Protein AF-0000000068303778 (afdb_homodimer)

Organism: Malus domestica (NCBI:txid3750)

Sequence (666 aa):
MGWRGILGFEYGIVQAPLGADISGPELVAAVANAGGLGFLRAPDWESPDYLKELIRKTRSLTKKPFGVGVVLAFPHEKNIQAILDEKVAVLQVYWGECSEELVLKAHQSGVKIVPQVGSLEEAKKAIHAGVDAIIVQGHEAGGHVIGQDALISLLPKVVDLVGDRDIPLIAAGGIVDARGYVAALALGAQGICLGTRFLATEESHAHPAYKRKVVEYDATEYTDVFGRARWPDAPHRVLHTPFFNDCKYIPADQNEAGQPVIGCAIIHDREIEIHRLAGVVPNATTTGDIESMVMYAGQSVGLIKEILPAGEVVKRLVEGAQLLIKNKFSDILMGWRGILGFEYGIVQAPLGADISGPELVAAVANAGGLGFLRAPDWESPDYLKELIRKTRSLTKKPFGVGVVLAFPHEKNIQAILDEKVAVLQVYWGECSEELVLKAHQSGVKIVPQVGSLEEAKKAIHAGVDAIIVQGHEAGGHVIGQDALISLLPKVVDLVGDRDIPLIAAGGIVDARGYVAALALGAQGICLGTRFLATEESHAHPAYKRKVVEYDATEYTDVFGRARWPDAPHRVLHTPFFNDCKYIPADQNEAGQPVIGCAIIHDREIEIHRLAGVVPNATTTGDIESMVMYAGQSVGLIKEILPAGEVVKRLVEGAQLLIKNKFSDIL

pLDDT: mean 95.93, std 7.14, range [26.19, 98.88]

Radius of gyration: 25.58 Å; Cα contacts (8 Å, |Δi|>4): 1682; chains: 2; bounding box: 57×72×61 Å

Solvent-accessible surface area (backbone atoms only — not comparable to full-atom values): 32617 Å² total; per-residue (Å²): 112,54,80,47,32,46,102,85,33,60,33,30,41,30,42,40,56,29,67,85,44,25,20,34,41,62,27,22,22,35,25,18,73,54,29,23,41,11,18,29,34,56,68,74,46,76,44,32,69,60,50,48,48,47,53,52,53,22,52,73,65,27,91,54,65,38,29,41,25,41,57,57,79,33,56,42,66,57,35,51,50,38,44,42,74,66,45,39,47,30,41,31,40,32,69,63,83,65,44,48,67,57,40,49,55,32,49,76,45,66,17,41,39,31,42,52,32,34,47,64,69,51,43,53,49,37,59,73,31,61,49,58,28,38,35,43,30,9,44,34,23,35,34,71,43,73,16,77,44,44,45,73,31,44,47,41,53,45,45,62,70,53,58,88,53,90,51,51,35,25,37,24,38,26,40,71,46,23,38,40,49,45,18,36,43,43,37,58,28,57,25,36,36,25,49,54,52,51,48,28,20,68,46,25,33,41,14,70,67,54,37,50,46,50,38,69,39,53,52,47,45,83,43,53,65,48,18,34,70,84,44,65,94,53,35,25,15,24,46,69,39,73,50,46,68,72,48,73,77,58,57,88,89,58,40,20,73,89,40,60,73,42,31,37,30,66,46,91,91,33,80,40,78,34,30,40,42,28,64,59,57,56,33,67,64,45,47,68,50,68,76,60,47,44,49,63,26,19,50,31,37,52,75,40,76,65,75,41,50,44,35,56,51,50,47,48,34,54,54,40,28,52,49,46,49,45,71,74,41,42,62,75,86,128,56,81,50,29,47,100,85,32,57,33,31,41,29,41,40,55,30,68,85,47,25,21,36,43,61,29,23,22,36,24,17,73,54,28,23,40,12,16,30,36,56,68,74,45,74,44,33,69,60,50,48,50,48,54,51,51,22,50,73,66,27,91,56,64,39,29,40,26,40,58,55,79,33,57,41,67,57,35,50,50,38,42,42,74,68,46,40,47,30,42,31,40,32,69,63,85,65,44,49,66,55,39,50,56,31,49,75,47,66,18,42,37,32,44,50,32,34,46,64,70,50,43,52,48,37,59,73,29,60,48,56,29,37,33,43,31,9,44,35,23,34,34,70,42,75,15,76,43,43,45,76,31,45,46,41,55,45,44,62,69,53,56,89,54,91,50,52,35,23,35,24,38,26,40,73,48,22,36,40,49,46,17,37,42,43,36,58,28,57,27,36,36,25,49,55,52,51,48,28,17,68,47,25,32,40,14,69,67,54,35,50,46,51,38,69,39,54,51,49,46,80,43,54,66,47,17,34,69,84,44,65,93,53,33,26,15,25,46,69,39,73,48,47,67,72,49,72,79,59,57,89,88,59,39,22,72,89,39,60,74,43,30,37,32,65,44,91,90,34,82,40,81,35,31,40,41,28,65,59,56,55,32,67,63,44,47,70,50,67,76,60,47,44,48,64,26,19,48,30,36,53,74,41,77,64,75,41,50,44,35,56,52,50,50,48,34,54,54,40,27,52,50,46,50,40,71,72,43,43,47,68,94

InterPro domains:
  IPR004136 Nitronate monooxygenase [cd04730] (10-234)
  IPR013785 Aldolase-type TIM barrel [G3DSA:3.20.20.70] (4-332)

Foldseek 3Di:
DDQDDALPWRHQEEEDAAFLFQQFLLLQLLQQVLGYAYEHEDHLADDLPLLLVRVVSNCVSHVGAYYYEDEPVGDCVSNLVSRLVSLGAEYEYEPDAPALVNCVSCVVSNHAYEYEDAALVRLLRCVVSPHQAYEYEDQQAKFFGPHPHGCLPGLLVSQVVCPPPNHAYEYEHLDQAQVSALSSVVSPHSHYYYHLNSSLAPRGQAAPVLNVCLQVFQAKDWADQAACVPDNPGIGMFTPAPLCVVCRPPDPPDYQVPADFFKWFQGSNDIDTDGQRHQGQHGHGIDGDNSRYTRIGGNNRVVRNHHYHSSVSSVRNVVVNVVCCCVPCVVVD/DPQDDALRWRHQEEEDAAFLFQQFLLLQLLQQVLRYAYEHEDHLADDLPLLLVRVVSNCVSHVGAYYYEDEPVGDCVSNLVSRLVSLGAEYEYEPDAPALVNCVSCVVSNHAYEYEDAALVRLLRCVVSPHQAYEYEDQQAKFFGPHPHGCLPGLLVSQVVCPPPNHAYEYEHLDQAQVSFLSSVVSPHSHYYYHLNSSLAPRGQAAPVLNVQLQVFQAKDWADQAACVPDNPGIGIFTPAPLCVVCRPPDPPDYQVPADFFKWFQGSNDIDTDGQRHQGQHGHGIDGDNSRYTRIGGNNRVVRNHHYHSSVSSVRNVVVNVVCCCVPCVVVD

Structure (mmCIF, N/CA/C/O backbone):
data_AF-0000000068303778-model_v1
#
loop_
_entity.id
_entity.type
_entity.pdbx_description
1 polymer 'Uncharacterized protein'
#
loop_
_atom_site.group_PDB
_atom_site.id
_atom_site.type_symbol
_atom_site.label_atom_id
_atom_site.label_alt_id
_atom_site.label_comp_id
_atom_site.label_asym_id
_atom_site.label_entity_id
_atom_site.label_seq_id
_atom_site.pdbx_PDB_ins_code
_atom_site.Cartn_x
_atom_site.Cartn_y
_atom_site.Cartn_z
_atom_site.occupancy
_atom_site.B_iso_or_equiv
_atom_site.auth_seq_id
_atom_site.auth_comp_id
_atom_site.auth_asym_id
_atom_site.auth_atom_id
_atom_site.pdbx_PDB_model_num
ATOM 1 N N . MET A 1 1 ? -25.938 -7.953 -8.719 1 26.19 1 MET A N 1
ATOM 2 C CA . MET A 1 1 ? -25.375 -9.273 -9.008 1 26.19 1 MET A CA 1
ATOM 3 C C . MET A 1 1 ? -23.938 -9.367 -8.523 1 26.19 1 MET A C 1
ATOM 5 O O . MET A 1 1 ? -23.125 -8.469 -8.773 1 26.19 1 MET A O 1
ATOM 9 N N . GLY A 1 2 ? -23.531 -9.984 -7.438 1 35.84 2 GLY A N 1
ATOM 10 C CA . GLY A 1 2 ? -22.391 -9.992 -6.531 1 35.84 2 GLY A CA 1
ATOM 11 C C . GLY A 1 2 ? -21.062 -9.82 -7.246 1 35.84 2 GLY A C 1
ATOM 12 O O . GLY A 1 2 ? -21.031 -9.641 -8.461 1 35.84 2 GLY A O 1
ATOM 13 N N . TRP A 1 3 ? -20.016 -10.484 -6.254 1 48.28 3 TRP A N 1
ATOM 14 C CA . TRP A 1 3 ? -18.859 -11.359 -6.105 1 48.28 3 TRP A CA 1
ATOM 15 C C . TRP A 1 3 ? -18.734 -12.312 -7.289 1 48.28 3 TRP A C 1
ATOM 17 O O . TRP A 1 3 ? -19.078 -13.492 -7.18 1 48.28 3 TRP A O 1
ATOM 27 N N . ARG A 1 4 ? -19.156 -11.977 -8.25 1 65 4 ARG A N 1
ATOM 28 C CA . ARG A 1 4 ? -19.016 -12.922 -9.352 1 65 4 ARG A CA 1
ATOM 29 C C . ARG A 1 4 ? -17.547 -13.234 -9.625 1 65 4 ARG A C 1
ATOM 31 O O . ARG A 1 4 ? -16.656 -12.562 -9.094 1 65 4 ARG A O 1
ATOM 38 N N . GLY A 1 5 ? -17.297 -14.477 -10.109 1 81.31 5 GLY A N 1
ATOM 39 C CA . GLY A 1 5 ? -15.984 -15.031 -10.414 1 81.31 5 GLY A CA 1
ATOM 40 C C . GLY A 1 5 ? -15.289 -14.32 -11.562 1 81.31 5 GLY A C 1
ATOM 41 O O . GLY A 1 5 ? -15.781 -13.312 -12.062 1 81.31 5 GLY A O 1
ATOM 42 N N . ILE A 1 6 ? -14.102 -14.32 -11.672 1 85.31 6 ILE A N 1
ATOM 43 C CA . ILE A 1 6 ? -13.266 -13.836 -12.758 1 85.31 6 ILE A CA 1
ATOM 44 C C . ILE A 1 6 ? -12.945 -14.984 -13.719 1 85.31 6 ILE A C 1
ATOM 46 O O . ILE A 1 6 ? -12.812 -16.125 -13.289 1 85.31 6 ILE A O 1
ATOM 50 N N . LEU A 1 7 ? -12.914 -14.695 -15.055 1 90.06 7 LEU A N 1
ATOM 51 C CA . LEU A 1 7 ? -12.414 -15.617 -16.062 1 90.06 7 LEU A CA 1
ATOM 52 C C . LEU A 1 7 ? -13.273 -16.875 -16.125 1 90.06 7 LEU A C 1
ATOM 54 O O . LEU A 1 7 ? -12.773 -17.969 -16.438 1 90.06 7 LEU A O 1
ATOM 58 N N . GLY A 1 8 ? -14.562 -16.781 -15.547 1 85.81 8 GLY A N 1
ATOM 59 C CA . GLY A 1 8 ? -15.469 -17.922 -15.555 1 85.81 8 GLY A CA 1
ATOM 60 C C . GLY A 1 8 ? -15.43 -18.719 -14.266 1 85.81 8 GLY A C 1
ATOM 61 O O . GLY A 1 8 ? -16.141 -19.719 -14.125 1 85.81 8 GLY A O 1
ATOM 62 N N . PHE A 1 9 ? -14.672 -18.359 -13.359 1 89.62 9 PHE A N 1
ATOM 63 C CA . PHE A 1 9 ? -14.57 -19.047 -12.078 1 89.62 9 PHE A CA 1
ATOM 64 C C . PHE A 1 9 ? -15.609 -18.5 -11.094 1 89.62 9 PHE A C 1
ATOM 66 O O . PHE A 1 9 ? -16.078 -17.375 -11.25 1 89.62 9 PHE A O 1
ATOM 73 N N . GLU A 1 10 ? -15.844 -19.312 -10.094 1 91.69 10 GLU A N 1
ATOM 74 C CA . GLU A 1 10 ? -16.922 -19 -9.164 1 91.69 10 GLU A CA 1
ATOM 75 C C . GLU A 1 10 ? -16.609 -17.75 -8.336 1 91.69 10 GLU A C 1
ATOM 77 O O . GLU A 1 10 ? -17.453 -16.891 -8.133 1 91.69 10 GLU A O 1
ATOM 82 N N . TYR A 1 11 ? -15.391 -17.766 -7.828 1 94.25 11 TYR A N 1
ATOM 83 C CA . TYR A 1 11 ? -14.961 -16.641 -7 1 94.25 11 TYR A CA 1
ATOM 84 C C . TYR A 1 11 ? -13.734 -15.953 -7.598 1 94.25 11 TYR A C 1
ATOM 86 O O . TYR A 1 11 ? -12.977 -16.578 -8.344 1 94.25 11 TYR A O 1
ATOM 94 N N . GLY A 1 12 ? -13.594 -14.648 -7.328 1 95.44 12 GLY A N 1
ATOM 95 C CA . GLY A 1 12 ? -12.406 -13.906 -7.727 1 95.44 12 GLY A CA 1
ATOM 96 C C . GLY A 1 12 ? -11.227 -14.117 -6.785 1 95.44 12 GLY A C 1
ATOM 97 O O . GLY A 1 12 ? -10.617 -13.156 -6.332 1 95.44 12 GLY A O 1
ATOM 98 N N . ILE A 1 13 ? -11.039 -15.359 -6.414 1 97.81 13 ILE A N 1
ATOM 99 C CA . ILE A 1 13 ? -9.922 -15.734 -5.547 1 97.81 13 ILE A CA 1
ATOM 100 C C . ILE A 1 13 ? -8.906 -16.547 -6.332 1 97.81 13 ILE A C 1
ATOM 102 O O . ILE A 1 13 ? -9.234 -17.625 -6.859 1 97.81 13 ILE A O 1
ATOM 106 N N . VAL A 1 14 ? -7.688 -16.031 -6.387 1 98.5 14 VAL A N 1
ATOM 107 C CA . VAL A 1 14 ? -6.633 -16.672 -7.164 1 98.5 14 VAL A CA 1
ATOM 108 C C . VAL A 1 14 ? -5.48 -17.062 -6.246 1 98.5 14 VAL A C 1
ATOM 110 O O . VAL A 1 14 ? -4.957 -16.234 -5.504 1 98.5 14 VAL A O 1
ATOM 113 N N . GLN A 1 15 ? -5.164 -18.312 -6.199 1 98.81 15 GLN A N 1
ATOM 114 C CA . GLN A 1 15 ? -3.92 -18.781 -5.598 1 98.81 15 GLN A CA 1
ATOM 115 C C . GLN A 1 15 ? -2.75 -18.641 -6.566 1 98.81 15 GLN A C 1
ATOM 117 O O . GLN A 1 15 ? -2.789 -19.156 -7.68 1 98.81 15 GLN A O 1
ATOM 122 N N . ALA A 1 16 ? -1.796 -17.859 -6.195 1 98.69 16 ALA A N 1
ATOM 123 C CA . ALA A 1 16 ? -0.652 -17.547 -7.047 1 98.69 16 ALA A CA 1
ATOM 124 C C . ALA A 1 16 ? 0.233 -18.766 -7.254 1 98.69 16 ALA A C 1
ATOM 126 O O . ALA A 1 16 ? 0.212 -19.703 -6.449 1 98.69 16 ALA A O 1
ATOM 127 N N . PRO A 1 17 ? 0.981 -18.781 -8.375 1 98.06 17 PRO A N 1
ATOM 128 C CA . PRO A 1 17 ? 2.053 -19.781 -8.438 1 98.06 17 PRO A CA 1
ATOM 129 C C . PRO A 1 17 ? 3.107 -19.578 -7.352 1 98.06 17 PRO A C 1
ATOM 131 O O . PRO A 1 17 ? 3.68 -18.484 -7.23 1 98.06 17 PRO A O 1
ATOM 134 N N . LEU A 1 18 ? 3.354 -20.594 -6.512 1 97.19 18 LEU A N 1
ATOM 135 C CA . LEU A 1 18 ? 4.234 -20.438 -5.359 1 97.19 18 LEU A CA 1
ATOM 136 C C . LEU A 1 18 ? 5.496 -21.281 -5.523 1 97.19 18 LEU A C 1
ATOM 138 O O . LEU A 1 18 ? 5.418 -22.484 -5.781 1 97.19 18 LEU A O 1
ATOM 142 N N . GLY A 1 19 ? 6.746 -20.703 -5.227 1 86.88 19 GLY A N 1
ATOM 143 C CA . GLY A 1 19 ? 8.062 -21.328 -5.164 1 86.88 19 GLY A CA 1
ATOM 144 C C . GLY A 1 19 ? 8.234 -22.453 -6.164 1 86.88 19 GLY A C 1
ATOM 145 O O . GLY A 1 19 ? 7.328 -22.75 -6.945 1 86.88 19 GLY A O 1
ATOM 146 N N . ALA A 1 20 ? 9.547 -23 -6.051 1 82.12 20 ALA A N 1
ATOM 147 C CA . ALA A 1 20 ? 9.828 -24.125 -6.949 1 82.12 20 ALA A CA 1
ATOM 148 C C . ALA A 1 20 ? 9.117 -25.391 -6.496 1 82.12 20 ALA A C 1
ATOM 150 O O . ALA A 1 20 ? 9.688 -26.203 -5.766 1 82.12 20 ALA A O 1
ATOM 151 N N . ASP A 1 21 ? 7.723 -25.391 -6.66 1 92.31 21 ASP A N 1
ATOM 152 C CA . ASP A 1 21 ? 6.852 -26.547 -6.523 1 92.31 21 ASP A CA 1
ATOM 153 C C . ASP A 1 21 ? 6.008 -26.453 -5.254 1 92.31 21 ASP A C 1
ATOM 155 O O . ASP A 1 21 ? 5.578 -27.469 -4.711 1 92.31 21 ASP A O 1
ATOM 159 N N . ILE A 1 22 ? 5.934 -25.281 -4.613 1 97.56 22 ILE A N 1
ATOM 160 C CA . ILE A 1 22 ? 5.098 -25.094 -3.432 1 97.56 22 ILE A CA 1
ATOM 161 C C . ILE A 1 22 ? 3.627 -25.234 -3.812 1 97.56 22 ILE A C 1
ATOM 163 O O . ILE A 1 22 ? 2.842 -25.844 -3.07 1 97.56 22 ILE A O 1
ATOM 167 N N . SER A 1 23 ? 3.252 -24.656 -4.859 1 97.81 23 SER A N 1
ATOM 168 C CA . SER A 1 23 ? 1.891 -24.812 -5.363 1 97.81 23 SER A CA 1
ATOM 169 C C . SER A 1 23 ? 1.784 -26 -6.316 1 97.81 23 SER A C 1
ATOM 171 O O . SER A 1 23 ? 1.774 -25.828 -7.539 1 97.81 23 SER A O 1
ATOM 173 N N . GLY A 1 24 ? 1.632 -27.234 -5.773 1 97.44 24 GLY A N 1
ATOM 174 C CA . GLY A 1 24 ? 1.46 -28.469 -6.531 1 97.44 24 GLY A CA 1
ATOM 175 C C . GLY A 1 24 ? 0.005 -28.844 -6.727 1 97.44 24 GLY A C 1
ATOM 176 O O . GLY A 1 24 ? -0.895 -28.062 -6.418 1 97.44 24 GLY A O 1
ATOM 177 N N . PRO A 1 25 ? -0.191 -30.016 -7.23 1 98.38 25 PRO A N 1
ATOM 178 C CA . PRO A 1 25 ? -1.53 -30.469 -7.609 1 98.38 25 PRO A CA 1
ATOM 179 C C . PRO A 1 25 ? -2.518 -30.438 -6.445 1 98.38 25 PRO A C 1
ATOM 181 O O . PRO A 1 25 ? -3.672 -30.031 -6.621 1 98.38 25 PRO A O 1
ATOM 184 N N . GLU A 1 26 ? -2.086 -30.797 -5.258 1 98.62 26 GLU A N 1
ATOM 185 C CA . GLU A 1 26 ? -2.982 -30.859 -4.109 1 98.62 26 GLU A CA 1
ATOM 186 C C . GLU A 1 26 ? -3.518 -29.484 -3.748 1 98.62 26 GLU A C 1
ATOM 188 O O . GLU A 1 26 ? -4.715 -29.328 -3.496 1 98.62 26 GLU A O 1
ATOM 193 N N . LEU A 1 27 ? -2.66 -28.5 -3.723 1 98.88 27 LEU A N 1
ATOM 194 C CA . LEU A 1 27 ? -3.078 -27.141 -3.389 1 98.88 27 LEU A CA 1
ATOM 195 C C . LEU A 1 27 ? -3.975 -26.562 -4.477 1 98.88 27 LEU A C 1
ATOM 197 O O . LEU A 1 27 ? -5.039 -26.016 -4.188 1 98.88 27 LEU A O 1
ATOM 201 N N . VAL A 1 28 ? -3.561 -26.734 -5.703 1 98.81 28 VAL A N 1
ATOM 202 C CA . VAL A 1 28 ? -4.289 -26.188 -6.844 1 98.81 28 VAL A CA 1
ATOM 203 C C . VAL A 1 28 ? -5.688 -26.797 -6.906 1 98.81 28 VAL A C 1
ATOM 205 O O . VAL A 1 28 ? -6.676 -26.094 -7.094 1 98.81 28 VAL A O 1
ATOM 208 N N . ALA A 1 29 ? -5.758 -28.094 -6.715 1 98.88 29 ALA A N 1
ATOM 209 C CA . ALA A 1 29 ? -7.047 -28.781 -6.738 1 98.88 29 ALA A CA 1
ATOM 210 C C . ALA A 1 29 ? -7.941 -28.312 -5.598 1 98.88 29 ALA A C 1
ATOM 212 O O . ALA A 1 29 ? -9.148 -28.109 -5.781 1 98.88 29 ALA A O 1
ATOM 213 N N . ALA A 1 30 ? -7.352 -28.141 -4.402 1 98.88 30 ALA A N 1
ATOM 214 C CA . ALA A 1 30 ? -8.117 -27.688 -3.244 1 98.88 30 ALA A CA 1
ATOM 215 C C . ALA A 1 30 ? -8.727 -26.312 -3.492 1 98.88 30 ALA A C 1
ATOM 217 O O . ALA A 1 30 ? -9.898 -26.078 -3.186 1 98.88 30 ALA A O 1
ATOM 218 N N . VAL A 1 31 ? -7.973 -25.406 -4.051 1 98.69 31 VAL A N 1
ATOM 219 C CA . VAL A 1 31 ? -8.438 -24.062 -4.348 1 98.69 31 VAL A CA 1
ATOM 220 C C . VAL A 1 31 ? -9.516 -24.109 -5.43 1 98.69 31 VAL A C 1
ATOM 222 O O . VAL A 1 31 ? -10.562 -23.469 -5.309 1 98.69 31 VAL A O 1
ATOM 225 N N . ALA A 1 32 ? -9.258 -24.922 -6.457 1 98.38 32 ALA A N 1
ATOM 226 C CA . ALA A 1 32 ? -10.203 -25.047 -7.559 1 98.38 32 ALA A CA 1
ATOM 227 C C . ALA A 1 32 ? -11.531 -25.609 -7.07 1 98.38 32 ALA A C 1
ATOM 229 O O . ALA A 1 32 ? -12.602 -25.094 -7.414 1 98.38 32 ALA A O 1
ATOM 230 N N . ASN A 1 33 ? -11.445 -26.641 -6.277 1 98.38 33 ASN A N 1
ATOM 231 C CA . ASN A 1 33 ? -12.648 -27.281 -5.742 1 98.38 33 ASN A CA 1
ATOM 232 C C . ASN A 1 33 ? -13.461 -26.312 -4.891 1 98.38 33 ASN A C 1
ATOM 234 O O . ASN A 1 33 ? -14.688 -26.453 -4.789 1 98.38 33 ASN A O 1
ATOM 238 N N . ALA A 1 34 ? -12.797 -25.375 -4.305 1 97.69 34 ALA A N 1
ATOM 239 C CA . ALA A 1 34 ? -13.469 -24.391 -3.447 1 97.69 34 ALA A CA 1
ATOM 240 C C . ALA A 1 34 ? -14.016 -23.234 -4.262 1 97.69 34 ALA A C 1
ATOM 242 O O . ALA A 1 34 ? -14.641 -22.312 -3.713 1 97.69 34 ALA A O 1
ATOM 243 N N . GLY A 1 35 ? -13.797 -23.234 -5.574 1 96.69 35 GLY A N 1
ATOM 244 C CA . GLY A 1 35 ? -14.391 -22.234 -6.441 1 96.69 35 GLY A CA 1
ATOM 245 C C . GLY A 1 35 ? -13.414 -21.172 -6.891 1 96.69 35 GLY A C 1
ATOM 246 O O . GLY A 1 35 ? -13.773 -20.25 -7.629 1 96.69 35 GLY A O 1
ATOM 247 N N . GLY A 1 36 ? -12.109 -21.281 -6.434 1 97.56 36 GLY A N 1
ATOM 248 C CA . GLY A 1 36 ? -11.094 -20.344 -6.84 1 97.56 36 GLY A CA 1
ATOM 249 C C . GLY A 1 36 ? -10.289 -20.797 -8.047 1 97.56 36 GLY A C 1
ATOM 250 O O . GLY A 1 36 ? -10.57 -21.859 -8.617 1 97.56 36 GLY A O 1
ATOM 251 N N . LEU A 1 37 ? -9.414 -19.969 -8.477 1 98.25 37 LEU A N 1
ATOM 252 C CA . LEU A 1 37 ? -8.445 -20.297 -9.516 1 98.25 37 LEU A CA 1
ATOM 253 C C . LEU A 1 37 ? -7.09 -20.641 -8.906 1 98.25 37 LEU A C 1
ATOM 255 O O . LEU A 1 37 ? -6.457 -19.797 -8.273 1 98.25 37 LEU A O 1
ATOM 259 N N . GLY A 1 38 ? -6.695 -21.875 -9.023 1 98.62 38 GLY A N 1
ATOM 260 C CA . GLY A 1 38 ? -5.375 -22.281 -8.578 1 98.62 38 GLY A CA 1
ATOM 261 C C . GLY A 1 38 ? -4.355 -22.344 -9.695 1 98.62 38 GLY A C 1
ATOM 262 O O . GLY A 1 38 ? -4.676 -22.766 -10.812 1 98.62 38 GLY A O 1
ATOM 263 N N . PHE A 1 39 ? -3.105 -21.953 -9.422 1 98.81 39 PHE A N 1
ATOM 264 C CA . PHE A 1 39 ? -2.033 -22.062 -10.406 1 98.81 39 PHE A CA 1
ATOM 265 C C . PHE A 1 39 ? -0.971 -23.047 -9.945 1 98.81 39 PHE A C 1
ATOM 267 O O . PHE A 1 39 ? -0.408 -22.906 -8.859 1 98.81 39 PHE A O 1
ATOM 274 N N . LEU A 1 40 ? -0.693 -23.984 -10.805 1 98.69 40 LEU A N 1
ATOM 275 C CA . LEU A 1 40 ? 0.569 -24.703 -10.695 1 98.69 40 LEU A CA 1
ATOM 276 C C . LEU A 1 40 ? 1.747 -23.797 -11.023 1 98.69 40 LEU A C 1
ATOM 278 O O . LEU A 1 40 ? 1.577 -22.781 -11.695 1 98.69 40 LEU A O 1
ATOM 282 N N . ARG A 1 41 ? 2.826 -24.156 -10.523 1 97.5 41 ARG A N 1
ATOM 283 C CA . ARG A 1 41 ? 4.062 -23.484 -10.891 1 97.5 41 ARG A CA 1
ATOM 284 C C . ARG A 1 41 ? 4.91 -24.344 -11.812 1 97.5 41 ARG A C 1
ATOM 286 O O . ARG A 1 41 ? 5.324 -25.453 -11.43 1 97.5 41 ARG A O 1
ATOM 293 N N . ALA A 1 42 ? 5.184 -23.859 -13.023 1 97.75 42 ALA A N 1
ATOM 294 C CA . ALA A 1 42 ? 6.012 -24.594 -13.977 1 97.75 42 ALA A CA 1
ATOM 295 C C . ALA A 1 42 ? 7.473 -24.609 -13.539 1 97.75 42 ALA A C 1
ATOM 297 O O . ALA A 1 42 ? 7.93 -23.672 -12.867 1 97.75 42 ALA A O 1
ATOM 298 N N . PRO A 1 43 ? 8.211 -25.672 -13.914 1 96.75 43 PRO A N 1
ATOM 299 C CA . PRO A 1 43 ? 9.648 -25.656 -13.656 1 96.75 43 PRO A CA 1
ATOM 300 C C . PRO A 1 43 ? 10.367 -24.5 -14.328 1 96.75 43 PRO A C 1
ATOM 302 O O . PRO A 1 43 ? 9.953 -24.047 -15.398 1 96.75 43 PRO A O 1
ATOM 305 N N . ASP A 1 44 ? 11.461 -24.062 -13.688 1 94.94 44 ASP A N 1
ATOM 306 C CA . ASP A 1 44 ? 12.258 -22.969 -14.227 1 94.94 44 ASP A CA 1
ATOM 307 C C . ASP A 1 44 ? 13.234 -23.469 -15.289 1 94.94 44 ASP A C 1
ATOM 309 O O . ASP A 1 44 ? 14.211 -22.781 -15.609 1 94.94 44 ASP A O 1
ATOM 313 N N . TRP A 1 45 ? 13.148 -24.688 -15.75 1 95.75 45 TRP A N 1
ATOM 314 C CA . TRP A 1 45 ? 13.852 -25.312 -16.859 1 95.75 45 TRP A CA 1
ATOM 315 C C . TRP A 1 45 ? 12.883 -26.078 -17.75 1 95.75 45 TRP A C 1
ATOM 317 O O . TRP A 1 45 ? 11.719 -26.281 -17.391 1 95.75 45 TRP A O 1
ATOM 327 N N . GLU A 1 46 ? 13.375 -26.391 -18.938 1 97.06 46 GLU A N 1
ATOM 328 C CA . GLU A 1 46 ? 12.508 -27.125 -19.859 1 97.06 46 GLU A CA 1
ATOM 329 C C . GLU A 1 46 ? 12.234 -28.531 -19.344 1 97.06 46 GLU A C 1
ATOM 331 O O . GLU A 1 46 ? 13.148 -29.344 -19.219 1 97.06 46 GLU A O 1
ATOM 336 N N . SER A 1 47 ? 11.031 -28.766 -19.016 1 96.75 47 SER A N 1
ATOM 337 C CA . SER A 1 47 ? 10.578 -30.062 -18.547 1 96.75 47 SER A CA 1
ATOM 338 C C . SER A 1 47 ? 9.133 -30.328 -18.953 1 96.75 47 SER A C 1
ATOM 340 O O . SER A 1 47 ? 8.281 -30.562 -18.094 1 96.75 47 SER A O 1
ATOM 342 N N . PRO A 1 48 ? 8.836 -30.344 -20.234 1 97.94 48 PRO A N 1
ATOM 343 C CA . PRO A 1 48 ? 7.453 -30.438 -20.703 1 97.94 48 PRO A CA 1
ATOM 344 C C . PRO A 1 48 ? 6.762 -31.719 -20.266 1 97.94 48 PRO A C 1
ATOM 346 O O . PRO A 1 48 ? 5.578 -31.703 -19.922 1 97.94 48 PRO A O 1
ATOM 349 N N . ASP A 1 49 ? 7.473 -32.875 -20.297 1 97.94 49 ASP A N 1
ATOM 350 C CA . ASP A 1 49 ? 6.855 -34.125 -19.922 1 97.94 49 ASP A CA 1
ATOM 351 C C . ASP A 1 49 ? 6.469 -34.156 -18.438 1 97.94 49 ASP A C 1
ATOM 353 O O . ASP A 1 49 ? 5.379 -34.594 -18.078 1 97.94 49 ASP A O 1
ATOM 357 N N . TYR A 1 50 ? 7.332 -33.688 -17.672 1 97.38 50 TYR A N 1
ATOM 358 C CA . TYR A 1 50 ? 7.035 -33.594 -16.234 1 97.38 50 TYR A CA 1
ATOM 359 C C . TYR A 1 50 ? 5.852 -32.656 -15.992 1 97.38 50 TYR A C 1
ATOM 361 O O . TYR A 1 50 ? 4.984 -32.969 -15.164 1 97.38 50 TYR A O 1
ATOM 369 N N . LEU A 1 51 ? 5.848 -31.562 -16.656 1 98.06 51 LEU A N 1
ATOM 370 C CA . LEU A 1 51 ? 4.766 -30.594 -16.5 1 98.06 51 LEU A CA 1
ATOM 371 C C . LEU A 1 51 ? 3.428 -31.203 -16.906 1 98.06 51 LEU A C 1
ATOM 373 O O . LEU A 1 51 ? 2.416 -31 -16.234 1 98.06 51 LEU A O 1
ATOM 377 N N . LYS A 1 52 ? 3.436 -31.938 -18 1 98.44 52 LYS A N 1
ATOM 378 C CA . LYS A 1 52 ? 2.217 -32.625 -18.406 1 98.44 52 LYS A CA 1
ATOM 379 C C . LYS A 1 52 ? 1.739 -33.594 -17.312 1 98.44 52 LYS A C 1
ATOM 381 O O . LYS A 1 52 ? 0.536 -33.719 -17.078 1 98.44 52 LYS A O 1
ATOM 386 N N . GLU A 1 53 ? 2.695 -34.281 -16.688 1 97.69 53 GLU A N 1
ATOM 387 C CA . GLU A 1 53 ? 2.342 -35.156 -15.586 1 97.69 53 GLU A CA 1
ATOM 388 C C . GLU A 1 53 ? 1.714 -34.406 -14.43 1 97.69 53 GLU A C 1
ATOM 390 O O . GLU A 1 53 ? 0.76 -34.875 -13.805 1 97.69 53 GLU A O 1
ATOM 395 N N . LEU A 1 54 ? 2.219 -33.281 -14.125 1 97.5 54 LEU A N 1
ATOM 396 C CA . LEU A 1 54 ? 1.675 -32.438 -13.078 1 97.5 54 LEU A CA 1
ATOM 397 C C . LEU A 1 54 ? 0.24 -32 -13.391 1 97.5 54 LEU A C 1
ATOM 399 O O . LEU A 1 54 ? -0.624 -32.031 -12.516 1 97.5 54 LEU A O 1
ATOM 403 N N . ILE A 1 55 ? 0.009 -31.609 -14.633 1 98.62 55 ILE A N 1
ATOM 404 C CA . ILE A 1 55 ? -1.311 -31.188 -15.094 1 98.62 55 ILE A CA 1
ATOM 405 C C . ILE A 1 55 ? -2.289 -32.344 -14.984 1 98.62 55 ILE A C 1
ATOM 407 O O . ILE A 1 55 ? -3.398 -32.188 -14.469 1 98.62 55 ILE A O 1
ATOM 411 N N . ARG A 1 56 ? -1.87 -33.5 -15.398 1 98.31 56 ARG A N 1
ATOM 412 C CA . ARG A 1 56 ? -2.725 -34.688 -15.359 1 98.31 56 ARG A CA 1
ATOM 413 C C . ARG A 1 56 ? -3.041 -35.094 -13.922 1 98.31 56 ARG A C 1
ATOM 415 O O . ARG A 1 56 ? -4.172 -35.469 -13.617 1 98.31 56 ARG A O 1
ATOM 422 N N . LYS A 1 57 ? -1.992 -35.031 -13.117 1 98.25 57 LYS A N 1
ATOM 423 C CA . LYS A 1 57 ? -2.225 -35.312 -11.703 1 98.25 57 LYS A CA 1
ATOM 424 C C . LYS A 1 57 ? -3.248 -34.344 -11.109 1 98.25 57 LYS A C 1
ATOM 426 O O . LYS A 1 57 ? -4.125 -34.75 -10.344 1 98.25 57 LYS A O 1
ATOM 431 N N . THR A 1 58 ? -3.168 -33.094 -11.391 1 98.81 58 THR A N 1
ATOM 432 C CA . THR A 1 58 ? -4.125 -32.125 -10.906 1 98.81 58 THR A CA 1
ATOM 433 C C . THR A 1 58 ? -5.535 -32.438 -11.383 1 98.81 58 THR A C 1
ATOM 435 O O . THR A 1 58 ? -6.488 -32.375 -10.602 1 98.81 58 THR A O 1
ATOM 438 N N . ARG A 1 59 ? -5.672 -32.844 -12.625 1 98.69 59 ARG A N 1
ATOM 439 C CA . ARG A 1 59 ? -6.965 -33.188 -13.195 1 98.69 59 ARG A CA 1
ATOM 440 C C . ARG A 1 59 ? -7.559 -34.406 -12.508 1 98.69 59 ARG A C 1
ATOM 442 O O . ARG A 1 59 ? -8.781 -34.594 -12.461 1 98.69 59 ARG A O 1
ATOM 449 N N . SER A 1 60 ? -6.688 -35.25 -12.016 1 98.69 60 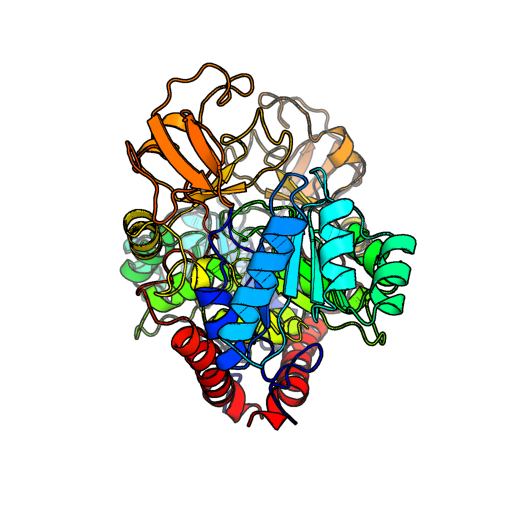SER A N 1
ATOM 450 C CA . SER A 1 60 ? -7.176 -36.438 -11.289 1 98.69 60 SER A CA 1
ATOM 451 C C . SER A 1 60 ? -7.734 -36.031 -9.93 1 98.69 60 SER A C 1
ATOM 453 O O . SER A 1 60 ? -8.516 -36.781 -9.328 1 98.69 60 SER A O 1
ATOM 455 N N . LEU A 1 61 ? -7.395 -34.844 -9.453 1 98.62 61 LEU A N 1
ATOM 456 C CA . LEU A 1 61 ? -7.781 -34.406 -8.117 1 98.62 61 LEU A CA 1
ATOM 457 C C . LEU A 1 61 ? -8.953 -33.438 -8.172 1 98.62 61 LEU A C 1
ATOM 459 O O . LEU A 1 61 ? -9.594 -33.156 -7.156 1 98.62 61 LEU A O 1
ATOM 463 N N . THR A 1 62 ? -9.203 -32.906 -9.383 1 98.56 62 THR A N 1
ATOM 464 C CA . THR A 1 62 ? -10.312 -31.984 -9.539 1 98.56 62 THR A CA 1
ATOM 465 C C . THR A 1 62 ? -10.836 -32 -10.977 1 98.56 62 THR A C 1
ATOM 467 O O . THR A 1 62 ? -10.055 -32.188 -11.922 1 98.56 62 THR A O 1
ATOM 470 N N . LYS A 1 63 ? -12.086 -31.719 -11.133 1 97.88 63 LYS A N 1
ATOM 471 C CA . LYS A 1 63 ? -12.688 -31.562 -12.453 1 97.88 63 LYS A CA 1
ATOM 472 C C . LYS A 1 63 ? -12.812 -30.094 -12.828 1 97.88 63 LYS A C 1
ATOM 474 O O . LYS A 1 63 ? -13.242 -29.766 -13.938 1 97.88 63 LYS A O 1
ATOM 479 N N . LYS A 1 64 ? -12.453 -29.266 -11.852 1 97.81 64 LYS A N 1
ATOM 480 C CA . LYS A 1 64 ? -12.523 -27.828 -12.078 1 97.81 64 LYS A CA 1
ATOM 481 C C . LYS A 1 64 ? -11.32 -27.344 -12.883 1 97.81 64 LYS A C 1
ATOM 483 O O . LYS A 1 64 ? -10.242 -27.938 -12.828 1 97.81 64 LYS A O 1
ATOM 488 N N . PRO A 1 65 ? -11.547 -26.312 -13.648 1 97.62 65 PRO A N 1
ATOM 489 C CA . PRO A 1 65 ? -10.414 -25.75 -14.391 1 97.62 65 PRO A CA 1
ATOM 490 C C . PRO A 1 65 ? -9.367 -25.125 -13.469 1 97.62 65 PRO A C 1
ATOM 492 O O . PRO A 1 65 ? -9.68 -24.766 -12.336 1 97.62 65 PRO A O 1
ATOM 495 N N . PHE A 1 66 ? -8.164 -25.031 -13.922 1 98.62 66 PHE A N 1
ATOM 496 C CA . PHE A 1 66 ? -7.051 -24.422 -13.211 1 98.62 66 PHE A CA 1
ATOM 497 C C . PHE A 1 66 ? -6.02 -23.859 -14.188 1 98.62 66 PHE A C 1
ATOM 499 O O . PHE A 1 66 ? -6.23 -23.891 -15.398 1 98.62 66 PHE A O 1
ATOM 506 N N . GLY A 1 67 ? -4.957 -23.219 -13.625 1 98.75 67 GLY A N 1
ATOM 507 C CA . GLY A 1 67 ? -3.949 -22.625 -14.484 1 98.75 67 GLY A CA 1
ATOM 508 C C . GLY A 1 67 ? -2.539 -23.078 -14.148 1 98.75 67 GLY A C 1
ATOM 509 O O . GLY A 1 67 ? -2.338 -23.875 -13.234 1 98.75 67 GLY A O 1
ATOM 510 N N . VAL A 1 68 ? -1.605 -22.625 -14.977 1 98.81 68 VAL A N 1
ATOM 511 C CA . VAL A 1 68 ? -0.18 -22.859 -14.773 1 98.81 68 VAL A CA 1
ATOM 512 C C . VAL A 1 68 ? 0.587 -21.547 -14.914 1 98.81 68 VAL A C 1
ATOM 514 O O . VAL A 1 68 ? 0.365 -20.781 -15.859 1 98.81 68 VAL A O 1
ATOM 517 N N . GLY A 1 69 ? 1.4 -21.266 -13.93 1 98.5 69 GLY A N 1
ATOM 518 C CA . GLY A 1 69 ? 2.26 -20.094 -13.984 1 98.5 69 GLY A CA 1
ATOM 519 C C . GLY A 1 69 ? 3.643 -20.391 -14.531 1 98.5 69 GLY A C 1
ATOM 520 O O . GLY A 1 69 ? 4.23 -21.438 -14.219 1 98.5 69 GLY A O 1
ATOM 521 N N . VAL A 1 70 ? 4.156 -19.484 -15.375 1 98.44 70 VAL A N 1
ATOM 522 C CA . VAL A 1 70 ? 5.469 -19.625 -16 1 98.44 70 VAL A CA 1
ATOM 523 C C . VAL A 1 70 ? 6.266 -18.344 -15.805 1 98.44 70 VAL A C 1
ATOM 525 O O . VAL A 1 70 ? 5.758 -17.234 -16.031 1 98.44 70 VAL A O 1
ATOM 528 N N . VAL A 1 71 ? 7.473 -18.453 -15.344 1 97.31 71 VAL A N 1
ATOM 529 C CA . VAL A 1 71 ? 8.398 -17.328 -15.266 1 97.31 71 VAL A CA 1
ATOM 530 C C . VAL A 1 71 ? 9.18 -17.203 -16.578 1 97.31 71 VAL A C 1
ATOM 532 O O . VAL A 1 71 ? 9.977 -18.094 -16.906 1 97.31 71 VAL A O 1
ATOM 535 N N . LEU A 1 72 ? 9.047 -16.125 -17.234 1 97.5 72 LEU A N 1
ATOM 536 C CA . LEU A 1 72 ? 9.555 -15.969 -18.594 1 97.5 72 LEU A CA 1
ATOM 537 C C . LEU A 1 72 ? 11.055 -15.703 -18.594 1 97.5 72 LEU A C 1
ATOM 539 O O . LEU A 1 72 ? 11.703 -15.781 -19.641 1 97.5 72 LEU A O 1
ATOM 543 N N . ALA A 1 73 ? 11.633 -15.438 -17.422 1 96.38 73 ALA A N 1
ATOM 544 C CA . ALA A 1 73 ? 13.062 -15.164 -17.328 1 96.38 73 ALA A CA 1
ATOM 545 C C . ALA A 1 73 ? 13.875 -16.438 -17.531 1 96.38 73 ALA A C 1
ATOM 547 O O . ALA A 1 73 ? 15.094 -16.375 -17.75 1 96.38 73 ALA A O 1
ATOM 548 N N . PHE A 1 74 ? 13.258 -17.641 -17.531 1 96.25 74 PHE A N 1
ATOM 549 C CA . PHE A 1 74 ? 13.922 -18.938 -17.672 1 96.25 74 PHE A CA 1
ATOM 550 C C . PHE A 1 74 ? 13.461 -19.641 -18.953 1 96.25 74 PHE A C 1
ATOM 552 O O . PHE A 1 74 ? 12.453 -19.25 -19.547 1 96.25 74 PHE A O 1
ATOM 559 N N . PRO A 1 75 ? 14.266 -20.672 -19.359 1 97.06 75 PRO A N 1
ATOM 560 C CA . PRO A 1 75 ? 13.766 -21.422 -20.5 1 97.06 75 PRO A CA 1
ATOM 561 C C . PRO A 1 75 ? 12.352 -21.953 -20.297 1 97.06 75 PRO A C 1
ATOM 563 O O . PRO A 1 75 ? 12.062 -22.578 -19.281 1 97.06 75 PRO A O 1
ATOM 566 N N . HIS A 1 76 ? 11.445 -21.609 -21.297 1 97.12 76 HIS A N 1
ATOM 567 C CA . HIS A 1 76 ? 10.047 -21.875 -21 1 97.12 76 HIS A CA 1
ATOM 568 C C . HIS A 1 76 ? 9.289 -22.281 -22.266 1 97.12 76 HIS A C 1
ATOM 570 O O . HIS A 1 76 ? 8.094 -22.594 -22.203 1 97.12 76 HIS A O 1
ATOM 576 N N . GLU A 1 77 ? 9.859 -22.328 -23.375 1 97.81 77 GLU A N 1
ATOM 577 C CA . GLU A 1 77 ? 9.141 -22.516 -24.641 1 97.81 77 GLU A CA 1
ATOM 578 C C . GLU A 1 77 ? 8.453 -23.875 -24.688 1 97.81 77 GLU A C 1
ATOM 580 O O . GLU A 1 77 ? 7.266 -23.953 -25 1 97.81 77 GLU A O 1
ATOM 585 N N . LYS A 1 78 ? 9.18 -24.922 -24.391 1 98.56 78 LYS A N 1
ATOM 586 C CA . LYS A 1 78 ? 8.617 -26.266 -24.422 1 98.56 78 LYS A CA 1
ATOM 587 C C . LYS A 1 78 ? 7.555 -26.422 -23.328 1 98.56 78 LYS A C 1
ATOM 589 O O . LYS A 1 78 ? 6.566 -27.141 -23.531 1 98.56 78 LYS A O 1
ATOM 594 N N . ASN A 1 79 ? 7.812 -25.812 -22.188 1 98.56 79 ASN A N 1
ATOM 595 C CA . ASN A 1 79 ? 6.82 -25.844 -21.125 1 98.56 79 ASN A CA 1
ATOM 596 C C . ASN A 1 79 ? 5.516 -25.172 -21.547 1 98.56 79 ASN A C 1
ATOM 598 O O . ASN A 1 79 ? 4.434 -25.719 -21.312 1 98.56 79 ASN A O 1
ATOM 602 N N . ILE A 1 80 ? 5.625 -24 -22.156 1 98.75 80 ILE A N 1
ATOM 603 C CA . ILE A 1 80 ? 4.434 -23.281 -22.594 1 98.75 80 ILE A CA 1
ATOM 604 C C . ILE A 1 80 ? 3.689 -24.109 -23.641 1 98.75 80 ILE A C 1
ATOM 606 O O . ILE A 1 80 ? 2.461 -24.219 -23.609 1 98.75 80 ILE A O 1
ATOM 610 N N . GLN A 1 81 ? 4.449 -24.703 -24.547 1 98.62 81 GLN A N 1
ATOM 611 C CA . GLN A 1 81 ? 3.807 -25.547 -25.547 1 98.62 81 GLN A CA 1
ATOM 612 C C . GLN A 1 81 ? 3.047 -26.688 -24.891 1 98.62 81 GLN A C 1
ATOM 614 O O . GLN A 1 81 ? 1.94 -27.031 -25.312 1 98.62 81 GLN A O 1
ATOM 619 N N . ALA A 1 82 ? 3.645 -27.328 -23.875 1 98.75 82 ALA A N 1
ATOM 620 C CA . ALA A 1 82 ? 2.975 -28.391 -23.141 1 98.75 82 ALA A CA 1
ATOM 621 C C . ALA A 1 82 ? 1.679 -27.891 -22.516 1 98.75 82 ALA A C 1
ATOM 623 O O . ALA A 1 82 ? 0.664 -28.594 -22.531 1 98.75 82 ALA A O 1
ATOM 624 N N . ILE A 1 83 ? 1.696 -26.719 -21.969 1 98.81 83 ILE A N 1
ATOM 625 C CA . ILE A 1 83 ? 0.531 -26.109 -21.328 1 98.81 83 ILE A CA 1
ATOM 626 C C . ILE A 1 83 ? -0.577 -25.922 -22.375 1 98.81 83 ILE A C 1
ATOM 628 O O . ILE A 1 83 ? -1.738 -26.234 -22.109 1 98.81 83 ILE A O 1
ATOM 632 N N . LEU A 1 84 ? -0.19 -25.406 -23.516 1 98.69 84 LEU A N 1
ATOM 633 C CA . LEU A 1 84 ? -1.149 -25.156 -24.594 1 98.69 84 LEU A CA 1
ATOM 634 C C . LEU A 1 84 ? -1.711 -26.469 -25.125 1 98.69 84 LEU A C 1
ATOM 636 O O . LEU A 1 84 ? -2.916 -26.578 -25.375 1 98.69 84 LEU A O 1
ATOM 640 N N . ASP A 1 85 ? -0.833 -27.484 -25.281 1 98.38 85 ASP A N 1
ATOM 641 C CA . ASP A 1 85 ? -1.25 -28.781 -25.766 1 98.38 85 ASP A CA 1
ATOM 642 C C . ASP A 1 85 ? -2.254 -29.438 -24.812 1 98.38 85 ASP A C 1
ATOM 644 O O . ASP A 1 85 ? -3.188 -30.109 -25.25 1 98.38 85 ASP A O 1
ATOM 648 N N . GLU A 1 86 ? -2.014 -29.234 -23.531 1 98.5 86 GLU A N 1
ATOM 649 C CA . GLU A 1 86 ? -2.873 -29.828 -22.516 1 98.5 86 GLU A CA 1
ATOM 650 C C . GLU A 1 86 ? -4.137 -29 -22.297 1 98.5 86 GLU A C 1
ATOM 652 O O . GLU A 1 86 ? -5.023 -29.391 -21.531 1 98.5 86 GLU A O 1
ATOM 657 N N . LYS A 1 87 ? -4.234 -27.859 -22.906 1 98.12 87 LYS A N 1
ATOM 658 C CA . LYS A 1 87 ? -5.398 -26.969 -22.891 1 98.12 87 LYS A CA 1
ATOM 659 C C . LYS A 1 87 ? -5.789 -26.625 -21.453 1 98.12 87 LYS A C 1
ATOM 661 O O . LYS A 1 87 ? -6.957 -26.75 -21.078 1 98.12 87 LYS A O 1
ATOM 666 N N . VAL A 1 88 ? -4.797 -26.328 -20.672 1 98.19 88 VAL A N 1
ATOM 667 C CA . VAL A 1 88 ? -5.086 -25.797 -19.344 1 98.19 88 VAL A CA 1
ATOM 668 C C . VAL A 1 88 ? -5.918 -24.531 -19.469 1 98.19 88 VAL A C 1
ATOM 670 O O . VAL A 1 88 ? -5.918 -23.875 -20.516 1 98.19 88 VAL A O 1
ATOM 673 N N . ALA A 1 89 ? -6.664 -24.172 -18.438 1 98.31 89 ALA A N 1
ATOM 674 C CA . ALA A 1 89 ? -7.625 -23.078 -18.562 1 98.31 89 ALA A CA 1
ATOM 675 C C . ALA A 1 89 ? -6.918 -21.734 -18.672 1 98.31 89 ALA A C 1
ATOM 677 O O . ALA A 1 89 ? -7.336 -20.859 -19.438 1 98.31 89 ALA A O 1
ATOM 678 N N . VAL A 1 90 ? -5.855 -21.547 -17.891 1 98.81 90 VAL A N 1
ATOM 679 C CA . VAL A 1 90 ? -5.234 -20.234 -17.812 1 98.81 90 VAL A CA 1
ATOM 680 C C . VAL A 1 90 ? -3.713 -20.375 -17.797 1 98.81 90 VAL A C 1
ATOM 682 O O . VAL A 1 90 ? -3.172 -21.156 -17 1 98.81 90 VAL A O 1
ATOM 685 N N . LEU A 1 91 ? -3.037 -19.703 -18.656 1 98.88 91 LEU A N 1
ATOM 686 C CA . LEU A 1 91 ? -1.592 -19.516 -18.625 1 98.88 91 LEU A CA 1
ATOM 687 C C . LEU A 1 91 ? -1.236 -18.188 -17.953 1 98.88 91 LEU A C 1
ATOM 689 O O . LEU A 1 91 ? -1.606 -17.125 -18.438 1 98.88 91 LEU A O 1
ATOM 693 N N . GLN A 1 92 ? -0.654 -18.25 -16.828 1 98.81 92 GLN A N 1
ATOM 694 C CA . GLN A 1 92 ? -0.143 -17.062 -16.141 1 98.81 92 GLN A CA 1
ATOM 695 C C . GLN A 1 92 ? 1.342 -16.859 -16.438 1 98.81 92 GLN A C 1
ATOM 697 O O . GLN A 1 92 ? 2.129 -17.797 -16.359 1 98.81 92 GLN A O 1
ATOM 702 N N . VAL A 1 93 ? 1.782 -15.617 -16.828 1 98.69 93 VAL A N 1
ATOM 703 C CA . VAL A 1 93 ? 3.186 -15.367 -17.141 1 98.69 93 VAL A CA 1
ATOM 704 C C . VAL A 1 93 ? 3.711 -14.227 -16.266 1 98.69 93 VAL A C 1
ATOM 706 O O . VAL A 1 93 ? 2.953 -13.336 -15.875 1 98.69 93 VAL A O 1
ATOM 709 N N . TYR A 1 94 ? 4.898 -14.336 -15.938 1 96.94 94 TYR A N 1
ATOM 710 C CA . TYR A 1 94 ? 5.531 -13.422 -14.992 1 96.94 94 TYR A CA 1
ATOM 711 C C . TYR A 1 94 ? 6.984 -13.156 -15.375 1 96.94 94 TYR A C 1
ATOM 713 O O . TYR A 1 94 ? 7.656 -14.039 -15.914 1 96.94 94 TYR A O 1
ATOM 721 N N . TRP A 1 95 ? 7.527 -11.922 -15.086 1 96.94 95 TRP A N 1
ATOM 722 C CA . TRP A 1 95 ? 8.914 -11.484 -15.25 1 96.94 95 TRP A CA 1
ATOM 723 C C . TRP A 1 95 ? 9.344 -11.578 -16.703 1 96.94 95 TRP A C 1
ATOM 725 O O . TRP A 1 95 ? 10.367 -12.195 -17.016 1 96.94 95 TRP A O 1
ATOM 735 N N . GLY A 1 96 ? 8.695 -10.93 -17.516 1 93.88 96 GLY A N 1
ATOM 736 C CA . GLY A 1 96 ? 8.906 -10.859 -18.953 1 93.88 96 GLY A CA 1
ATOM 737 C C . GLY A 1 96 ? 7.734 -10.242 -19.688 1 93.88 96 GLY A C 1
ATOM 738 O O . GLY A 1 96 ? 6.664 -10.039 -19.109 1 93.88 96 GLY A O 1
ATOM 739 N N . GLU A 1 97 ? 7.918 -10.055 -20.922 1 91.94 97 GLU A N 1
ATOM 740 C CA . GLU A 1 97 ? 6.867 -9.422 -21.719 1 91.94 97 GLU A CA 1
ATOM 741 C C . GLU A 1 97 ? 5.879 -10.453 -22.25 1 91.94 97 GLU A C 1
ATOM 743 O O . GLU A 1 97 ? 6.277 -11.477 -22.797 1 91.94 97 GLU A O 1
ATOM 748 N N . CYS A 1 98 ? 4.629 -10.25 -21.953 1 97 98 CYS A N 1
ATOM 749 C CA . CYS A 1 98 ? 3.559 -11.016 -22.594 1 97 98 CYS A CA 1
ATOM 750 C C . CYS A 1 98 ? 3.295 -10.508 -24 1 97 98 CYS A C 1
ATOM 752 O O . CYS A 1 98 ? 2.465 -9.617 -24.203 1 97 98 CYS A O 1
ATOM 754 N N . SER A 1 99 ? 3.904 -11.133 -25 1 97.31 99 SER A N 1
ATOM 755 C CA . SER A 1 99 ? 3.879 -10.633 -26.359 1 97.31 99 SER A CA 1
ATOM 756 C C . SER A 1 99 ? 2.539 -10.922 -27.031 1 97.31 99 SER A C 1
ATOM 758 O O . SER A 1 99 ? 1.821 -11.836 -26.625 1 97.31 99 SER A O 1
ATOM 760 N N . GLU A 1 100 ? 2.277 -10.141 -28.062 1 98.19 100 GLU A N 1
ATOM 761 C CA . GLU A 1 100 ? 1.088 -10.391 -28.875 1 98.19 100 GLU A CA 1
ATOM 762 C C . GLU A 1 100 ? 1.109 -11.797 -29.469 1 98.19 100 GLU A C 1
ATOM 764 O O . GLU A 1 100 ? 0.068 -12.445 -29.578 1 98.19 100 GLU A O 1
ATOM 769 N N . GLU A 1 101 ? 2.268 -12.211 -29.859 1 97.88 101 GLU A N 1
ATOM 770 C CA . GLU A 1 101 ? 2.42 -13.539 -30.438 1 97.88 101 GLU A CA 1
ATOM 771 C C . GLU A 1 101 ? 2.035 -14.625 -29.438 1 97.88 101 GLU A C 1
ATOM 773 O O . GLU A 1 101 ? 1.342 -15.578 -29.781 1 97.88 101 GLU A O 1
ATOM 778 N N . LEU A 1 102 ? 2.504 -14.484 -28.25 1 98.31 102 LEU A N 1
ATOM 779 C CA . LEU A 1 102 ? 2.18 -15.453 -27.203 1 98.31 102 LEU A CA 1
ATOM 780 C C . LEU A 1 102 ? 0.681 -15.461 -26.922 1 98.31 102 LEU A C 1
ATOM 782 O O . LEU A 1 102 ? 0.089 -16.516 -26.719 1 98.31 102 LEU A O 1
ATOM 786 N N . VAL A 1 103 ? 0.06 -14.305 -26.859 1 98.75 103 VAL A N 1
ATOM 787 C CA . VAL A 1 103 ? -1.375 -14.18 -26.641 1 98.75 103 VAL A CA 1
ATOM 788 C C . VAL A 1 103 ? -2.141 -14.906 -27.75 1 98.75 103 VAL A C 1
ATOM 790 O O . VAL A 1 103 ? -3.066 -15.672 -27.469 1 98.75 103 VAL A O 1
ATOM 793 N N . LEU A 1 104 ? -1.714 -14.68 -28.953 1 98.44 104 LEU A N 1
ATOM 794 C CA . LEU A 1 104 ? -2.363 -15.312 -30.094 1 98.44 104 LEU A CA 1
ATOM 795 C C . LEU A 1 104 ? -2.252 -16.828 -30 1 98.44 104 LEU A C 1
ATOM 797 O O . LEU A 1 104 ? -3.23 -17.547 -30.234 1 98.44 104 LEU A O 1
ATOM 801 N N . LYS A 1 105 ? -1.064 -17.297 -29.719 1 98.31 105 LYS A N 1
ATOM 802 C CA . LYS A 1 105 ? -0.838 -18.734 -29.578 1 98.31 105 LYS A CA 1
ATOM 803 C C . LYS A 1 105 ? -1.732 -19.328 -28.5 1 98.31 105 LYS A C 1
ATOM 805 O O . LYS A 1 105 ? -2.307 -20.406 -28.688 1 98.31 105 LYS A O 1
ATOM 810 N N . ALA A 1 106 ? -1.778 -18.703 -27.328 1 98.75 106 ALA A N 1
ATOM 811 C CA . ALA A 1 106 ? -2.623 -19.172 -26.219 1 98.75 106 ALA A CA 1
ATOM 812 C C . ALA A 1 106 ? -4.086 -19.234 -26.656 1 98.75 106 ALA A C 1
ATOM 814 O O . ALA A 1 106 ? -4.746 -20.25 -26.469 1 98.75 106 ALA A O 1
ATOM 815 N N . HIS A 1 107 ? -4.582 -18.188 -27.281 1 98.56 107 HIS A N 1
ATOM 816 C CA . HIS A 1 107 ? -5.977 -18.094 -27.703 1 98.56 107 HIS A CA 1
ATOM 817 C C . HIS A 1 107 ? -6.305 -19.172 -28.75 1 98.56 107 HIS A C 1
ATOM 819 O O . HIS A 1 107 ? -7.387 -19.766 -28.703 1 98.56 107 HIS A O 1
ATOM 825 N N . GLN A 1 108 ? -5.391 -19.344 -29.656 1 98.31 108 GLN A N 1
ATOM 826 C CA . GLN A 1 108 ? -5.602 -20.344 -30.688 1 98.31 108 GLN A CA 1
ATOM 827 C C . GLN A 1 108 ? -5.746 -21.734 -30.078 1 98.31 108 GLN A C 1
ATOM 829 O O . GLN A 1 108 ? -6.41 -22.609 -30.641 1 98.31 108 GLN A O 1
ATOM 834 N N . SER A 1 109 ? -5.16 -21.938 -28.953 1 98.19 109 SER A N 1
ATOM 835 C CA . SER A 1 109 ? -5.219 -23.234 -28.266 1 98.19 109 SER A CA 1
ATOM 836 C C . SER A 1 109 ? -6.379 -23.281 -27.281 1 98.19 109 SER A C 1
ATOM 838 O O . SER A 1 109 ? -6.551 -24.266 -26.562 1 98.19 109 SER A O 1
ATOM 840 N N . GLY A 1 110 ? -7.133 -22.172 -27.141 1 98 110 GLY A N 1
ATOM 841 C CA . GLY A 1 110 ? -8.25 -22.125 -26.203 1 98 110 GLY A CA 1
ATOM 842 C C . GLY A 1 110 ? -7.82 -21.859 -24.766 1 98 110 GLY A C 1
ATOM 843 O O . GLY A 1 110 ? -8.57 -22.141 -23.828 1 98 110 GLY A O 1
ATOM 844 N N . VAL A 1 111 ? -6.621 -21.438 -24.562 1 98.62 111 VAL A N 1
ATOM 845 C CA . VAL A 1 111 ? -6.074 -21.141 -23.25 1 98.62 111 VAL A CA 1
ATOM 846 C C . VAL A 1 111 ? -6.105 -19.641 -23 1 98.62 111 VAL A C 1
ATOM 848 O O . VAL A 1 111 ? -5.707 -18.844 -23.859 1 98.62 111 VAL A O 1
ATOM 851 N N . LYS A 1 112 ? -6.664 -19.188 -21.859 1 98.69 112 LYS A N 1
ATOM 852 C CA . LYS A 1 112 ? -6.59 -17.781 -21.484 1 98.69 112 LYS A CA 1
ATOM 853 C C . LYS A 1 112 ? -5.191 -17.422 -20.984 1 98.69 112 LYS A C 1
ATOM 855 O O . LYS A 1 112 ? -4.477 -18.281 -20.453 1 98.69 112 LYS A O 1
ATOM 860 N N . ILE A 1 113 ? -4.82 -16.172 -21.156 1 98.81 113 ILE A N 1
ATOM 861 C CA . ILE A 1 113 ? -3.48 -15.781 -20.734 1 98.81 113 ILE A CA 1
ATOM 862 C C . ILE A 1 113 ? -3.566 -14.547 -19.828 1 98.81 113 ILE A C 1
ATOM 864 O O . ILE A 1 113 ? -4.281 -13.594 -20.141 1 98.81 113 ILE A O 1
ATOM 868 N N . VAL A 1 114 ? -2.867 -14.578 -18.656 1 98.81 114 VAL A N 1
ATOM 869 C CA . VAL A 1 114 ? -2.951 -13.562 -17.609 1 98.81 114 VAL A CA 1
ATOM 870 C C . VAL A 1 114 ? -1.546 -13.188 -17.156 1 98.81 114 VAL A C 1
ATOM 872 O O . VAL A 1 114 ? -0.942 -13.891 -16.344 1 98.81 114 VAL A O 1
ATOM 875 N N . PRO A 1 115 ? -1.01 -12.039 -17.594 1 98.88 115 PRO A N 1
ATOM 876 C CA . PRO A 1 115 ? 0.288 -11.586 -17.078 1 98.88 115 PRO A CA 1
ATOM 877 C C . PRO A 1 115 ? 0.182 -10.898 -15.727 1 98.88 115 PRO A C 1
ATOM 879 O O . PRO A 1 115 ? -0.882 -10.383 -15.367 1 98.88 115 PRO A O 1
ATOM 882 N N . GLN A 1 116 ? 1.191 -11 -14.992 1 98.69 116 GLN A N 1
ATOM 883 C CA . GLN A 1 116 ? 1.372 -10.188 -13.797 1 98.69 116 GLN A CA 1
ATOM 884 C C . GLN A 1 116 ? 2.268 -8.984 -14.07 1 98.69 116 GLN A C 1
ATOM 886 O O . GLN A 1 116 ? 3.365 -9.133 -14.617 1 98.69 116 GLN A O 1
ATOM 891 N N . VAL A 1 117 ? 1.784 -7.801 -13.719 1 98.44 117 VAL A N 1
ATOM 892 C CA . VAL A 1 117 ? 2.523 -6.574 -13.992 1 98.44 117 VAL A CA 1
ATOM 893 C C . VAL A 1 117 ? 2.742 -5.805 -12.688 1 98.44 117 VAL A C 1
ATOM 895 O O . VAL A 1 117 ? 2.062 -6.055 -11.688 1 98.44 117 VAL A O 1
ATOM 898 N N . GLY A 1 118 ? 3.725 -4.859 -12.711 1 97.88 118 GLY A N 1
ATOM 899 C CA . GLY A 1 118 ? 4.039 -4.086 -11.523 1 97.88 118 GLY A CA 1
ATOM 900 C C . GLY A 1 118 ? 4.148 -2.598 -11.797 1 97.88 118 GLY A C 1
ATOM 901 O O . GLY A 1 118 ? 4.613 -1.841 -10.938 1 97.88 118 GLY A O 1
ATOM 902 N N . SER A 1 119 ? 3.73 -2.188 -13.016 1 97.25 119 SER A N 1
ATOM 903 C CA . SER A 1 119 ? 3.797 -0.779 -13.398 1 97.25 119 SER A CA 1
ATOM 904 C C . SER A 1 119 ? 2.734 -0.436 -14.438 1 97.25 119 SER A C 1
ATOM 906 O O . SER A 1 119 ? 2.154 -1.329 -15.055 1 97.25 119 SER A O 1
ATOM 908 N N . LEU A 1 120 ? 2.508 0.844 -14.586 1 96.88 120 LEU A N 1
ATOM 909 C CA . LEU A 1 120 ? 1.552 1.309 -15.586 1 96.88 120 LEU A CA 1
ATOM 910 C C . LEU A 1 120 ? 2.027 0.97 -17 1 96.88 120 LEU A C 1
ATOM 912 O O . LEU A 1 120 ? 1.223 0.609 -17.859 1 96.88 120 LEU A O 1
ATOM 916 N N . GLU A 1 121 ? 3.287 1.112 -17.188 1 96.81 121 GLU A N 1
ATOM 917 C CA . GLU A 1 121 ? 3.859 0.825 -18.5 1 96.81 121 GLU A CA 1
ATOM 918 C C . GLU A 1 121 ? 3.652 -0.636 -18.891 1 96.81 121 GLU A C 1
ATOM 920 O O . GLU A 1 121 ? 3.271 -0.937 -20.016 1 96.81 121 GLU A O 1
ATOM 925 N N . GLU A 1 122 ? 3.906 -1.49 -17.969 1 97.75 122 GLU A N 1
ATOM 926 C CA . GLU A 1 122 ? 3.701 -2.912 -18.219 1 97.75 122 GLU A CA 1
ATOM 927 C C . GLU A 1 122 ? 2.225 -3.227 -18.453 1 97.75 122 GLU A C 1
ATOM 929 O O . GLU A 1 122 ? 1.884 -4.066 -19.281 1 97.75 122 GLU A O 1
ATOM 934 N N . ALA A 1 123 ? 1.389 -2.602 -17.672 1 98.25 123 ALA A N 1
ATOM 935 C CA . ALA A 1 123 ? -0.049 -2.783 -17.859 1 98.25 123 ALA A CA 1
ATOM 936 C C . ALA A 1 123 ? -0.483 -2.357 -19.25 1 98.25 123 ALA A C 1
ATOM 938 O O . ALA A 1 123 ? -1.277 -3.045 -19.906 1 98.25 123 ALA A O 1
ATOM 939 N N . LYS A 1 124 ? 0.007 -1.239 -19.688 1 97.81 124 LYS A N 1
ATOM 940 C CA . LYS A 1 124 ? -0.317 -0.739 -21.016 1 97.81 124 LYS A CA 1
ATOM 941 C C . LYS A 1 124 ? 0.061 -1.754 -22.094 1 97.81 124 LYS A C 1
ATOM 943 O O . LYS A 1 124 ? -0.72 -2.012 -23.016 1 97.81 124 LYS A O 1
ATOM 948 N N . LYS A 1 125 ? 1.243 -2.303 -21.984 1 98.19 125 LYS A N 1
ATOM 949 C CA . LYS A 1 125 ? 1.709 -3.301 -22.938 1 98.19 125 LYS A CA 1
ATOM 950 C C . LYS A 1 125 ? 0.813 -4.535 -22.922 1 98.19 125 LYS A C 1
ATOM 952 O O . LYS A 1 125 ? 0.492 -5.086 -23.984 1 98.19 125 LYS A O 1
ATOM 957 N N . ALA A 1 126 ? 0.491 -4.988 -21.719 1 98.5 126 ALA A N 1
ATOM 958 C CA . ALA A 1 126 ? -0.367 -6.164 -21.578 1 98.5 126 ALA A CA 1
ATOM 959 C C . ALA A 1 126 ? -1.733 -5.922 -22.219 1 98.5 126 ALA A C 1
ATOM 961 O O . ALA A 1 126 ? -2.268 -6.793 -22.906 1 98.5 126 ALA A O 1
ATOM 962 N N . ILE A 1 127 ? -2.334 -4.746 -21.969 1 98.25 127 ILE A N 1
ATOM 963 C CA . ILE A 1 127 ? -3.623 -4.379 -22.547 1 98.25 127 ILE A CA 1
ATOM 964 C C . ILE A 1 127 ? -3.537 -4.418 -24.062 1 98.25 127 ILE A C 1
ATOM 966 O O . ILE A 1 127 ? -4.402 -4.992 -24.734 1 98.25 127 ILE A O 1
ATOM 970 N N . HIS A 1 128 ? -2.49 -3.859 -24.609 1 97.56 128 HIS A N 1
ATOM 971 C CA . HIS A 1 128 ? -2.289 -3.812 -26.047 1 97.56 128 HIS A CA 1
ATOM 972 C C . HIS A 1 128 ? -2.148 -5.215 -26.641 1 97.56 128 HIS A C 1
ATOM 974 O O . HIS A 1 128 ? -2.598 -5.473 -27.75 1 97.56 128 HIS A O 1
ATOM 980 N N . ALA A 1 129 ? -1.557 -6.094 -25.906 1 98.25 129 ALA A N 1
ATOM 981 C CA . ALA A 1 129 ? -1.317 -7.457 -26.375 1 98.25 129 ALA A CA 1
ATOM 982 C C . ALA A 1 129 ? -2.617 -8.25 -26.422 1 98.25 129 ALA A C 1
ATOM 984 O O . ALA A 1 129 ? -2.676 -9.312 -27.047 1 98.25 129 ALA A O 1
ATOM 985 N N . GLY A 1 130 ? -3.664 -7.754 -25.75 1 98 130 GLY A N 1
ATOM 986 C CA . GLY A 1 130 ? -4.969 -8.398 -25.812 1 98 130 GLY A CA 1
ATOM 987 C C . GLY A 1 130 ? -5.121 -9.539 -24.812 1 98 130 GLY A C 1
ATOM 988 O O . GLY A 1 130 ? -5.703 -10.57 -25.141 1 98 130 GLY A O 1
ATOM 989 N N . VAL A 1 131 ? -4.633 -9.398 -23.625 1 98.69 131 VAL A N 1
ATOM 990 C CA . VAL A 1 131 ? -4.641 -10.445 -22.609 1 98.69 131 VAL A CA 1
ATOM 991 C C . VAL A 1 131 ? -6.047 -10.602 -22.047 1 98.69 131 VAL A C 1
ATOM 993 O O . VAL A 1 131 ? -6.91 -9.742 -22.25 1 98.69 131 VAL A O 1
ATOM 996 N N . ASP A 1 132 ? -6.277 -11.68 -21.312 1 98.56 132 ASP A N 1
ATOM 997 C CA . ASP A 1 132 ? -7.617 -12.008 -20.828 1 98.56 132 ASP A CA 1
ATOM 998 C C . ASP A 1 132 ? -7.879 -11.391 -19.469 1 98.56 132 ASP A C 1
ATOM 1000 O O . ASP A 1 132 ? -9.031 -11.211 -19.062 1 98.56 132 ASP A O 1
ATOM 1004 N N . ALA A 1 133 ? -6.891 -11.133 -18.703 1 98.56 133 ALA A N 1
ATOM 1005 C CA . ALA A 1 133 ? -6.875 -10.477 -17.406 1 98.56 133 ALA A CA 1
ATOM 1006 C C . ALA A 1 133 ? -5.469 -10.016 -17.047 1 98.56 133 ALA A C 1
ATOM 1008 O O . ALA A 1 133 ? -4.496 -10.375 -17.719 1 98.56 133 ALA A O 1
ATOM 1009 N N . ILE A 1 134 ? -5.355 -9.18 -16.078 1 98.81 134 ILE A N 1
ATOM 1010 C CA . ILE A 1 134 ? -4.055 -8.703 -15.625 1 98.81 134 ILE A CA 1
ATOM 1011 C C . ILE A 1 134 ? -3.971 -8.812 -14.102 1 98.81 134 ILE A C 1
ATOM 1013 O O . ILE A 1 134 ? -4.875 -8.359 -13.391 1 98.81 134 ILE A O 1
ATOM 1017 N N . ILE A 1 135 ? -2.992 -9.484 -13.602 1 98.81 135 ILE A N 1
ATOM 1018 C CA . ILE A 1 135 ? -2.656 -9.414 -12.18 1 98.81 135 ILE A CA 1
ATOM 1019 C C . ILE A 1 135 ? -1.777 -8.188 -11.922 1 98.81 135 ILE A C 1
ATOM 1021 O O . ILE A 1 135 ? -0.708 -8.047 -12.516 1 98.81 135 ILE A O 1
ATOM 1025 N N . VAL A 1 136 ? -2.244 -7.293 -11.086 1 98.88 136 VAL A N 1
ATOM 1026 C CA . VAL A 1 136 ? -1.495 -6.098 -10.703 1 98.88 136 VAL A CA 1
ATOM 1027 C C . VAL A 1 136 ? -0.852 -6.309 -9.328 1 98.88 136 VAL A C 1
ATOM 1029 O O . VAL A 1 136 ? -1.549 -6.398 -8.32 1 98.88 136 VAL A O 1
ATOM 1032 N N . GLN A 1 137 ? 0.453 -6.324 -9.32 1 98.75 137 GLN A N 1
ATOM 1033 C CA . GLN A 1 137 ? 1.171 -6.641 -8.086 1 98.75 137 GLN A CA 1
ATOM 1034 C C . GLN A 1 137 ? 1.731 -5.379 -7.441 1 98.75 137 GLN A C 1
ATOM 1036 O O . GLN A 1 137 ? 2.453 -4.613 -8.078 1 98.75 137 GLN A O 1
ATOM 1041 N N . GLY A 1 138 ? 1.331 -5.137 -6.215 1 98.38 138 GLY A N 1
ATOM 1042 C CA . GLY A 1 138 ? 1.916 -4.059 -5.438 1 98.38 138 GLY A CA 1
ATOM 1043 C C . GLY A 1 138 ? 3.236 -4.434 -4.793 1 98.38 138 GLY A C 1
ATOM 1044 O O . GLY A 1 138 ? 3.596 -5.613 -4.742 1 98.38 138 GLY A O 1
ATOM 1045 N N . HIS A 1 139 ? 3.859 -3.467 -4.27 1 97.81 139 HIS A N 1
ATOM 1046 C CA . HIS A 1 139 ? 5.184 -3.607 -3.682 1 97.81 139 HIS A CA 1
ATOM 1047 C C . HIS A 1 139 ? 5.141 -4.469 -2.422 1 97.81 139 HIS A C 1
ATOM 1049 O O . HIS A 1 139 ? 6.176 -4.945 -1.954 1 97.81 139 HIS A O 1
ATOM 1055 N N . GLU A 1 140 ? 3.924 -4.688 -1.898 1 97.88 140 GLU A N 1
ATOM 1056 C CA . GLU A 1 140 ? 3.734 -5.402 -0.641 1 97.88 140 GLU A CA 1
ATOM 1057 C C . GLU A 1 140 ? 3.859 -6.91 -0.84 1 97.88 140 GLU A C 1
ATOM 1059 O O . GLU A 1 140 ? 3.846 -7.672 0.128 1 97.88 140 GLU A O 1
ATOM 1064 N N . ALA A 1 141 ? 4.047 -7.301 -2.035 1 98.31 141 ALA A N 1
ATOM 1065 C CA . ALA A 1 141 ? 3.99 -8.727 -2.367 1 98.31 141 ALA A CA 1
ATOM 1066 C C . ALA A 1 141 ? 5.152 -9.484 -1.735 1 98.31 141 ALA A C 1
ATOM 1068 O O . ALA A 1 141 ? 6.156 -8.875 -1.342 1 98.31 141 ALA A O 1
ATOM 1069 N N . GLY A 1 142 ? 4.949 -10.75 -1.56 1 97.06 142 GLY A N 1
ATOM 1070 C CA . GLY A 1 142 ? 6.008 -11.68 -1.196 1 97.06 142 GLY A CA 1
ATOM 1071 C C . GLY A 1 142 ? 6.613 -12.398 -2.391 1 97.06 142 GLY A C 1
ATOM 1072 O O . GLY A 1 142 ? 6.062 -12.344 -3.494 1 97.06 142 GLY A O 1
ATOM 1073 N N . GLY A 1 143 ? 7.723 -13.078 -2.137 1 96.12 143 GLY A N 1
ATOM 1074 C CA . GLY A 1 143 ? 8.398 -13.672 -3.281 1 96.12 143 GLY A CA 1
ATOM 1075 C C . GLY A 1 143 ? 9.055 -12.641 -4.184 1 96.12 143 GLY A C 1
ATOM 1076 O O . GLY A 1 143 ? 9.531 -11.609 -3.715 1 96.12 143 GLY A O 1
ATOM 1077 N N . HIS A 1 144 ? 9.164 -12.977 -5.402 1 96.62 144 HIS A N 1
ATOM 1078 C CA . HIS A 1 144 ? 9.742 -12.016 -6.336 1 96.62 144 HIS A CA 1
ATOM 1079 C C . HIS A 1 144 ? 8.781 -10.867 -6.625 1 96.62 144 HIS A C 1
ATOM 1081 O O . HIS A 1 144 ? 7.609 -11.102 -6.934 1 96.62 144 HIS A O 1
ATOM 1087 N N . VAL A 1 145 ? 9.289 -9.695 -6.449 1 97.81 145 VAL A N 1
ATOM 1088 C CA . VAL A 1 145 ? 8.445 -8.5 -6.457 1 97.81 145 VAL A CA 1
ATOM 1089 C C . VAL A 1 145 ? 8.852 -7.598 -7.625 1 97.81 145 VAL A C 1
ATOM 1091 O O . VAL A 1 145 ? 9.961 -7.051 -7.641 1 97.81 145 VAL A O 1
ATOM 1094 N N . ILE A 1 146 ? 7.902 -7.418 -8.484 1 94.94 146 ILE A N 1
ATOM 1095 C CA . ILE A 1 146 ? 8.18 -6.539 -9.617 1 94.94 146 ILE A CA 1
ATOM 1096 C C . ILE A 1 146 ? 7.594 -5.156 -9.352 1 94.94 146 ILE A C 1
ATOM 1098 O O . ILE A 1 146 ? 8.062 -4.156 -9.898 1 94.94 146 ILE A O 1
ATOM 1102 N N . GLY A 1 147 ? 6.523 -5.164 -8.578 1 93.56 147 GLY A N 1
ATOM 1103 C CA . GLY A 1 147 ? 5.871 -3.898 -8.281 1 93.56 147 GLY A CA 1
ATOM 1104 C C . GLY A 1 147 ? 6.711 -2.988 -7.402 1 93.56 147 GLY A C 1
ATOM 1105 O O . GLY A 1 147 ? 7.289 -3.436 -6.41 1 93.56 147 GLY A O 1
ATOM 1106 N N . GLN A 1 148 ? 6.762 -1.736 -7.816 1 94.44 148 GLN A N 1
ATOM 1107 C CA . GLN A 1 148 ? 7.527 -0.779 -7.023 1 94.44 148 GLN A CA 1
ATOM 1108 C C . GLN A 1 148 ? 6.602 0.183 -6.281 1 94.44 148 GLN A C 1
ATOM 1110 O O . GLN A 1 148 ? 7.031 0.869 -5.352 1 94.44 148 GLN A O 1
ATOM 1115 N N . ASP A 1 149 ? 5.367 0.263 -6.707 1 96.88 149 ASP A N 1
ATOM 1116 C CA . ASP A 1 149 ? 4.367 1.096 -6.047 1 96.88 149 ASP A CA 1
ATOM 1117 C C . ASP A 1 149 ? 3.404 0.246 -5.223 1 96.88 149 ASP A C 1
ATOM 1119 O O . ASP A 1 149 ? 3.17 -0.922 -5.539 1 96.88 149 ASP A O 1
ATOM 1123 N N . ALA A 1 150 ? 2.873 0.868 -4.199 1 97.81 150 ALA A N 1
ATOM 1124 C CA . ALA A 1 150 ? 1.868 0.19 -3.383 1 97.81 150 ALA A CA 1
ATOM 1125 C C . ALA A 1 150 ? 0.567 0.007 -4.156 1 97.81 150 ALA A C 1
ATOM 1127 O O . ALA A 1 150 ? 0.244 0.807 -5.039 1 97.81 150 ALA A O 1
ATOM 1128 N N . LEU A 1 151 ? -0.182 -0.979 -3.814 1 98.19 151 LEU A N 1
ATOM 1129 C CA . LEU A 1 151 ? -1.408 -1.344 -4.516 1 98.19 151 LEU A CA 1
ATOM 1130 C C . LEU A 1 151 ? -2.41 -0.193 -4.496 1 98.19 1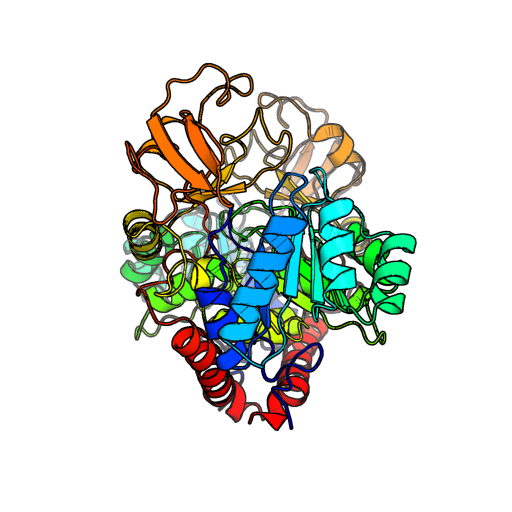51 LEU A C 1
ATOM 1132 O O . LEU A 1 151 ? -3.086 0.064 -5.492 1 98.19 151 LEU A O 1
ATOM 1136 N N . ILE A 1 152 ? -2.508 0.522 -3.383 1 98.06 152 ILE A N 1
ATOM 1137 C CA . ILE A 1 152 ? -3.525 1.554 -3.217 1 98.06 152 ILE A CA 1
ATOM 1138 C C . ILE A 1 152 ? -3.299 2.67 -4.234 1 98.06 152 ILE A C 1
ATOM 1140 O O . ILE A 1 152 ? -4.23 3.395 -4.586 1 98.06 152 ILE A O 1
ATOM 1144 N N . SER A 1 153 ? -2.047 2.818 -4.676 1 98 153 SER A N 1
ATOM 1145 C CA . SER A 1 153 ? -1.703 3.848 -5.652 1 98 153 SER A CA 1
ATOM 1146 C C . SER A 1 153 ? -1.702 3.285 -7.07 1 98 153 SER A C 1
ATOM 1148 O O . SER A 1 153 ? -2.195 3.928 -8 1 98 153 SER A O 1
ATOM 1150 N N . LEU A 1 154 ? -1.221 2.088 -7.305 1 98.31 154 LEU A N 1
ATOM 1151 C CA . LEU A 1 154 ? -0.991 1.518 -8.625 1 98.31 154 LEU A CA 1
ATOM 1152 C C . LEU A 1 154 ? -2.295 1.014 -9.234 1 98.31 154 LEU A C 1
ATOM 1154 O O . LEU A 1 154 ? -2.586 1.285 -10.398 1 98.31 154 LEU A O 1
ATOM 1158 N N . LEU A 1 155 ? -3.115 0.306 -8.461 1 98.69 155 LEU A N 1
ATOM 1159 C CA . LEU A 1 155 ? -4.277 -0.401 -8.984 1 98.69 155 LEU A CA 1
ATOM 1160 C C . LEU A 1 155 ? -5.285 0.577 -9.586 1 98.69 155 LEU A C 1
ATOM 1162 O O . LEU A 1 155 ? -5.73 0.394 -10.719 1 98.69 155 LEU A O 1
ATOM 1166 N N . PRO A 1 156 ? -5.637 1.667 -8.875 1 98.62 156 PRO A N 1
ATOM 1167 C CA . PRO A 1 156 ? -6.605 2.576 -9.484 1 98.62 156 PRO A CA 1
ATOM 1168 C C . PRO A 1 156 ? -6.082 3.215 -10.773 1 98.62 156 PRO A C 1
ATOM 1170 O O . PRO A 1 156 ? -6.863 3.504 -11.68 1 98.62 156 PRO A O 1
ATOM 1173 N N . LYS A 1 157 ? -4.785 3.453 -10.859 1 98.44 157 LYS A N 1
ATOM 1174 C CA . LYS A 1 157 ? -4.215 3.979 -12.094 1 98.44 157 LYS A CA 1
ATOM 1175 C C . LYS A 1 157 ? -4.379 2.984 -13.242 1 98.44 157 LYS A C 1
ATOM 1177 O O . LYS A 1 157 ? -4.688 3.375 -14.375 1 98.44 157 LYS A O 1
ATOM 1182 N N . VAL A 1 158 ? -4.148 1.728 -12.953 1 98.69 158 VAL A N 1
ATOM 1183 C CA . VAL A 1 158 ? -4.301 0.692 -13.977 1 98.69 158 VAL A CA 1
ATOM 1184 C C . VAL A 1 158 ? -5.773 0.551 -14.352 1 98.69 158 VAL A C 1
ATOM 1186 O O . VAL A 1 158 ? -6.098 0.318 -15.516 1 98.69 158 VAL A O 1
ATOM 1189 N N . VAL A 1 159 ? -6.703 0.637 -13.383 1 98.44 159 VAL A N 1
ATOM 1190 C CA . VAL A 1 159 ? -8.141 0.602 -13.648 1 98.44 159 VAL A CA 1
ATOM 1191 C C . VAL A 1 159 ? -8.508 1.702 -14.641 1 98.44 159 VAL A C 1
ATOM 1193 O O . VAL A 1 159 ? -9.227 1.456 -15.609 1 98.44 159 VAL A O 1
ATOM 1196 N N . ASP A 1 160 ? -7.98 2.908 -14.383 1 98 160 ASP A N 1
ATOM 1197 C CA . ASP A 1 160 ? -8.25 4.027 -15.281 1 98 160 ASP A CA 1
ATOM 1198 C C . ASP A 1 160 ? -7.703 3.754 -16.688 1 98 160 ASP A C 1
ATOM 1200 O O . ASP A 1 160 ? -8.297 4.164 -17.672 1 98 160 ASP A O 1
ATOM 1204 N N . LEU A 1 161 ? -6.566 3.119 -16.766 1 97.44 161 LEU A N 1
ATOM 1205 C CA . LEU A 1 161 ? -5.93 2.789 -18.031 1 97.44 161 LEU A CA 1
ATOM 1206 C C . LEU A 1 161 ? -6.77 1.786 -18.812 1 97.44 161 LEU A C 1
ATOM 1208 O O . LEU A 1 161 ? -6.891 1.891 -20.031 1 97.44 161 LEU A O 1
ATOM 1212 N N . VAL A 1 162 ? -7.289 0.75 -18.141 1 97.75 162 VAL A N 1
ATOM 1213 C CA . VAL A 1 162 ? -8.109 -0.279 -18.781 1 97.75 162 VAL A CA 1
ATOM 1214 C C . VAL A 1 162 ? -9.398 0.343 -19.312 1 97.75 162 VAL A C 1
ATOM 1216 O O . VAL A 1 162 ? -9.859 -0.016 -20.406 1 97.75 162 VAL A O 1
ATOM 1219 N N . GLY A 1 163 ? -10.016 1.267 -18.547 1 95.06 163 GLY A N 1
ATOM 1220 C CA . GLY A 1 163 ? -11.227 1.957 -18.953 1 95.06 163 GLY A CA 1
ATOM 1221 C C . GLY A 1 163 ? -12.391 1.021 -19.188 1 95.06 163 GLY A C 1
ATOM 1222 O O . GLY A 1 163 ? -12.711 0.192 -18.344 1 95.06 163 GLY A O 1
ATOM 1223 N N . ASP A 1 164 ? -12.977 1.061 -20.344 1 93.38 164 ASP A N 1
ATOM 1224 C CA . ASP A 1 164 ? -14.195 0.311 -20.641 1 93.38 164 ASP A CA 1
ATOM 1225 C C . ASP A 1 164 ? -13.867 -1.038 -21.281 1 93.38 164 ASP A C 1
ATOM 1227 O O . ASP A 1 164 ? -14.773 -1.786 -21.656 1 93.38 164 ASP A O 1
ATOM 1231 N N . ARG A 1 165 ? -12.578 -1.343 -21.344 1 94.19 165 ARG A N 1
ATOM 1232 C CA . ARG A 1 165 ? -12.195 -2.639 -21.891 1 94.19 165 ARG A CA 1
ATOM 1233 C C . ARG A 1 165 ? -12.609 -3.773 -20.953 1 94.19 165 ARG A C 1
ATOM 1235 O O . ARG A 1 165 ? -12.641 -3.6 -19.734 1 94.19 165 ARG A O 1
ATOM 1242 N N . ASP A 1 166 ? -12.93 -4.84 -21.531 1 92.75 166 ASP A N 1
ATOM 1243 C CA . ASP A 1 166 ? -13.359 -6.008 -20.766 1 92.75 166 ASP A CA 1
ATOM 1244 C C . ASP A 1 166 ? -12.156 -6.844 -20.328 1 92.75 166 ASP A C 1
ATOM 1246 O O . ASP A 1 166 ? -12.031 -8.008 -20.703 1 92.75 166 ASP A O 1
ATOM 1250 N N . ILE A 1 167 ? -11.242 -6.277 -19.609 1 97.31 167 ILE A N 1
ATOM 1251 C CA . ILE A 1 167 ? -10.07 -6.953 -19.047 1 97.31 167 ILE A CA 1
ATOM 1252 C C . ILE A 1 167 ? -10.117 -6.895 -17.531 1 97.31 167 ILE A C 1
ATOM 1254 O O . ILE A 1 167 ? -9.82 -5.855 -16.938 1 97.31 167 ILE A O 1
ATOM 1258 N N . PRO A 1 168 ? -10.531 -8.008 -16.922 1 97.19 168 PRO A N 1
ATOM 1259 C CA . PRO A 1 168 ? -10.562 -8 -15.461 1 97.19 168 PRO A CA 1
ATOM 1260 C C . PRO A 1 168 ? -9.18 -7.781 -14.844 1 97.19 168 PRO A C 1
ATOM 1262 O O . PRO A 1 168 ? -8.18 -8.281 -15.367 1 97.19 168 PRO A O 1
ATOM 1265 N N . LEU A 1 169 ? -9.18 -7.004 -13.789 1 98.19 169 LEU A N 1
ATOM 1266 C CA . LEU A 1 169 ? -7.957 -6.773 -13.031 1 98.19 169 LEU A CA 1
ATOM 1267 C C . LEU A 1 169 ? -7.977 -7.562 -11.727 1 98.19 169 LEU A C 1
ATOM 1269 O O . LEU A 1 169 ? -9.008 -7.641 -11.055 1 98.19 169 LEU A O 1
ATOM 1273 N N . ILE A 1 170 ? -6.879 -8.195 -11.43 1 98.5 170 ILE A N 1
ATOM 1274 C CA . ILE A 1 170 ? -6.691 -9.008 -10.227 1 98.5 170 ILE A CA 1
ATOM 1275 C C . ILE A 1 170 ? -5.598 -8.398 -9.352 1 98.5 170 ILE A C 1
ATOM 1277 O O . ILE A 1 170 ? -4.453 -8.25 -9.797 1 98.5 170 ILE A O 1
ATOM 1281 N N . ALA A 1 171 ? -5.957 -7.996 -8.125 1 98.69 171 ALA A N 1
ATOM 1282 C CA . ALA A 1 171 ? -5.012 -7.34 -7.227 1 98.69 171 ALA A CA 1
ATOM 1283 C C . ALA A 1 171 ? -4.141 -8.367 -6.504 1 98.69 171 ALA A C 1
ATOM 1285 O O . ALA A 1 171 ? -4.645 -9.359 -5.984 1 98.69 171 ALA A O 1
ATOM 1286 N N . ALA A 1 172 ? -2.844 -8.102 -6.465 1 98.69 172 ALA A N 1
ATOM 1287 C CA . ALA A 1 172 ? -1.901 -8.969 -5.758 1 98.69 172 ALA A CA 1
ATOM 1288 C C . ALA A 1 172 ? -0.931 -8.148 -4.914 1 98.69 172 ALA A C 1
ATOM 1290 O O . ALA A 1 172 ? -0.491 -7.074 -5.328 1 98.69 172 ALA A O 1
ATOM 1291 N N . GLY A 1 173 ? -0.594 -8.727 -3.768 1 98 173 GLY A N 1
ATOM 1292 C CA . GLY A 1 173 ? 0.36 -8.094 -2.871 1 98 173 GLY A CA 1
ATOM 1293 C C . GLY A 1 173 ? -0.263 -7.633 -1.568 1 98 173 GLY A C 1
ATOM 1294 O O . GLY A 1 173 ? -1.062 -6.691 -1.557 1 98 173 GLY A O 1
ATOM 1295 N N . GLY A 1 174 ? 0.097 -8.273 -0.505 1 97.31 174 GLY A N 1
ATOM 1296 C CA . GLY A 1 174 ? -0.286 -7.82 0.823 1 97.31 174 GLY A CA 1
ATOM 1297 C C . GLY A 1 174 ? -1.722 -8.156 1.178 1 97.31 174 GLY A C 1
ATOM 1298 O O . GLY A 1 174 ? -2.279 -7.598 2.125 1 97.31 174 GLY A O 1
ATOM 1299 N N . ILE A 1 175 ? -2.408 -8.953 0.417 1 98.62 175 ILE A N 1
ATOM 1300 C CA . ILE A 1 175 ? -3.787 -9.344 0.693 1 98.62 175 ILE A CA 1
ATOM 1301 C C . ILE A 1 175 ? -3.814 -10.742 1.301 1 98.62 175 ILE A C 1
ATOM 1303 O O . ILE A 1 175 ? -3.379 -11.711 0.671 1 98.62 175 ILE A O 1
ATOM 1307 N N . VAL A 1 176 ? -4.363 -10.82 2.553 1 98.56 176 VAL A N 1
ATOM 1308 C CA . VAL A 1 176 ? -4.312 -12.133 3.191 1 98.56 176 VAL A CA 1
ATOM 1309 C C . VAL A 1 176 ? -5.66 -12.445 3.842 1 98.56 176 VAL A C 1
ATOM 1311 O O . VAL A 1 176 ? -5.875 -13.555 4.34 1 98.56 176 VAL A O 1
ATOM 1314 N N . ASP A 1 177 ? -6.598 -11.438 3.895 1 98.38 177 ASP A N 1
ATOM 1315 C CA . ASP A 1 177 ? -7.902 -11.656 4.516 1 98.38 177 ASP A CA 1
ATOM 1316 C C . ASP A 1 177 ? -8.984 -10.836 3.824 1 98.38 177 ASP A C 1
ATOM 1318 O O . ASP A 1 177 ? -8.742 -10.227 2.779 1 98.38 177 ASP A O 1
ATOM 1322 N N . ALA A 1 178 ? -10.203 -10.867 4.402 1 97.81 178 ALA A N 1
ATOM 1323 C CA . ALA A 1 178 ? -11.383 -10.266 3.791 1 97.81 178 ALA A CA 1
ATOM 1324 C C . ALA A 1 178 ? -11.227 -8.75 3.676 1 97.81 178 ALA A C 1
ATOM 1326 O O . ALA A 1 178 ? -11.719 -8.141 2.725 1 97.81 178 ALA A O 1
ATOM 1327 N N . ARG A 1 179 ? -10.578 -8.094 4.617 1 98.44 179 ARG A N 1
ATOM 1328 C CA . ARG A 1 179 ? -10.383 -6.648 4.582 1 98.44 179 ARG A CA 1
ATOM 1329 C C . ARG A 1 179 ? -9.609 -6.234 3.336 1 98.44 179 ARG A C 1
ATOM 1331 O O . ARG A 1 179 ? -10.016 -5.312 2.627 1 98.44 179 ARG A O 1
ATOM 1338 N N . GLY A 1 180 ? -8.469 -6.98 3.09 1 98.56 180 GLY A N 1
ATOM 1339 C CA . GLY A 1 180 ? -7.711 -6.723 1.874 1 98.56 180 GLY A CA 1
ATOM 1340 C C . GLY A 1 180 ? -8.5 -6.996 0.61 1 98.56 180 GLY A C 1
ATOM 1341 O O . GLY A 1 180 ? -8.352 -6.293 -0.389 1 98.56 180 GLY A O 1
ATOM 1342 N N . TYR A 1 181 ? -9.336 -8.062 0.664 1 97.81 181 TYR A N 1
ATOM 1343 C CA . TYR A 1 181 ? -10.172 -8.414 -0.483 1 97.81 181 TYR A CA 1
ATOM 1344 C C . TYR A 1 181 ? -11.133 -7.281 -0.815 1 97.81 181 TYR A C 1
ATOM 1346 O O . TYR A 1 181 ? -11.141 -6.77 -1.938 1 97.81 181 TYR A O 1
ATOM 1354 N N . VAL A 1 182 ? -11.867 -6.758 0.144 1 97.25 182 VAL A N 1
ATOM 1355 C CA . VAL A 1 182 ? -12.859 -5.703 -0.06 1 97.25 182 VAL A CA 1
ATOM 1356 C C . VAL A 1 182 ? -12.156 -4.406 -0.456 1 97.25 182 VAL A C 1
ATOM 1358 O O . VAL A 1 182 ? -12.656 -3.656 -1.299 1 97.25 182 VAL A O 1
ATOM 1361 N N . ALA A 1 183 ? -11.016 -4.129 0.149 1 98.44 183 ALA A N 1
ATOM 1362 C CA . ALA A 1 183 ? -10.242 -2.953 -0.238 1 98.44 183 ALA A CA 1
ATOM 1363 C C . ALA A 1 183 ? -9.859 -3.01 -1.716 1 98.44 183 ALA A C 1
ATOM 1365 O O . ALA A 1 183 ? -9.969 -2.008 -2.428 1 98.44 183 ALA A O 1
ATOM 1366 N N . ALA A 1 184 ? -9.414 -4.215 -2.182 1 98 184 ALA A N 1
ATOM 1367 C CA . ALA A 1 184 ? -9.039 -4.383 -3.584 1 98 184 ALA A CA 1
ATOM 1368 C C . ALA A 1 184 ? -10.234 -4.137 -4.5 1 98 184 ALA A C 1
ATOM 1370 O O . ALA A 1 184 ? -10.102 -3.494 -5.547 1 98 184 ALA A O 1
ATOM 1371 N N . LEU A 1 185 ? -11.367 -4.633 -4.117 1 96.44 185 LEU A N 1
ATOM 1372 C CA . LEU A 1 185 ? -12.578 -4.402 -4.895 1 96.44 185 LEU A CA 1
ATOM 1373 C C . LEU A 1 185 ? -12.898 -2.912 -4.977 1 96.44 185 LEU A C 1
ATOM 1375 O O . LEU A 1 185 ? -13.242 -2.404 -6.043 1 96.44 185 LEU A O 1
ATOM 1379 N N . ALA A 1 186 ? -12.758 -2.234 -3.854 1 97.06 186 ALA A N 1
ATOM 1380 C CA . ALA A 1 186 ? -13.023 -0.799 -3.805 1 97.06 186 ALA A CA 1
ATOM 1381 C C . ALA A 1 186 ? -12.086 -0.036 -4.738 1 97.06 186 ALA A C 1
ATOM 1383 O O . ALA A 1 186 ? -12.477 0.977 -5.324 1 97.06 186 ALA A O 1
ATOM 1384 N N . LEU A 1 187 ? -10.906 -0.519 -4.879 1 98.25 187 LEU A N 1
ATOM 1385 C CA . LEU A 1 187 ? -9.898 0.146 -5.707 1 98.25 187 LEU A CA 1
ATOM 1386 C C . LEU A 1 187 ? -10.125 -0.156 -7.184 1 98.25 187 LEU A C 1
ATOM 1388 O O . LEU A 1 187 ? -9.492 0.448 -8.047 1 98.25 187 LEU A O 1
ATOM 1392 N N . GLY A 1 188 ? -10.914 -1.167 -7.496 1 96.69 188 GLY A N 1
ATOM 1393 C CA . GLY A 1 188 ? -11.312 -1.388 -8.875 1 96.69 188 GLY A CA 1
ATOM 1394 C C . GLY A 1 188 ? -11.008 -2.791 -9.367 1 96.69 188 GLY A C 1
ATOM 1395 O O . GLY A 1 188 ? -11.367 -3.152 -10.492 1 96.69 188 GLY A O 1
ATOM 1396 N N . ALA A 1 189 ? -10.375 -3.609 -8.539 1 97.19 189 ALA A N 1
ATOM 1397 C CA . ALA A 1 189 ? -10.109 -4.988 -8.938 1 97.19 189 ALA A CA 1
ATOM 1398 C C . ALA A 1 189 ? -11.398 -5.812 -8.961 1 97.19 189 ALA A C 1
ATOM 1400 O O . ALA A 1 189 ? -12.383 -5.457 -8.305 1 97.19 189 ALA A O 1
ATOM 1401 N N . GLN A 1 190 ? -11.375 -6.895 -9.727 1 95.75 190 GLN A N 1
ATOM 1402 C CA . GLN A 1 190 ? -12.492 -7.84 -9.75 1 95.75 190 GLN A CA 1
ATOM 1403 C C . GLN A 1 190 ? -12.133 -9.125 -9.016 1 95.75 190 GLN A C 1
ATOM 1405 O O . GLN A 1 190 ? -13 -9.969 -8.773 1 95.75 190 GLN A O 1
ATOM 1410 N N . GLY A 1 191 ? -10.906 -9.312 -8.68 1 96.75 191 GLY A N 1
ATOM 1411 C CA . GLY A 1 191 ? -10.398 -10.445 -7.922 1 96.75 191 GLY A CA 1
ATOM 1412 C C . GLY A 1 191 ? -9.094 -10.148 -7.211 1 96.75 191 GLY A C 1
ATOM 1413 O O . GLY A 1 191 ? -8.555 -9.047 -7.324 1 96.75 191 GLY A O 1
ATOM 1414 N N . ILE A 1 192 ? -8.641 -11.109 -6.441 1 98.44 192 ILE A N 1
ATOM 1415 C CA . ILE A 1 192 ? -7.398 -10.984 -5.691 1 98.44 192 ILE A CA 1
ATOM 1416 C C . ILE A 1 192 ? -6.535 -12.227 -5.914 1 98.44 192 ILE A C 1
ATOM 1418 O O . ILE A 1 192 ? -7.059 -13.328 -6.117 1 98.44 192 ILE A O 1
ATOM 1422 N N . CYS A 1 193 ? -5.262 -12.047 -5.934 1 98.69 193 CYS A N 1
ATOM 1423 C CA . CYS A 1 193 ? -4.262 -13.109 -6.043 1 98.69 193 CYS A CA 1
ATOM 1424 C C . CYS A 1 193 ? -3.375 -13.148 -4.805 1 98.69 193 CYS A C 1
ATOM 1426 O O . CYS A 1 193 ? -2.738 -12.148 -4.457 1 98.69 193 CYS A O 1
ATOM 1428 N N . LEU A 1 194 ? -3.389 -14.297 -4.117 1 98.75 194 LEU A N 1
ATOM 1429 C CA . LEU A 1 194 ? -2.68 -14.43 -2.85 1 98.75 194 LEU A CA 1
ATOM 1430 C C . LEU A 1 194 ? -1.579 -15.477 -2.945 1 98.75 194 LEU A C 1
ATOM 1432 O O . LEU A 1 194 ? -1.781 -16.547 -3.535 1 98.75 194 LEU A O 1
ATOM 1436 N N . GLY A 1 195 ? -0.464 -15.148 -2.41 1 98.5 195 GLY A N 1
ATOM 1437 C CA . GLY A 1 195 ? 0.63 -16.094 -2.303 1 98.5 195 GLY A CA 1
ATOM 1438 C C . GLY A 1 195 ? 0.873 -16.562 -0.881 1 98.5 195 GLY A C 1
ATOM 1439 O O . GLY A 1 195 ? 0.493 -17.688 -0.518 1 98.5 195 GLY A O 1
ATOM 1440 N N . THR A 1 196 ? 1.212 -15.648 0.026 1 98.75 196 THR A N 1
ATOM 1441 C CA . THR A 1 196 ? 1.61 -15.953 1.395 1 98.75 196 THR A CA 1
ATOM 1442 C C . THR A 1 196 ? 0.477 -16.641 2.145 1 98.75 196 THR A C 1
ATOM 1444 O O . THR A 1 196 ? 0.709 -17.609 2.879 1 98.75 196 THR A O 1
ATOM 1447 N N . ARG A 1 197 ? -0.724 -16.188 1.979 1 98.81 197 ARG A N 1
ATOM 1448 C CA . ARG A 1 197 ? -1.862 -16.797 2.67 1 98.81 197 ARG A CA 1
ATOM 1449 C C . ARG A 1 197 ? -2.041 -18.25 2.27 1 98.81 197 ARG A C 1
ATOM 1451 O O . ARG A 1 197 ? -2.348 -19.094 3.111 1 98.81 197 ARG A O 1
ATOM 1458 N N . PHE A 1 198 ? -1.82 -18.594 1.008 1 98.88 198 PHE A N 1
ATOM 1459 C CA . PHE A 1 198 ? -2.012 -19.953 0.537 1 98.88 198 PHE A CA 1
ATOM 1460 C C . PHE A 1 198 ? -0.788 -20.812 0.84 1 98.88 198 PHE A C 1
ATOM 1462 O O . PHE A 1 198 ? -0.885 -22.031 0.918 1 98.88 198 PHE A O 1
ATOM 1469 N N . LEU A 1 199 ? 0.386 -20.156 0.975 1 98.69 199 LEU A N 1
ATOM 1470 C CA . LEU A 1 199 ? 1.556 -20.891 1.46 1 98.69 199 LEU A CA 1
ATOM 1471 C C . LEU A 1 199 ? 1.271 -21.531 2.809 1 98.69 199 LEU A C 1
ATOM 1473 O O . LEU A 1 199 ? 1.651 -22.688 3.039 1 98.69 199 LEU A O 1
ATOM 1477 N N . ALA A 1 200 ? 0.542 -20.828 3.656 1 98.56 200 ALA A N 1
ATOM 1478 C CA . ALA A 1 200 ? 0.208 -21.297 4.996 1 98.56 200 ALA A CA 1
ATOM 1479 C C . ALA A 1 200 ? -1.068 -22.141 4.977 1 98.56 200 ALA A C 1
ATOM 1481 O O . ALA A 1 200 ? -1.995 -21.875 5.75 1 98.56 200 ALA A O 1
ATOM 1482 N N . THR A 1 201 ? -1.164 -23.109 4.141 1 98.88 201 THR A N 1
ATOM 1483 C CA . THR A 1 201 ? -2.293 -24.031 4.078 1 98.88 201 THR A CA 1
ATOM 1484 C C . THR A 1 201 ? -1.814 -25.484 4.172 1 98.88 201 THR A C 1
ATOM 1486 O O . THR A 1 201 ? -0.63 -25.766 3.98 1 98.88 201 THR A O 1
ATOM 1489 N N . GLU A 1 202 ? -2.742 -26.375 4.457 1 98.75 202 GLU A N 1
ATOM 1490 C CA . GLU A 1 202 ? -2.412 -27.781 4.645 1 98.75 202 GLU A CA 1
ATOM 1491 C C . GLU A 1 202 ? -1.897 -28.406 3.352 1 98.75 202 GLU A C 1
ATOM 1493 O O . GLU A 1 202 ? -0.97 -29.219 3.373 1 98.75 202 GLU A O 1
ATOM 1498 N N . GLU A 1 203 ? -2.43 -27.969 2.223 1 98.81 203 GLU A N 1
ATOM 1499 C CA . GLU A 1 203 ? -2.15 -28.625 0.945 1 98.81 203 GLU A CA 1
ATOM 1500 C C . GLU A 1 203 ? -0.88 -28.062 0.308 1 98.81 203 GLU A C 1
ATOM 1502 O O . GLU A 1 203 ? -0.357 -28.641 -0.651 1 98.81 203 GLU A O 1
ATOM 1507 N N . SER A 1 204 ? -0.425 -26.875 0.805 1 98.62 204 SER A N 1
ATOM 1508 C CA . SER A 1 204 ? 0.829 -26.312 0.308 1 98.62 204 SER A CA 1
ATOM 1509 C C . SER A 1 204 ? 1.986 -27.281 0.513 1 98.62 204 SER A C 1
ATOM 1511 O O . SER A 1 204 ? 2.086 -27.922 1.559 1 98.62 204 SER A O 1
ATOM 1513 N N . HIS A 1 205 ? 2.873 -27.359 -0.438 1 98.5 205 HIS A N 1
ATOM 1514 C CA . HIS A 1 205 ? 4.004 -28.281 -0.364 1 98.5 205 HIS A CA 1
ATOM 1515 C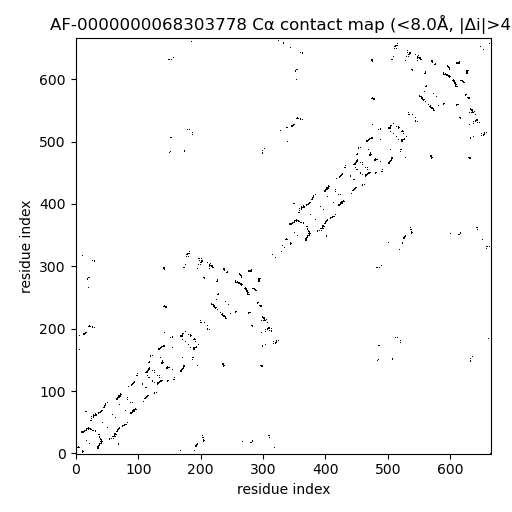 C . HIS A 1 205 ? 5.176 -27.641 0.381 1 98.5 205 HIS A C 1
ATOM 1517 O O . HIS A 1 205 ? 6.289 -28.172 0.351 1 98.5 205 HIS A O 1
ATOM 1523 N N . ALA A 1 206 ? 4.984 -26.484 1.006 1 98.62 206 ALA A N 1
ATOM 1524 C CA . ALA A 1 206 ? 6.02 -25.844 1.807 1 98.62 206 ALA A CA 1
ATOM 1525 C C . ALA A 1 206 ? 6.391 -26.703 3.016 1 98.62 206 ALA A C 1
ATOM 1527 O O . ALA A 1 206 ? 5.543 -27.406 3.568 1 98.62 206 ALA A O 1
ATOM 1528 N N . HIS A 1 207 ? 7.59 -26.656 3.393 1 98.69 207 HIS A N 1
ATOM 1529 C CA . HIS A 1 207 ? 8.039 -27.344 4.598 1 98.69 207 HIS A CA 1
ATOM 1530 C C . HIS A 1 207 ? 7.227 -26.906 5.812 1 98.69 207 HIS A C 1
ATOM 1532 O O . HIS A 1 207 ? 6.906 -25.734 5.961 1 98.69 207 HIS A O 1
ATOM 1538 N N . PRO A 1 208 ? 6.938 -27.812 6.75 1 98.31 208 PRO A N 1
ATOM 1539 C CA . PRO A 1 208 ? 6.168 -27.453 7.941 1 98.31 208 PRO A CA 1
ATOM 1540 C C . PRO A 1 208 ? 6.812 -26.312 8.727 1 98.31 208 PRO A C 1
ATOM 1542 O O . PRO A 1 208 ? 6.109 -25.438 9.25 1 98.31 208 PRO A O 1
ATOM 1545 N N . ALA A 1 209 ? 8.094 -26.297 8.75 1 98.38 209 ALA A N 1
ATOM 1546 C CA . ALA A 1 209 ? 8.797 -25.219 9.453 1 98.38 209 ALA A CA 1
ATOM 1547 C C . ALA A 1 209 ? 8.547 -23.875 8.773 1 98.38 209 ALA A C 1
ATOM 1549 O O . ALA A 1 209 ? 8.422 -22.844 9.445 1 98.38 209 ALA A O 1
ATOM 1550 N N . TYR A 1 210 ? 8.57 -23.891 7.5 1 98.38 210 TYR A N 1
ATOM 1551 C CA . TYR A 1 210 ? 8.289 -22.688 6.734 1 98.38 210 TYR A CA 1
ATOM 1552 C C . TYR A 1 210 ? 6.883 -22.172 7.016 1 98.38 210 TYR A C 1
ATOM 1554 O O . TYR A 1 210 ? 6.691 -21 7.328 1 98.38 210 TYR A O 1
ATOM 1562 N N . LYS A 1 211 ? 5.906 -23.031 7 1 98.69 211 LYS A N 1
ATOM 1563 C CA . LYS A 1 211 ? 4.527 -22.672 7.309 1 98.69 211 LYS A CA 1
ATOM 1564 C C . LYS A 1 211 ? 4.414 -22.094 8.719 1 98.69 211 LYS A C 1
ATOM 1566 O O . LYS A 1 211 ? 3.748 -21.078 8.922 1 98.69 211 LYS A O 1
ATOM 1571 N N . ARG A 1 212 ? 5.047 -22.703 9.594 1 98.38 212 ARG A N 1
ATOM 1572 C CA . ARG A 1 212 ? 5.008 -22.25 10.984 1 98.38 212 ARG A CA 1
ATOM 1573 C C . ARG A 1 212 ? 5.598 -20.844 11.117 1 98.38 212 ARG A C 1
ATOM 1575 O O . ARG A 1 212 ? 5.074 -20.016 11.859 1 98.38 212 ARG A O 1
ATOM 1582 N N . LYS A 1 213 ? 6.648 -20.578 10.43 1 98.44 213 LYS A N 1
ATOM 1583 C CA . LYS A 1 213 ? 7.312 -19.281 10.523 1 98.44 213 LYS A CA 1
ATOM 1584 C C . LYS A 1 213 ? 6.445 -18.188 9.922 1 98.44 213 LYS A C 1
ATOM 1586 O O . LYS A 1 213 ? 6.469 -17.047 10.391 1 98.44 213 LYS A O 1
ATOM 1591 N N . VAL A 1 214 ? 5.695 -18.484 8.898 1 98.5 214 VAL A N 1
ATOM 1592 C CA . VAL A 1 214 ? 4.773 -17.516 8.305 1 98.5 214 VAL A CA 1
ATOM 1593 C C . VAL A 1 214 ? 3.736 -17.094 9.336 1 98.5 214 VAL A C 1
ATOM 1595 O O . VAL A 1 214 ? 3.326 -15.922 9.367 1 98.5 214 VAL A O 1
ATOM 1598 N N . VAL A 1 215 ? 3.332 -18.031 10.211 1 98.38 215 VAL A N 1
ATOM 1599 C CA . VAL A 1 215 ? 2.322 -17.766 11.227 1 98.38 215 VAL A CA 1
ATOM 1600 C C . VAL A 1 215 ? 2.955 -17.031 12.406 1 98.38 215 VAL A C 1
ATOM 1602 O O . VAL A 1 215 ? 2.314 -16.172 13.031 1 98.38 215 VAL A O 1
ATOM 1605 N N . GLU A 1 216 ? 4.227 -17.266 12.602 1 97.75 216 GLU A N 1
ATOM 1606 C CA . GLU A 1 216 ? 4.898 -16.797 13.805 1 97.75 216 GLU A CA 1
ATOM 1607 C C . GLU A 1 216 ? 5.461 -15.391 13.594 1 97.75 216 GLU A C 1
ATOM 1609 O O . GLU A 1 216 ? 5.457 -14.57 14.516 1 97.75 216 GLU A O 1
ATOM 1614 N N . TYR A 1 217 ? 5.969 -15.117 12.469 1 97.19 217 TYR A N 1
ATOM 1615 C CA . TYR A 1 217 ? 6.664 -13.859 12.219 1 97.19 217 TYR A CA 1
ATOM 1616 C C . TYR A 1 217 ? 5.695 -12.773 11.766 1 97.19 217 TYR A C 1
ATOM 1618 O O . TYR A 1 217 ? 4.578 -13.078 11.336 1 97.19 217 TYR A O 1
ATOM 1626 N N . ASP A 1 218 ? 6.152 -11.5 11.836 1 95.88 218 ASP A N 1
ATOM 1627 C CA . ASP A 1 218 ? 5.227 -10.414 11.539 1 95.88 218 ASP A CA 1
ATOM 1628 C C . ASP A 1 218 ? 5.902 -9.32 10.719 1 95.88 218 ASP A C 1
ATOM 1630 O O . ASP A 1 218 ? 5.316 -8.266 10.469 1 95.88 218 ASP A O 1
ATOM 1634 N N . ALA A 1 219 ? 7.098 -9.578 10.336 1 96 219 ALA A N 1
ATOM 1635 C CA . ALA A 1 219 ? 7.82 -8.555 9.586 1 96 219 ALA A CA 1
ATOM 1636 C C . ALA A 1 219 ? 8.562 -9.172 8.398 1 96 219 ALA A C 1
ATOM 1638 O O . ALA A 1 219 ? 8.961 -10.336 8.445 1 96 219 ALA A O 1
ATOM 1639 N N . THR A 1 220 ? 8.711 -8.43 7.363 1 97.94 220 THR A N 1
ATOM 1640 C CA . THR A 1 220 ? 9.43 -8.836 6.164 1 97.94 220 THR A CA 1
ATOM 1641 C C . THR A 1 220 ? 10.312 -7.703 5.645 1 97.94 220 THR A C 1
ATOM 1643 O O . THR A 1 220 ? 10.242 -6.578 6.148 1 97.94 220 THR A O 1
ATOM 1646 N N . GLU A 1 221 ? 11.125 -8.023 4.68 1 96.88 221 GLU A N 1
ATOM 1647 C CA . GLU A 1 221 ? 12.008 -7.031 4.078 1 96.88 221 GLU A CA 1
ATOM 1648 C C . GLU A 1 221 ? 12.172 -7.27 2.58 1 96.88 221 GLU A C 1
ATOM 1650 O O . GLU A 1 221 ? 12.266 -8.414 2.137 1 96.88 221 GLU A O 1
ATOM 1655 N N . TYR A 1 222 ? 12.078 -6.199 1.779 1 96.75 222 TYR A N 1
ATOM 1656 C CA . TYR A 1 222 ? 12.43 -6.203 0.364 1 96.75 222 TYR A CA 1
ATOM 1657 C C . TYR A 1 222 ? 13.938 -6.273 0.178 1 96.75 222 TYR A C 1
ATOM 1659 O O . TYR A 1 222 ? 14.68 -5.449 0.722 1 96.75 222 TYR A O 1
ATOM 1667 N N . THR A 1 223 ? 14.445 -7.262 -0.591 1 96.88 223 THR A N 1
ATOM 1668 C CA . THR A 1 223 ? 15.883 -7.512 -0.698 1 96.88 223 THR A CA 1
ATOM 1669 C C . THR A 1 223 ? 16.203 -8.227 -2.004 1 96.88 223 THR A C 1
ATOM 1671 O O . THR A 1 223 ? 15.312 -8.547 -2.783 1 96.88 223 THR A O 1
ATOM 1674 N N . ASP A 1 224 ? 17.422 -8.336 -2.283 1 95.94 224 ASP A N 1
ATOM 1675 C CA . ASP A 1 224 ? 17.875 -9.117 -3.438 1 95.94 224 ASP A CA 1
ATOM 1676 C C . ASP A 1 224 ? 18.953 -10.117 -3.047 1 95.94 224 ASP A C 1
ATOM 1678 O O . ASP A 1 224 ? 19.703 -10.602 -3.9 1 95.94 224 ASP A O 1
ATOM 1682 N N . VAL A 1 225 ? 19.047 -10.422 -1.8 1 95.44 225 VAL A N 1
ATOM 1683 C CA . VAL A 1 225 ? 20.219 -11.117 -1.26 1 95.44 225 VAL A CA 1
ATOM 1684 C C . VAL A 1 225 ? 20.203 -12.57 -1.714 1 95.44 225 VAL A C 1
ATOM 1686 O O . VAL A 1 225 ? 21.266 -13.172 -1.919 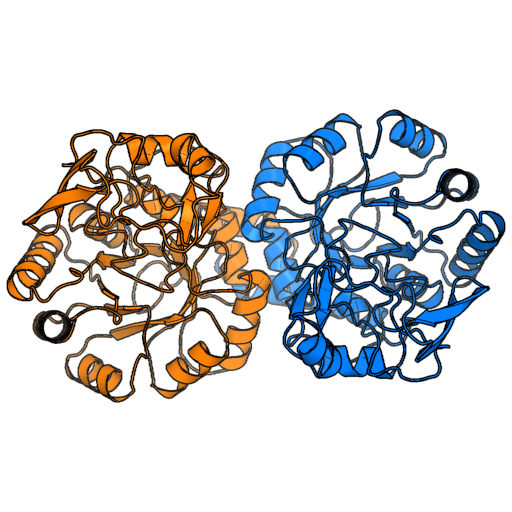1 95.44 225 VAL A O 1
ATOM 1689 N N . PHE A 1 226 ? 19.078 -13.18 -1.917 1 97.06 226 PHE A N 1
ATOM 1690 C CA . PHE A 1 226 ? 19.016 -14.617 -2.158 1 97.06 226 PHE A CA 1
ATOM 1691 C C . PHE A 1 226 ? 18.922 -14.914 -3.65 1 97.06 226 PHE A C 1
ATOM 1693 O O . PHE A 1 226 ? 18.109 -14.32 -4.359 1 97.06 226 PHE A O 1
ATOM 1700 N N . GLY A 1 227 ? 19.719 -15.875 -4.066 1 96.19 227 GLY A N 1
ATOM 1701 C CA . GLY A 1 227 ? 19.609 -16.375 -5.43 1 96.19 227 GLY A CA 1
ATOM 1702 C C . GLY A 1 227 ? 20.141 -15.391 -6.461 1 96.19 227 GLY A C 1
ATOM 1703 O O . GLY A 1 227 ? 19.672 -15.359 -7.602 1 96.19 227 GLY A O 1
ATOM 1704 N N . ARG A 1 228 ? 21.172 -14.562 -6.074 1 94.81 228 ARG A N 1
ATOM 1705 C CA . ARG A 1 228 ? 21.719 -13.539 -6.953 1 94.81 228 ARG A CA 1
ATOM 1706 C C . ARG A 1 228 ? 22.375 -14.164 -8.18 1 94.81 228 ARG A C 1
ATOM 1708 O O . ARG A 1 228 ? 22.328 -13.586 -9.273 1 94.81 228 ARG A O 1
ATOM 1715 N N . ALA A 1 229 ? 22.969 -15.25 -8 1 95.25 229 ALA A N 1
ATOM 1716 C CA . ALA A 1 229 ? 23.672 -15.906 -9.109 1 95.25 229 ALA A CA 1
ATOM 1717 C C . ALA A 1 229 ? 22.688 -16.5 -10.109 1 95.25 229 ALA A C 1
ATOM 1719 O O . ALA A 1 229 ? 22.859 -16.344 -11.32 1 95.25 229 ALA A O 1
ATOM 1720 N N . ARG A 1 230 ? 21.703 -17.109 -9.625 1 93.25 230 ARG A N 1
ATOM 1721 C CA . ARG A 1 230 ? 20.719 -17.781 -10.453 1 93.25 230 ARG A CA 1
ATOM 1722 C C . ARG A 1 230 ? 19.828 -16.781 -11.18 1 93.25 230 ARG A C 1
ATOM 1724 O O . ARG A 1 230 ? 19.484 -16.984 -12.344 1 93.25 230 ARG A O 1
ATOM 1731 N N . TRP A 1 231 ? 19.375 -15.797 -10.5 1 94.75 231 TRP A N 1
ATOM 1732 C CA . TRP A 1 231 ? 18.406 -14.836 -11.008 1 94.75 231 TRP A CA 1
ATOM 1733 C C . TRP A 1 231 ? 18.781 -13.414 -10.602 1 94.75 231 TRP A C 1
ATOM 1735 O O . TRP A 1 231 ? 18.125 -12.812 -9.742 1 94.75 231 TRP A O 1
ATOM 1745 N N . PRO A 1 232 ? 19.75 -12.883 -11.391 1 92.31 232 PRO A N 1
ATOM 1746 C CA . PRO A 1 232 ? 20.172 -11.516 -11.086 1 92.31 232 PRO A CA 1
ATOM 1747 C C . PRO A 1 232 ? 19.062 -10.492 -11.312 1 92.31 232 PRO A C 1
ATOM 1749 O O . PRO A 1 232 ? 18.219 -10.672 -12.211 1 92.31 232 PRO A O 1
ATOM 1752 N N . ASP A 1 233 ? 18.906 -9.484 -10.547 1 91.44 233 ASP A N 1
ATOM 1753 C CA . ASP A 1 233 ? 17.984 -8.359 -10.695 1 91.44 233 ASP A CA 1
ATOM 1754 C C . ASP A 1 233 ? 16.547 -8.789 -10.406 1 91.44 233 ASP A C 1
ATOM 1756 O O . ASP A 1 233 ? 15.617 -8.344 -11.078 1 91.44 233 ASP A O 1
ATOM 1760 N N . ALA A 1 234 ? 16.359 -9.797 -9.625 1 95.88 234 ALA A N 1
ATOM 1761 C CA . ALA A 1 234 ? 15.039 -10.258 -9.234 1 95.88 234 ALA A CA 1
ATOM 1762 C C . ALA A 1 234 ? 14.812 -10.086 -7.73 1 95.88 234 ALA A C 1
ATOM 1764 O O . ALA A 1 234 ? 14.789 -11.07 -6.984 1 95.88 234 ALA A O 1
ATOM 1765 N N . PRO A 1 235 ? 14.625 -8.805 -7.34 1 97.06 235 PRO A N 1
ATOM 1766 C CA . PRO A 1 235 ? 14.383 -8.57 -5.914 1 97.06 235 PRO A CA 1
ATOM 1767 C C . PRO A 1 235 ? 13.148 -9.305 -5.402 1 97.06 235 PRO A C 1
ATOM 1769 O O . PRO A 1 235 ? 12.289 -9.703 -6.191 1 97.06 235 PRO A O 1
ATOM 1772 N N . HIS A 1 236 ? 13.156 -9.531 -4.164 1 97.81 236 HIS A N 1
ATOM 1773 C CA . HIS A 1 236 ? 12.125 -10.328 -3.502 1 97.81 236 HIS A CA 1
ATOM 1774 C C . HIS A 1 236 ? 11.891 -9.836 -2.074 1 97.81 236 HIS A C 1
ATOM 1776 O O . HIS A 1 236 ? 12.516 -8.875 -1.63 1 97.81 236 HIS A O 1
ATOM 1782 N N . ARG A 1 237 ? 10.898 -10.375 -1.484 1 98.44 237 ARG A N 1
ATOM 1783 C CA . ARG A 1 237 ? 10.602 -10.062 -0.089 1 98.44 237 ARG A CA 1
ATOM 1784 C C . ARG A 1 237 ? 10.586 -11.328 0.76 1 98.44 237 ARG A C 1
ATOM 1786 O O . ARG A 1 237 ? 10.031 -12.352 0.35 1 98.44 237 ARG A O 1
ATOM 1793 N N . VAL A 1 238 ? 11.242 -11.18 1.968 1 98.31 238 VAL A N 1
ATOM 1794 C CA . VAL A 1 238 ? 11.438 -12.367 2.793 1 98.31 238 VAL A CA 1
ATOM 1795 C C . VAL A 1 238 ? 11.086 -12.047 4.246 1 98.31 238 VAL A C 1
ATOM 1797 O O . VAL A 1 238 ? 11.023 -10.883 4.633 1 98.31 238 VAL A O 1
ATOM 1800 N N . LEU A 1 239 ? 10.875 -13.109 5.031 1 98.38 239 LEU A N 1
ATOM 1801 C CA . LEU A 1 239 ? 10.672 -13.008 6.473 1 98.38 239 LEU A CA 1
ATOM 1802 C C . LEU A 1 239 ? 11.945 -12.523 7.164 1 98.38 239 LEU A C 1
ATOM 1804 O O . LEU A 1 239 ? 13.047 -12.906 6.781 1 98.38 239 LEU A O 1
ATOM 1808 N N . HIS A 1 240 ? 11.688 -11.789 8.227 1 97.25 240 HIS A N 1
ATOM 1809 C CA . HIS A 1 240 ? 12.789 -11.406 9.117 1 97.25 240 HIS A CA 1
ATOM 1810 C C . HIS A 1 240 ? 13.211 -12.578 10 1 97.25 240 HIS A C 1
ATOM 1812 O O . HIS A 1 240 ? 13.047 -12.516 11.227 1 97.25 240 HIS A O 1
ATOM 1818 N N . THR A 1 241 ? 13.789 -13.516 9.469 1 97.44 241 THR A N 1
ATOM 1819 C CA . THR A 1 241 ? 14.328 -14.602 10.273 1 97.44 241 THR A CA 1
ATOM 1820 C C . THR A 1 241 ? 15.68 -14.211 10.875 1 97.44 241 THR A C 1
ATOM 1822 O O . THR A 1 241 ? 16.312 -13.266 10.406 1 97.44 241 THR A O 1
ATOM 1825 N N . PRO A 1 242 ? 16.062 -14.891 11.961 1 97.06 242 PRO A N 1
ATOM 1826 C CA . PRO A 1 242 ? 17.406 -14.609 12.5 1 97.06 242 PRO A CA 1
ATOM 1827 C C . PRO A 1 242 ? 18.5 -14.742 11.445 1 97.06 242 PRO A C 1
ATOM 1829 O O . PRO A 1 242 ? 19.406 -13.898 11.383 1 97.06 242 PRO A O 1
ATOM 1832 N N . PHE A 1 243 ? 18.438 -15.734 10.648 1 96.94 243 PHE A N 1
ATOM 1833 C CA . PHE A 1 243 ? 19.438 -15.922 9.594 1 96.94 243 PHE A CA 1
ATOM 1834 C C . PHE A 1 243 ? 19.469 -14.719 8.656 1 96.94 243 PHE A C 1
ATOM 1836 O O . PHE A 1 243 ? 20.531 -14.164 8.391 1 96.94 243 PHE A O 1
ATOM 1843 N N . PHE A 1 244 ? 18.297 -14.297 8.141 1 96.75 244 PHE A N 1
ATOM 1844 C CA . PHE A 1 244 ? 18.25 -13.164 7.23 1 96.75 244 PHE A CA 1
ATOM 1845 C C . PHE A 1 244 ? 18.828 -11.914 7.895 1 96.75 244 PHE A C 1
ATOM 1847 O O . PHE A 1 244 ? 19.594 -11.172 7.277 1 96.75 244 PHE A O 1
ATOM 1854 N N . ASN A 1 245 ? 18.406 -11.68 9.078 1 95.94 245 ASN A N 1
ATOM 1855 C CA . ASN A 1 245 ? 18.859 -10.492 9.789 1 95.94 245 ASN A CA 1
ATOM 1856 C C . ASN A 1 245 ? 20.391 -10.453 9.891 1 95.94 245 ASN A C 1
ATOM 1858 O O . ASN A 1 245 ? 20.984 -9.375 9.891 1 95.94 245 ASN A O 1
ATOM 1862 N N . ASP A 1 246 ? 20.984 -11.602 9.93 1 92.75 246 ASP A N 1
ATOM 1863 C CA . ASP A 1 246 ? 22.438 -11.703 10.016 1 92.75 246 ASP A CA 1
ATOM 1864 C C . ASP A 1 246 ? 23.094 -11.469 8.648 1 92.75 246 ASP A C 1
ATOM 1866 O O . ASP A 1 246 ? 24.234 -11.039 8.57 1 92.75 246 ASP A O 1
ATOM 1870 N N . CYS A 1 247 ? 22.375 -11.695 7.582 1 89.19 247 CYS A N 1
ATOM 1871 C CA . CYS A 1 247 ? 23 -11.703 6.27 1 89.19 247 CYS A CA 1
ATOM 1872 C C . CYS A 1 247 ? 22.562 -10.508 5.441 1 89.19 247 CYS A C 1
ATOM 1874 O O . CYS A 1 247 ? 23.031 -10.297 4.324 1 89.19 247 CYS A O 1
ATOM 1876 N N . LYS A 1 248 ? 21.688 -9.68 5.949 1 84.44 248 LYS A N 1
ATOM 1877 C CA . LYS A 1 248 ? 21.047 -8.664 5.121 1 84.44 248 LYS A CA 1
ATOM 1878 C C . LYS A 1 248 ? 22.047 -7.59 4.699 1 84.44 248 LYS A C 1
ATOM 1880 O O . LYS A 1 248 ? 21.797 -6.812 3.779 1 84.44 248 LYS A O 1
ATOM 1885 N N . TYR A 1 249 ? 23.25 -7.617 5.23 1 85.69 249 TYR A N 1
ATOM 1886 C CA . TYR A 1 249 ? 24.25 -6.613 4.875 1 85.69 249 TYR A CA 1
ATOM 1887 C C . TYR A 1 249 ? 25.391 -7.238 4.09 1 85.69 249 TYR A C 1
ATOM 1889 O O . TYR A 1 249 ? 26.469 -6.66 3.99 1 85.69 249 TYR A O 1
ATOM 1897 N N . ILE A 1 250 ? 25.109 -8.383 3.51 1 90.25 250 ILE A N 1
ATOM 1898 C CA . ILE A 1 250 ? 26.141 -9.039 2.713 1 90.25 250 ILE A CA 1
ATOM 1899 C C . ILE A 1 250 ? 26.422 -8.219 1.453 1 90.25 250 ILE A C 1
ATOM 1901 O O . ILE A 1 250 ? 25.5 -7.684 0.841 1 90.25 250 ILE A O 1
ATOM 1905 N N . PRO A 1 251 ? 27.641 -8.141 1.107 1 90.56 251 PRO A N 1
ATOM 1906 C CA . PRO A 1 251 ? 28 -7.355 -0.076 1 90.56 251 PRO A CA 1
ATOM 1907 C C . PRO A 1 251 ? 27.281 -7.836 -1.341 1 90.56 251 PRO A C 1
ATOM 1909 O O . PRO A 1 251 ? 26.969 -9.023 -1.462 1 90.56 251 PRO A O 1
ATOM 1912 N N . ALA A 1 252 ? 27.188 -6.953 -2.24 1 87.5 252 ALA A N 1
ATOM 1913 C CA . ALA A 1 252 ? 26.422 -7.203 -3.461 1 87.5 252 ALA A CA 1
ATOM 1914 C C . ALA A 1 252 ? 27.094 -8.258 -4.328 1 87.5 252 ALA A C 1
ATOM 1916 O O . ALA A 1 252 ? 26.453 -8.898 -5.156 1 87.5 252 ALA A O 1
ATOM 1917 N N . ASP A 1 253 ? 28.344 -8.445 -4.125 1 90.19 253 ASP A N 1
ATOM 1918 C CA . ASP A 1 253 ? 29.078 -9.367 -4.977 1 90.19 253 ASP A CA 1
ATOM 1919 C C . ASP A 1 253 ? 29.062 -10.781 -4.406 1 90.19 253 ASP A C 1
ATOM 1921 O O . ASP A 1 253 ? 29.531 -11.727 -5.047 1 90.19 253 ASP A O 1
ATOM 1925 N N . GLN A 1 254 ? 28.516 -10.906 -3.238 1 92.88 254 GLN A N 1
ATOM 1926 C CA . GLN A 1 254 ? 28.359 -12.234 -2.65 1 92.88 254 GLN A CA 1
ATOM 1927 C C . GLN A 1 254 ? 27.016 -12.852 -3.023 1 92.88 254 GLN A C 1
ATOM 1929 O O . GLN A 1 254 ? 26 -12.156 -3.059 1 92.88 254 GLN A O 1
ATOM 1934 N N . ASN A 1 255 ? 27.094 -14.102 -3.367 1 95.06 255 ASN A N 1
ATOM 1935 C CA . ASN A 1 255 ? 25.906 -14.844 -3.766 1 95.06 255 ASN A CA 1
ATOM 1936 C C . ASN A 1 255 ? 26.016 -16.328 -3.406 1 95.06 255 ASN A C 1
ATOM 1938 O O . ASN A 1 255 ? 26.891 -16.703 -2.621 1 95.06 255 ASN A O 1
ATOM 1942 N N . GLU A 1 256 ? 25.125 -17.125 -3.848 1 96 256 GLU A N 1
ATOM 1943 C CA . GLU A 1 256 ? 25.062 -18.531 -3.439 1 96 256 GLU A CA 1
ATOM 1944 C C . GLU A 1 256 ? 26.172 -19.344 -4.105 1 96 256 GLU A C 1
ATOM 1946 O O . GLU A 1 256 ? 26.469 -20.453 -3.674 1 96 256 GLU A O 1
ATOM 1951 N N . ALA A 1 257 ? 26.75 -18.734 -5.086 1 93.81 257 ALA A N 1
ATOM 1952 C CA . ALA A 1 257 ? 27.844 -19.453 -5.75 1 93.81 257 ALA A CA 1
ATOM 1953 C C . ALA A 1 257 ? 29.031 -19.625 -4.82 1 93.81 257 ALA A C 1
ATOM 1955 O O . ALA A 1 257 ? 29.531 -18.656 -4.242 1 93.81 257 ALA A O 1
ATOM 1956 N N . GLY A 1 258 ? 29.453 -20.781 -4.602 1 91 258 GLY A N 1
ATOM 1957 C CA . GLY A 1 258 ? 30.625 -21.047 -3.779 1 91 258 GLY A CA 1
ATOM 1958 C C . GLY A 1 258 ? 30.297 -21.203 -2.305 1 91 258 GLY A C 1
ATOM 1959 O O . GLY A 1 258 ? 31.188 -21.453 -1.488 1 91 258 GLY A O 1
ATOM 1960 N N . GLN A 1 259 ? 29.109 -20.938 -1.967 1 95.44 259 GLN A N 1
ATOM 1961 C CA . GLN A 1 259 ? 28.688 -21.109 -0.581 1 95.44 259 GLN A CA 1
ATOM 1962 C C . GLN A 1 259 ? 28.547 -22.594 -0.226 1 95.44 259 GLN A C 1
ATOM 1964 O O . GLN A 1 259 ? 28.406 -23.438 -1.111 1 95.44 259 GLN A O 1
ATOM 1969 N N . PRO A 1 260 ? 28.688 -22.922 1.034 1 97.25 260 PRO A N 1
ATOM 1970 C CA . PRO A 1 260 ? 28.516 -24.312 1.431 1 97.25 260 PRO A CA 1
ATOM 1971 C C . PRO A 1 260 ? 27.094 -24.828 1.175 1 97.25 260 PRO A C 1
ATOM 1973 O O . PRO A 1 260 ? 26.141 -24.062 1.18 1 97.25 260 PRO A O 1
ATOM 1976 N N . VAL A 1 261 ? 26.984 -26.125 0.966 1 98.31 261 VAL A N 1
ATOM 1977 C CA . VAL A 1 261 ? 25.688 -26.797 0.887 1 98.31 261 VAL A CA 1
ATOM 1978 C C . VAL A 1 261 ? 25.062 -26.891 2.279 1 98.31 261 VAL A C 1
ATOM 1980 O O . VAL A 1 261 ? 25.703 -27.375 3.219 1 98.31 261 VAL A O 1
ATOM 1983 N N . ILE A 1 262 ? 23.859 -26.438 2.346 1 98.38 262 ILE A N 1
ATOM 1984 C CA . ILE A 1 262 ? 23.266 -26.422 3.672 1 98.38 262 ILE A CA 1
ATOM 1985 C C . ILE A 1 262 ? 22.078 -27.391 3.707 1 98.38 262 ILE A C 1
ATOM 1987 O O . ILE A 1 262 ? 21.469 -27.594 4.758 1 98.38 262 ILE A O 1
ATOM 1991 N N . GLY A 1 263 ? 21.719 -27.953 2.584 1 97.88 263 GLY A N 1
ATOM 1992 C CA . GLY A 1 263 ? 20.609 -28.891 2.537 1 97.88 263 GLY A CA 1
ATOM 1993 C C . GLY A 1 263 ? 20.359 -29.469 1.154 1 97.88 263 GLY A C 1
ATOM 1994 O O . GLY A 1 263 ? 21.156 -29.25 0.238 1 97.88 263 GLY A O 1
ATOM 1995 N N . CYS A 1 264 ? 19.312 -30.266 1.08 1 98.06 264 CYS A N 1
ATOM 1996 C CA . CYS A 1 264 ? 18.875 -30.875 -0.175 1 98.06 264 CYS A CA 1
ATOM 1997 C C . CYS A 1 264 ? 17.359 -30.969 -0.239 1 98.06 264 CYS A C 1
ATOM 1999 O O . CYS A 1 264 ? 16.688 -31.047 0.795 1 98.06 264 CYS A O 1
ATOM 2001 N N . ALA A 1 265 ? 16.859 -30.938 -1.442 1 97.5 265 ALA A N 1
ATOM 2002 C CA . ALA A 1 265 ? 15.422 -31.078 -1.662 1 97.5 265 ALA A CA 1
ATOM 2003 C C . ALA A 1 265 ? 15.133 -31.703 -3.021 1 97.5 265 ALA A C 1
ATOM 2005 O O . ALA A 1 265 ? 15.977 -31.672 -3.918 1 97.5 265 ALA A O 1
ATOM 2006 N N . ILE A 1 266 ? 14.016 -32.312 -3.139 1 97.25 266 ILE A N 1
ATOM 2007 C CA . ILE A 1 266 ? 13.5 -32.719 -4.441 1 97.25 266 ILE A CA 1
ATOM 2008 C C . ILE A 1 266 ? 12.57 -31.641 -4.984 1 97.25 266 ILE A C 1
ATOM 2010 O O . ILE A 1 266 ? 11.531 -31.344 -4.391 1 97.25 266 ILE A O 1
ATOM 2014 N N . ILE A 1 267 ? 12.984 -31.047 -6.125 1 95.44 267 ILE A N 1
ATOM 2015 C CA . ILE A 1 267 ? 12.195 -30 -6.773 1 95.44 267 ILE A CA 1
ATOM 2016 C C . ILE A 1 267 ? 11.82 -30.453 -8.188 1 95.44 267 ILE A C 1
ATOM 2018 O O . ILE A 1 267 ? 12.688 -30.656 -9.031 1 95.44 267 ILE A O 1
ATOM 2022 N N . HIS A 1 268 ? 10.562 -30.484 -8.594 1 91.44 268 HIS A N 1
ATOM 2023 C CA . HIS A 1 268 ? 10.047 -30.938 -9.883 1 91.44 268 HIS A CA 1
ATOM 2024 C C . HIS A 1 268 ? 10.727 -32.219 -10.328 1 91.44 268 HIS A C 1
ATOM 2026 O O . HIS A 1 268 ? 11.211 -32.312 -11.461 1 91.44 268 HIS A O 1
ATOM 2032 N N . ASP A 1 269 ? 10.945 -33.094 -9.438 1 85.62 269 ASP A N 1
ATOM 2033 C CA . ASP A 1 269 ? 11.43 -34.469 -9.711 1 85.62 269 ASP A CA 1
ATOM 2034 C C . ASP A 1 269 ? 12.953 -34.5 -9.742 1 85.62 269 ASP A C 1
ATOM 2036 O O . ASP A 1 269 ? 13.539 -35.469 -10.234 1 85.62 269 ASP A O 1
ATOM 2040 N N . ARG A 1 270 ? 13.602 -33.406 -9.367 1 93.44 270 ARG A N 1
ATOM 2041 C CA . ARG A 1 270 ? 15.055 -33.375 -9.305 1 93.44 270 ARG A CA 1
ATOM 2042 C C . ARG A 1 270 ? 15.539 -33.188 -7.871 1 93.44 270 ARG A C 1
ATOM 2044 O O . ARG A 1 270 ? 14.953 -32.406 -7.109 1 93.44 270 ARG A O 1
ATOM 2051 N N . GLU A 1 271 ? 16.516 -33.938 -7.625 1 95.69 271 GLU A N 1
ATOM 2052 C CA . GLU A 1 271 ? 17.219 -33.656 -6.367 1 95.69 271 GLU A CA 1
ATOM 2053 C C . GLU A 1 271 ? 18.172 -32.5 -6.504 1 95.69 271 GLU A C 1
ATOM 2055 O O . GLU A 1 271 ? 19.062 -32.5 -7.371 1 95.69 271 GLU A O 1
ATOM 2060 N N . ILE A 1 272 ? 18.031 -31.547 -5.656 1 94.94 272 ILE A N 1
ATOM 2061 C CA . ILE A 1 272 ? 18.812 -30.312 -5.773 1 94.94 272 ILE A CA 1
ATOM 2062 C C . ILE A 1 272 ? 19.531 -30.031 -4.453 1 94.94 272 ILE A C 1
ATOM 2064 O O . ILE A 1 272 ? 18.938 -30.141 -3.379 1 94.94 272 ILE A O 1
ATOM 2068 N N . GLU A 1 273 ? 20.797 -29.766 -4.562 1 96.88 273 GLU A N 1
ATOM 2069 C CA . GLU A 1 273 ? 21.531 -29.25 -3.41 1 96.88 273 GLU A CA 1
ATOM 2070 C C . GLU A 1 273 ? 21.219 -27.781 -3.172 1 96.88 273 GLU A C 1
ATOM 2072 O O . GLU A 1 273 ? 21.125 -27 -4.121 1 96.88 273 GLU A O 1
ATOM 2077 N N . ILE A 1 274 ? 21.062 -27.469 -1.929 1 97.5 274 ILE A N 1
ATOM 2078 C CA . ILE A 1 274 ? 20.734 -26.094 -1.562 1 97.5 274 ILE A CA 1
ATOM 2079 C C . ILE A 1 274 ? 21.969 -25.438 -0.928 1 97.5 274 ILE A C 1
ATOM 2081 O O . ILE A 1 274 ? 22.422 -25.859 0.14 1 97.5 274 ILE A O 1
ATOM 2085 N N . HIS A 1 275 ? 22.406 -24.391 -1.545 1 97.94 275 HIS A N 1
ATOM 2086 C CA . HIS A 1 275 ? 23.547 -23.625 -1.026 1 97.94 275 HIS A CA 1
ATOM 2087 C C . HIS A 1 275 ? 23.078 -22.484 -0.134 1 97.94 275 HIS A C 1
ATOM 2089 O O . HIS A 1 275 ? 21.969 -21.953 -0.309 1 97.94 275 HIS A O 1
ATOM 2095 N N . ARG A 1 276 ? 23.953 -22.172 0.795 1 97.25 276 ARG A N 1
ATOM 2096 C CA . ARG A 1 276 ? 23.703 -20.953 1.547 1 97.25 276 ARG A CA 1
ATOM 2097 C C . ARG A 1 276 ? 23.453 -19.781 0.609 1 97.25 276 ARG A C 1
ATOM 2099 O O . ARG A 1 276 ? 24.172 -19.625 -0.389 1 97.25 276 ARG A O 1
ATOM 2106 N N . LEU A 1 277 ? 22.359 -18.938 0.852 1 97.31 277 LEU A N 1
ATOM 2107 C CA . LEU A 1 277 ? 21.984 -17.734 0.112 1 97.31 277 LEU A CA 1
ATOM 2108 C C . LEU A 1 277 ? 21.25 -18.094 -1.174 1 97.31 277 LEU A C 1
ATOM 2110 O O . LEU A 1 277 ? 20.953 -17.234 -1.99 1 97.31 277 LEU A O 1
ATOM 2114 N N . ALA A 1 278 ? 20.953 -19.438 -1.361 1 97.25 278 ALA A N 1
ATOM 2115 C CA . ALA A 1 278 ? 20.156 -19.828 -2.527 1 97.25 278 ALA A CA 1
ATOM 2116 C C . ALA A 1 278 ? 18.75 -19.25 -2.451 1 97.25 278 ALA A C 1
ATOM 2118 O O . ALA A 1 278 ? 18.25 -18.953 -1.362 1 97.25 278 ALA A O 1
ATOM 2119 N N . GLY A 1 279 ? 18.125 -19.125 -3.594 1 96.69 279 GLY A N 1
ATOM 2120 C CA . GLY A 1 279 ? 16.781 -18.578 -3.664 1 96.69 279 GLY A CA 1
ATOM 2121 C C . GLY A 1 279 ? 15.703 -19.656 -3.611 1 96.69 279 GLY A C 1
ATOM 2122 O O . GLY A 1 279 ? 14.555 -19.406 -4.004 1 96.69 279 GLY A O 1
ATOM 2123 N N . VAL A 1 280 ? 16.031 -20.812 -3.148 1 95.69 280 VAL A N 1
ATOM 2124 C CA . VAL A 1 280 ? 15.094 -21.938 -3.09 1 95.69 280 VAL A CA 1
ATOM 2125 C C . VAL A 1 280 ? 14.492 -22.031 -1.688 1 95.69 280 VAL A C 1
ATOM 2127 O O . VAL A 1 280 ? 15.227 -22.125 -0.699 1 95.69 280 VAL A O 1
ATOM 2130 N N . VAL A 1 281 ? 13.18 -22.031 -1.658 1 97.75 281 VAL A N 1
ATOM 2131 C CA . VAL A 1 281 ? 12.508 -22.125 -0.367 1 97.75 281 VAL A CA 1
ATOM 2132 C C . VAL A 1 281 ? 12.398 -23.594 0.047 1 97.75 281 VAL A C 1
ATOM 2134 O O . VAL A 1 281 ? 12.422 -24.484 -0.801 1 97.75 281 VAL A O 1
ATOM 2137 N N . PRO A 1 282 ? 12.32 -23.844 1.332 1 98.25 282 PRO A N 1
ATOM 2138 C CA . PRO A 1 282 ? 12.18 -25.234 1.768 1 98.25 282 PRO A CA 1
ATOM 2139 C C . PRO A 1 282 ? 10.789 -25.812 1.483 1 98.25 282 PRO A C 1
ATOM 2141 O O . PRO A 1 282 ? 9.781 -25.25 1.925 1 98.25 282 PRO A O 1
ATOM 2144 N N . ASN A 1 283 ? 10.766 -26.891 0.771 1 98.06 283 ASN A N 1
ATOM 2145 C CA . ASN A 1 283 ? 9.523 -27.641 0.565 1 98.06 283 ASN A CA 1
ATOM 2146 C C . ASN A 1 283 ? 9.453 -28.875 1.46 1 98.06 283 ASN A C 1
ATOM 2148 O O . ASN A 1 283 ? 10.266 -29.031 2.365 1 98.06 283 ASN A O 1
ATOM 2152 N N . ALA A 1 284 ? 8.461 -29.703 1.264 1 97.56 284 ALA A N 1
ATOM 2153 C CA . ALA A 1 284 ? 8.164 -30.797 2.184 1 97.56 284 ALA A CA 1
ATOM 2154 C C . ALA A 1 284 ? 9.297 -31.828 2.205 1 97.56 284 ALA A C 1
ATOM 2156 O O . ALA A 1 284 ? 9.445 -32.562 3.172 1 97.56 284 ALA A O 1
ATOM 2157 N N . THR A 1 285 ? 10.141 -31.891 1.207 1 97.94 285 THR A N 1
ATOM 2158 C CA . THR A 1 285 ? 11.18 -32.906 1.096 1 97.94 285 THR A CA 1
ATOM 2159 C C . THR A 1 285 ? 12.516 -32.375 1.605 1 97.94 285 THR A C 1
ATOM 2161 O O . THR A 1 285 ? 13.492 -33.125 1.696 1 97.94 285 THR A O 1
ATOM 2164 N N . THR A 1 286 ? 12.562 -31.109 1.88 1 98.31 286 THR A N 1
ATOM 2165 C CA . THR A 1 286 ? 13.836 -30.469 2.189 1 98.31 286 THR A CA 1
ATOM 2166 C C . THR A 1 286 ? 14.43 -31.031 3.475 1 98.31 286 THR A C 1
ATOM 2168 O O . THR A 1 286 ? 13.719 -31.25 4.453 1 98.31 286 THR A O 1
ATOM 2171 N N . THR A 1 287 ? 15.664 -31.328 3.426 1 98.38 287 THR A N 1
ATOM 2172 C CA . THR A 1 287 ? 16.453 -31.719 4.594 1 98.38 287 THR A CA 1
ATOM 2173 C C . THR A 1 287 ? 17.656 -30.812 4.762 1 98.38 287 THR A C 1
ATOM 2175 O O . THR A 1 287 ? 18.031 -30.094 3.834 1 98.38 287 THR A O 1
ATOM 2178 N N . GLY A 1 288 ? 18.172 -30.781 6 1 98.31 288 GLY A N 1
ATOM 2179 C CA . GLY A 1 288 ? 19.328 -29.953 6.277 1 98.31 288 GLY A CA 1
ATOM 2180 C C . GLY A 1 288 ? 19.016 -28.766 7.18 1 98.31 288 GLY A C 1
ATOM 2181 O O . GLY A 1 288 ? 18.219 -28.891 8.117 1 98.31 288 GLY A O 1
ATOM 2182 N N . ASP A 1 289 ? 19.703 -27.641 6.914 1 98.44 289 ASP A N 1
ATOM 2183 C CA . ASP A 1 289 ? 19.547 -26.453 7.75 1 98.44 289 ASP A CA 1
ATOM 2184 C C . ASP A 1 289 ? 18.438 -25.547 7.223 1 98.44 289 ASP A C 1
ATOM 2186 O O . ASP A 1 289 ? 18.719 -24.469 6.668 1 98.44 289 ASP A O 1
ATOM 2190 N N . ILE A 1 290 ? 17.297 -25.906 7.551 1 98 290 ILE A N 1
ATOM 2191 C CA . ILE A 1 290 ? 16.094 -25.234 7.074 1 98 290 ILE A CA 1
ATOM 2192 C C . ILE A 1 290 ? 16.078 -23.781 7.562 1 98 290 ILE A C 1
ATOM 2194 O O . ILE A 1 290 ? 15.68 -22.875 6.828 1 98 290 ILE A O 1
ATOM 2198 N N . GLU A 1 291 ? 16.578 -23.531 8.719 1 97.25 291 GLU A N 1
ATOM 2199 C CA . GLU A 1 291 ? 16.531 -22.234 9.367 1 97.25 291 GLU A CA 1
ATOM 2200 C C . GLU A 1 291 ? 17.391 -21.203 8.625 1 97.25 291 GLU A C 1
ATOM 2202 O O . GLU A 1 291 ? 17.188 -20 8.766 1 97.25 291 GLU A O 1
ATOM 2207 N N . SER A 1 292 ? 18.312 -21.734 7.855 1 97.56 292 SER A N 1
ATOM 2208 C CA . SER A 1 292 ? 19.219 -20.844 7.145 1 97.56 292 SER A CA 1
ATOM 2209 C C . SER A 1 292 ? 18.797 -20.672 5.688 1 97.56 292 SER A C 1
ATOM 2211 O O . SER A 1 292 ? 19.547 -20.141 4.875 1 97.56 292 SER A O 1
ATOM 2213 N N . MET A 1 293 ? 17.625 -21.109 5.324 1 97.81 293 MET A N 1
ATOM 2214 C CA . MET A 1 293 ? 17.125 -20.984 3.961 1 97.81 293 MET A CA 1
ATOM 2215 C C . MET A 1 293 ? 16.25 -19.734 3.824 1 97.81 293 MET A C 1
ATOM 2217 O O . MET A 1 293 ? 15.789 -19.172 4.824 1 97.81 293 MET A O 1
ATOM 2221 N N . VAL A 1 294 ? 16.062 -19.297 2.572 1 97.5 294 VAL A N 1
ATOM 2222 C CA . VAL A 1 294 ? 15.188 -18.172 2.295 1 97.5 294 VAL A CA 1
ATOM 2223 C C . VAL A 1 294 ? 13.742 -18.547 2.572 1 97.5 294 VAL A C 1
ATOM 2225 O O . VAL A 1 294 ? 13.32 -19.672 2.297 1 97.5 294 VAL A O 1
ATOM 2228 N N . MET A 1 295 ? 12.977 -17.594 3.09 1 98.19 295 MET A N 1
ATOM 2229 C CA . MET A 1 295 ? 11.547 -17.75 3.328 1 98.19 295 MET A CA 1
ATOM 2230 C C . MET A 1 295 ? 10.773 -16.516 2.861 1 98.19 295 MET A C 1
ATOM 2232 O O . MET A 1 295 ? 10.703 -15.523 3.58 1 98.19 295 MET A O 1
ATOM 2236 N N . TYR A 1 296 ? 10.164 -16.672 1.695 1 98.38 296 TYR A N 1
ATOM 2237 C CA . TYR A 1 296 ? 9.43 -15.57 1.065 1 98.38 296 TYR A CA 1
ATOM 2238 C C . TYR A 1 296 ? 8.102 -15.328 1.77 1 98.38 296 TYR A C 1
ATOM 2240 O O . TYR A 1 296 ? 7.426 -16.281 2.182 1 98.38 296 TYR A O 1
ATOM 2248 N N . ALA A 1 297 ? 7.723 -14.07 1.934 1 98.62 297 ALA A N 1
ATOM 2249 C CA . ALA A 1 297 ? 6.43 -13.68 2.488 1 98.62 297 ALA A CA 1
ATOM 2250 C C . ALA A 1 297 ? 6.133 -12.211 2.201 1 98.62 297 ALA A C 1
ATOM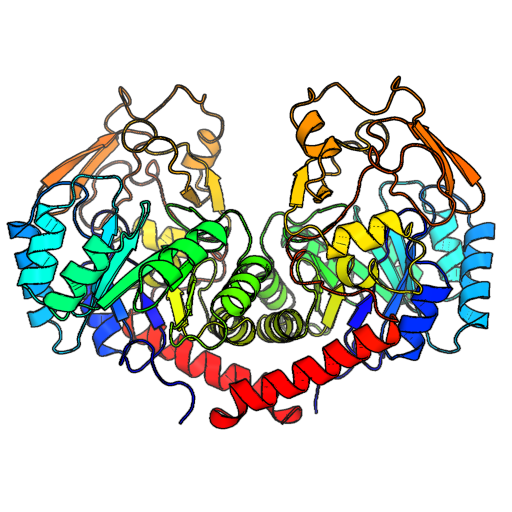 2252 O O . ALA A 1 297 ? 7.047 -11.391 2.113 1 98.62 297 ALA A O 1
ATOM 2253 N N . GLY A 1 298 ? 4.863 -11.93 2.039 1 98.38 298 GLY A N 1
ATOM 2254 C CA . GLY A 1 298 ? 4.457 -10.555 1.815 1 98.38 298 GLY A CA 1
ATOM 2255 C C . GLY A 1 298 ? 4.387 -9.734 3.092 1 98.38 298 GLY A C 1
ATOM 2256 O O . GLY A 1 298 ? 4.512 -10.281 4.191 1 98.38 298 GLY A O 1
ATOM 2257 N N . GLN A 1 299 ? 4.125 -8.477 2.939 1 98.25 299 GLN A N 1
ATOM 2258 C CA . GLN A 1 299 ? 4.199 -7.508 4.027 1 98.25 299 GLN A CA 1
ATOM 2259 C C . GLN A 1 299 ? 3.096 -7.746 5.055 1 98.25 299 GLN A C 1
ATOM 2261 O O . GLN A 1 299 ? 3.168 -7.246 6.176 1 98.25 299 GLN A O 1
ATOM 2266 N N . SER A 1 300 ? 2.09 -8.461 4.715 1 98.31 300 SER A N 1
ATOM 2267 C CA . SER A 1 300 ? 0.942 -8.617 5.602 1 98.31 300 SER A CA 1
ATOM 2268 C C . SER A 1 300 ? 1.08 -9.867 6.461 1 98.31 300 SER A C 1
ATOM 2270 O O . SER A 1 300 ? 0.113 -10.305 7.086 1 98.31 300 SER A O 1
ATOM 2272 N N . VAL A 1 301 ? 2.385 -10.336 6.391 1 97.38 301 VAL A N 1
ATOM 2273 C CA . VAL A 1 301 ? 2.613 -11.375 7.395 1 97.38 301 VAL A CA 1
ATOM 2274 C C . VAL A 1 301 ? 2.275 -10.836 8.781 1 97.38 301 VAL A C 1
ATOM 2276 O O . VAL A 1 301 ? 2.324 -9.625 9.016 1 97.38 301 VAL A O 1
ATOM 2279 N N . GLY A 1 302 ? 1.913 -11.453 9.688 1 96.38 302 GLY A N 1
ATOM 2280 C CA . GLY A 1 302 ? 1.427 -11 10.977 1 96.38 302 GLY A CA 1
ATOM 2281 C C . GLY A 1 302 ? -0.079 -11.109 11.125 1 96.38 302 GLY A C 1
ATOM 2282 O O . GLY A 1 302 ? -0.599 -11.172 12.234 1 96.38 302 GLY A O 1
ATOM 2283 N N . LEU A 1 303 ? -0.729 -10.953 9.922 1 98.38 303 LEU A N 1
ATOM 2284 C CA . LEU A 1 303 ? -2.18 -11.117 9.938 1 98.38 303 LEU A CA 1
ATOM 2285 C C . LEU A 1 303 ? -2.564 -12.586 9.773 1 98.38 303 LEU A C 1
ATOM 2287 O O . LEU A 1 303 ? -3.727 -12.945 9.961 1 98.38 303 LEU A O 1
ATOM 2291 N N . ILE A 1 304 ? -1.632 -13.43 9.328 1 98.62 304 ILE A N 1
ATOM 2292 C CA . ILE A 1 304 ? -1.867 -14.859 9.195 1 98.62 304 ILE A CA 1
ATOM 2293 C C . ILE A 1 304 ? -1.562 -15.562 10.516 1 98.62 304 ILE A C 1
ATOM 2295 O O . ILE A 1 304 ? -0.405 -15.633 10.938 1 98.62 304 ILE A O 1
ATOM 2299 N N . LYS A 1 305 ? -2.568 -16.172 11.125 1 97.81 305 LYS A N 1
ATOM 2300 C CA . LYS A 1 305 ? -2.393 -16.656 12.492 1 97.81 305 LYS A CA 1
ATOM 2301 C C . LYS A 1 305 ? -2.557 -18.172 12.57 1 97.81 305 LYS A C 1
ATOM 2303 O O . LYS A 1 305 ? -2.326 -18.766 13.617 1 97.81 305 LYS A O 1
ATOM 2308 N N . GLU A 1 306 ? -2.967 -18.75 11.438 1 98.25 306 GLU A N 1
ATOM 2309 C CA . GLU A 1 306 ? -3.215 -20.188 11.469 1 98.25 306 GLU A CA 1
ATOM 2310 C C . GLU A 1 306 ? -2.984 -20.812 10.094 1 98.25 306 GLU A C 1
ATOM 2312 O O . GLU A 1 306 ? -3.102 -20.141 9.07 1 98.25 306 GLU A O 1
ATOM 2317 N N . ILE A 1 307 ? -2.592 -22.094 10.148 1 98.75 307 ILE A N 1
ATOM 2318 C CA . ILE A 1 307 ? -2.543 -22.938 8.953 1 98.75 307 ILE A CA 1
ATOM 2319 C C . ILE A 1 307 ? -3.896 -23.609 8.734 1 98.75 307 ILE A C 1
ATOM 2321 O O . ILE A 1 307 ? -4.387 -24.328 9.609 1 98.75 307 ILE A O 1
ATOM 2325 N N . LEU A 1 308 ? -4.543 -23.406 7.633 1 98.75 308 LEU A N 1
ATOM 2326 C CA . LEU A 1 308 ? -5.879 -23.906 7.332 1 98.75 308 LEU A CA 1
ATOM 2327 C C . LEU A 1 308 ? -5.879 -24.703 6.039 1 98.75 308 LEU A C 1
ATOM 2329 O O . LEU A 1 308 ? -4.988 -24.547 5.199 1 98.75 308 LEU A O 1
ATOM 2333 N N . PRO A 1 309 ? -6.891 -25.609 5.867 1 98.88 309 PRO A N 1
ATOM 2334 C CA . PRO A 1 309 ? -7.094 -26.125 4.516 1 98.88 309 PRO A CA 1
ATOM 2335 C C . PRO A 1 309 ? -7.344 -25.031 3.488 1 98.88 309 PRO A C 1
ATOM 2337 O O . PRO A 1 309 ? -8.023 -24.031 3.791 1 98.88 309 PRO A O 1
ATOM 2340 N N . ALA A 1 310 ? -6.816 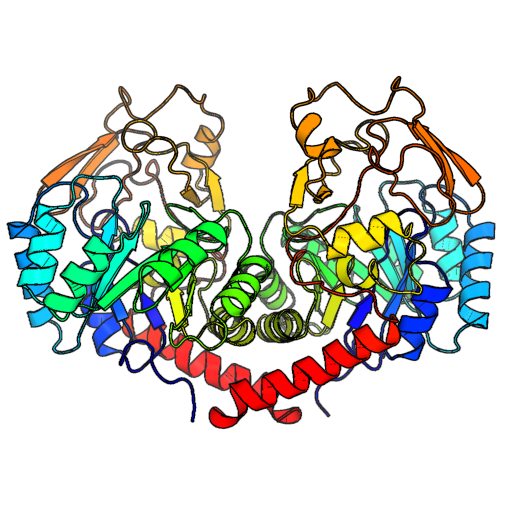-25.188 2.324 1 98.88 310 ALA A N 1
ATOM 2341 C CA . ALA A 1 310 ? -6.898 -24.156 1.297 1 98.88 310 ALA A CA 1
ATOM 2342 C C . ALA A 1 310 ? -8.352 -23.812 0.987 1 98.88 310 ALA A C 1
ATOM 2344 O O . ALA A 1 310 ? -8.68 -22.641 0.769 1 98.88 310 ALA A O 1
ATOM 2345 N N . GLY A 1 311 ? -9.172 -24.828 0.922 1 98.69 311 GLY A N 1
ATOM 2346 C CA . GLY A 1 311 ? -10.586 -24.578 0.686 1 98.69 311 GLY A CA 1
ATOM 2347 C C . GLY A 1 311 ? -11.211 -23.672 1.735 1 98.69 311 GLY A C 1
ATOM 2348 O O . GLY A 1 311 ? -12.07 -22.844 1.422 1 98.69 311 GLY A O 1
ATOM 2349 N N . GLU A 1 312 ? -10.836 -23.891 2.996 1 98.69 312 GLU A N 1
ATOM 2350 C CA . GLU A 1 312 ? -11.328 -23.047 4.086 1 98.69 312 GLU A CA 1
ATOM 2351 C C . GLU A 1 312 ? -10.859 -21.609 3.926 1 98.69 312 GLU A C 1
ATOM 2353 O O . GLU A 1 312 ? -11.586 -20.672 4.266 1 98.69 312 GLU A O 1
ATOM 2358 N N . VAL A 1 313 ? -9.664 -21.375 3.438 1 98.75 313 VAL A N 1
ATOM 2359 C CA . VAL A 1 313 ? -9.156 -20.031 3.174 1 98.75 313 VAL A CA 1
ATOM 2360 C C . VAL A 1 313 ? -10.055 -19.328 2.154 1 98.75 313 VAL A C 1
ATOM 2362 O O . VAL A 1 313 ? -10.469 -18.203 2.365 1 98.75 313 VAL A O 1
ATOM 2365 N N . VAL A 1 314 ? -10.367 -20.047 1.057 1 98.19 314 VAL A N 1
ATOM 2366 C CA . VAL A 1 314 ? -11.234 -19.484 0.027 1 98.19 314 VAL A CA 1
ATOM 2367 C C . VAL A 1 314 ? -12.586 -19.094 0.634 1 98.19 314 VAL A C 1
ATOM 2369 O O . VAL A 1 314 ? -13.07 -17.984 0.433 1 98.19 314 VAL A O 1
ATOM 2372 N N . LYS A 1 315 ? -13.117 -19.984 1.389 1 97.38 315 LYS A N 1
ATOM 2373 C CA . LYS A 1 315 ? -14.422 -19.781 2.008 1 97.38 315 LYS A CA 1
ATOM 2374 C C . LYS A 1 315 ? -14.398 -18.562 2.938 1 97.38 315 LYS A C 1
ATOM 2376 O O . LYS A 1 315 ? -15.297 -17.719 2.883 1 97.38 315 LYS A O 1
ATOM 2381 N N . ARG A 1 316 ? -13.406 -18.484 3.738 1 97.75 316 ARG A N 1
ATOM 2382 C CA . ARG A 1 316 ? -13.312 -17.391 4.715 1 97.75 316 ARG A CA 1
ATOM 2383 C C . ARG A 1 316 ? -13.125 -16.047 4.023 1 97.75 316 ARG A C 1
ATOM 2385 O O . ARG A 1 316 ? -13.617 -15.023 4.504 1 97.75 316 ARG A O 1
ATOM 2392 N N . LEU A 1 317 ? -12.391 -16.047 2.947 1 97.62 317 LEU A N 1
ATOM 2393 C CA . LEU A 1 317 ? -12.219 -14.805 2.191 1 97.62 317 LEU A CA 1
ATOM 2394 C C . LEU A 1 317 ? -13.555 -14.328 1.626 1 97.62 317 LEU A C 1
ATOM 2396 O O . LEU A 1 317 ? -13.898 -13.148 1.765 1 97.62 317 LEU A O 1
ATOM 2400 N N . VAL A 1 318 ? -14.305 -15.219 1.057 1 95.69 318 VAL A N 1
ATOM 2401 C CA . VAL A 1 318 ? -15.555 -14.867 0.399 1 95.69 318 VAL A CA 1
ATOM 2402 C C . VAL A 1 318 ? -16.594 -14.469 1.446 1 95.69 318 VAL A C 1
ATOM 2404 O O . VAL A 1 318 ? -17.172 -13.375 1.372 1 95.69 318 VAL A O 1
ATOM 2407 N N . GLU A 1 319 ? -16.766 -15.312 2.453 1 95.81 319 GLU A N 1
ATOM 2408 C CA . GLU A 1 319 ? -17.766 -15.039 3.484 1 95.81 319 GLU A CA 1
ATOM 2409 C C . GLU A 1 319 ? -17.375 -13.82 4.316 1 95.81 319 GLU A C 1
ATOM 2411 O O . GLU A 1 319 ? -18.234 -13.031 4.699 1 95.81 319 GLU A O 1
ATOM 2416 N N . GLY A 1 320 ? -16.078 -13.773 4.598 1 96.5 320 GLY A N 1
ATOM 2417 C CA . GLY A 1 320 ? -15.609 -12.609 5.336 1 96.5 320 GLY A CA 1
ATOM 2418 C C . GLY A 1 320 ? -15.844 -11.305 4.605 1 96.5 320 GLY A C 1
ATOM 2419 O O . GLY A 1 320 ? -16.219 -10.305 5.219 1 96.5 320 GLY A O 1
ATOM 2420 N N . ALA A 1 321 ? -15.578 -11.305 3.33 1 95.75 321 ALA A N 1
ATOM 2421 C CA . ALA A 1 321 ? -15.797 -10.109 2.523 1 95.75 321 ALA A CA 1
ATOM 2422 C C . ALA A 1 321 ? -17.266 -9.711 2.521 1 95.75 321 ALA A C 1
ATOM 2424 O O . ALA A 1 321 ? -17.609 -8.539 2.682 1 95.75 321 ALA A O 1
ATOM 2425 N N . GLN A 1 322 ? -18.125 -10.68 2.338 1 93.62 322 GLN A N 1
ATOM 2426 C CA . GLN A 1 322 ? -19.562 -10.414 2.34 1 93.62 322 GLN A CA 1
ATOM 2427 C C . GLN A 1 322 ? -20.016 -9.828 3.674 1 93.62 322 GLN A C 1
ATOM 2429 O O . GLN A 1 322 ? -20.781 -8.859 3.705 1 93.62 322 GLN A O 1
ATOM 2434 N N . LEU A 1 323 ? -19.547 -10.391 4.711 1 94.62 323 LEU A N 1
ATOM 2435 C CA . LEU A 1 323 ? -19.906 -9.922 6.047 1 94.62 323 LEU A CA 1
ATOM 2436 C C . LEU A 1 323 ? -19.391 -8.508 6.281 1 94.62 323 LEU A C 1
ATOM 2438 O O . LEU A 1 323 ? -20.094 -7.676 6.863 1 94.62 323 LEU A O 1
ATOM 2442 N N . LEU A 1 324 ? -18.188 -8.328 5.84 1 94.94 324 LEU A N 1
ATOM 2443 C CA . LEU A 1 324 ? -17.594 -7.012 6.008 1 94.94 324 LEU A CA 1
ATOM 2444 C C . LEU A 1 324 ? -18.391 -5.953 5.25 1 94.94 324 LEU A C 1
ATOM 2446 O O . LEU A 1 324 ? -18.641 -4.871 5.781 1 94.94 324 LEU A O 1
ATOM 2450 N N . ILE A 1 325 ? -18.719 -6.238 4.035 1 93.12 325 ILE A N 1
ATOM 2451 C CA . ILE A 1 325 ? -19.484 -5.309 3.209 1 93.12 325 ILE A CA 1
ATOM 2452 C C . ILE A 1 325 ? -20.828 -5.023 3.865 1 93.12 325 ILE A C 1
ATOM 2454 O O . ILE A 1 325 ? -21.25 -3.865 3.957 1 93.12 325 ILE A O 1
ATOM 2458 N N . LYS A 1 326 ? -21.453 -6.004 4.355 1 91 326 LYS A N 1
ATOM 2459 C CA . LYS A 1 326 ? -22.766 -5.855 5.004 1 91 326 LYS A CA 1
ATOM 2460 C C . LYS A 1 326 ? -22.641 -5.016 6.273 1 91 326 LYS A C 1
ATOM 2462 O O . LYS A 1 326 ? -23.469 -4.117 6.504 1 91 326 LYS A O 1
ATOM 2467 N N . ASN A 1 327 ? -21.672 -5.316 7.043 1 89.88 327 ASN A N 1
ATOM 2468 C CA . ASN A 1 327 ? -21.547 -4.656 8.336 1 89.88 327 ASN A CA 1
ATOM 2469 C C . ASN A 1 327 ? -21.047 -3.221 8.188 1 89.88 327 ASN A C 1
ATOM 2471 O O . ASN A 1 327 ? -21.469 -2.332 8.938 1 89.88 327 ASN A O 1
ATOM 2475 N N . LYS A 1 328 ? -20.172 -3.035 7.301 1 87.5 328 LYS A N 1
ATOM 2476 C CA . LYS A 1 328 ? -19.5 -1.737 7.219 1 87.5 328 LYS A CA 1
ATOM 2477 C C . LYS A 1 328 ? -20.281 -0.777 6.324 1 87.5 328 LYS A C 1
ATOM 2479 O O . LYS A 1 328 ? -20.266 0.436 6.543 1 87.5 328 LYS A O 1
ATOM 2484 N N . PHE A 1 329 ? -21 -1.302 5.352 1 87.69 329 PHE A N 1
ATOM 2485 C CA . PHE A 1 329 ? -21.484 -0.385 4.328 1 87.69 329 PHE A CA 1
ATOM 2486 C C . PHE A 1 329 ? -23 -0.47 4.203 1 87.69 329 PHE A C 1
ATOM 2488 O O . PHE A 1 329 ? -23.594 0.231 3.385 1 87.69 329 PHE A O 1
ATOM 2495 N N . SER A 1 330 ? -23.609 -1.218 4.992 1 81.75 330 SER A N 1
ATOM 2496 C CA . SER A 1 330 ? -25.047 -1.434 4.867 1 81.75 330 SER A CA 1
ATOM 2497 C C . SER A 1 330 ? -25.828 -0.136 5.074 1 81.75 330 SER A C 1
ATOM 2499 O O . SER A 1 330 ? -26.859 0.079 4.449 1 81.75 330 SER A O 1
ATOM 2501 N N . ASP A 1 331 ? -25.281 0.711 6.004 1 75.5 331 ASP A N 1
ATOM 2502 C CA . ASP A 1 331 ? -26.031 1.929 6.309 1 75.5 331 ASP A CA 1
ATOM 2503 C C . ASP A 1 331 ? -25.938 2.932 5.164 1 75.5 331 ASP A C 1
ATOM 2505 O O . ASP A 1 331 ? -26.719 3.881 5.098 1 75.5 331 ASP A O 1
ATOM 2509 N N . ILE A 1 332 ? -24.969 2.809 4.488 1 72 332 ILE A N 1
ATOM 2510 C CA . ILE A 1 332 ? -24.828 3.678 3.326 1 72 332 ILE A CA 1
ATOM 2511 C C . ILE A 1 332 ? -25.641 3.125 2.168 1 72 332 ILE A C 1
ATOM 2513 O O . ILE A 1 332 ? -26.125 3.881 1.316 1 72 332 ILE A O 1
ATOM 2517 N N . LEU A 1 333 ? -25.875 1.851 2.152 1 62.72 333 LEU A N 1
ATOM 2518 C CA . LEU A 1 333 ? -26.547 1.152 1.062 1 62.72 333 LEU A CA 1
ATOM 2519 C C . LEU A 1 333 ? -28.062 1.165 1.26 1 62.72 333 LEU A C 1
ATOM 2521 O O . LEU A 1 333 ? -28.547 1.01 2.383 1 62.72 333 LEU A O 1
ATOM 2525 N N . MET B 1 1 ? -27.219 5.457 10.078 1 29.06 1 MET B N 1
ATOM 2526 C CA . MET B 1 1 ? -26.609 6.738 10.414 1 29.06 1 MET B CA 1
ATOM 2527 C C . MET B 1 1 ? -25.094 6.695 10.195 1 29.06 1 MET B C 1
ATOM 2529 O O . MET B 1 1 ? -24.344 6.316 11.094 1 29.06 1 MET B O 1
ATOM 2533 N N . GLY B 1 2 ? -24.469 6.055 9.25 1 37.62 2 GLY B N 1
ATOM 2534 C CA . GLY B 1 2 ? -23.25 5.406 8.766 1 37.62 2 GLY B CA 1
ATOM 2535 C C . GLY B 1 2 ? -22.047 6.316 8.766 1 37.62 2 GLY B C 1
ATOM 2536 O O . GLY B 1 2 ? -20.969 5.934 9.242 1 37.62 2 GLY B O 1
ATOM 2537 N N . TRP B 1 3 ? -21.891 7.094 7.621 1 48.91 3 TRP B N 1
ATOM 2538 C CA . TRP B 1 3 ? -20.688 7.891 7.363 1 48.91 3 TRP B CA 1
ATOM 2539 C C . TRP B 1 3 ? -20.453 8.906 8.477 1 48.91 3 TRP B C 1
ATOM 2541 O O . TRP B 1 3 ? -20.828 10.078 8.344 1 48.91 3 TRP B O 1
ATOM 2551 N N . ARG B 1 4 ? -20.641 8.477 9.602 1 62.69 4 ARG B N 1
ATOM 2552 C CA . ARG B 1 4 ? -20.453 9.398 10.711 1 62.69 4 ARG B CA 1
ATOM 2553 C C . ARG B 1 4 ? -18.984 9.844 10.805 1 62.69 4 ARG B C 1
ATOM 2555 O O . ARG B 1 4 ? -18.094 9.148 10.328 1 62.69 4 ARG B O 1
ATOM 2562 N N . GLY B 1 5 ? -18.812 11.172 11.055 1 78.81 5 GLY B N 1
ATOM 2563 C CA . GLY B 1 5 ? -17.531 11.852 11.148 1 78.81 5 GLY B CA 1
ATOM 2564 C C . GLY B 1 5 ? -16.641 11.32 12.266 1 78.81 5 GLY B C 1
ATOM 2565 O O . GLY B 1 5 ? -16.969 10.297 12.875 1 78.81 5 GLY B O 1
ATOM 2566 N N . ILE B 1 6 ? -15.477 11.469 12.273 1 83.25 6 ILE B N 1
ATOM 2567 C CA . ILE B 1 6 ? -14.477 11.156 13.289 1 83.25 6 ILE B CA 1
ATOM 2568 C C . ILE B 1 6 ? -14.305 12.344 14.227 1 83.25 6 ILE B C 1
ATOM 2570 O O . ILE B 1 6 ? -14.406 13.5 13.797 1 83.25 6 ILE B O 1
ATOM 2574 N N . LEU B 1 7 ? -14.141 12.094 15.594 1 88.12 7 LEU B N 1
ATOM 2575 C CA . LEU B 1 7 ? -13.75 13.102 16.562 1 88.12 7 LEU B CA 1
ATOM 2576 C C . LEU B 1 7 ? -14.812 14.188 16.688 1 88.12 7 LEU B C 1
ATOM 2578 O O . LEU B 1 7 ? -14.5 15.344 17 1 88.12 7 LEU B O 1
ATOM 2582 N N . GLY B 1 8 ? -16.109 13.859 16.203 1 84.75 8 GLY B N 1
ATOM 2583 C CA . GLY B 1 8 ? -17.203 14.812 16.297 1 84.75 8 GLY B CA 1
ATOM 2584 C C . GLY B 1 8 ? -17.391 15.609 15.016 1 84.75 8 GLY B C 1
ATOM 2585 O O . GLY B 1 8 ? -18.297 16.453 14.93 1 84.75 8 GLY B O 1
ATOM 2586 N N . PHE B 1 9 ? -16.641 15.391 14.047 1 88.94 9 PHE B N 1
ATOM 2587 C CA . PHE B 1 9 ? -16.766 16.078 12.766 1 88.94 9 PHE B CA 1
ATOM 2588 C C . PHE B 1 9 ? -17.766 15.359 11.867 1 88.94 9 PHE B C 1
ATOM 2590 O O . PHE B 1 9 ? -18.031 14.172 12.039 1 88.94 9 PHE B O 1
ATOM 2597 N N . GLU B 1 10 ? -18.219 16.109 10.898 1 91.69 10 GLU B N 1
ATOM 2598 C CA . GLU B 1 10 ? -19.297 15.602 10.055 1 91.69 10 GLU B CA 1
ATOM 2599 C C . GLU B 1 10 ? -18.812 14.438 9.188 1 91.69 10 GLU B C 1
ATOM 2601 O O . GLU B 1 10 ? -19.516 13.438 9.055 1 91.69 10 GLU B O 1
ATOM 2606 N N . TYR B 1 11 ? -17.672 14.641 8.586 1 94.38 11 TYR B N 1
ATOM 2607 C CA . TYR B 1 11 ? -17.125 13.602 7.727 1 94.38 11 TYR B CA 1
ATOM 2608 C C . TYR B 1 11 ? -15.75 13.148 8.219 1 94.38 11 TYR B C 1
ATOM 2610 O O . TYR B 1 11 ? -15.055 13.898 8.914 1 94.38 11 TYR B O 1
ATOM 2618 N N . GLY B 1 12 ? -15.398 11.875 7.934 1 95.44 12 GLY B N 1
ATOM 2619 C CA . GLY B 1 12 ? -14.07 11.359 8.234 1 95.44 12 GLY B CA 1
ATOM 2620 C C . GLY B 1 12 ? -13.023 11.766 7.219 1 95.44 12 GLY B C 1
ATOM 2621 O O . GLY B 1 12 ? -12.289 10.914 6.707 1 95.44 12 GLY B O 1
ATOM 2622 N N . ILE B 1 13 ? -13.062 13.023 6.855 1 97.88 13 ILE B N 1
ATOM 2623 C CA . ILE B 1 13 ? -12.102 13.578 5.914 1 97.88 13 ILE B CA 1
ATOM 2624 C C . ILE B 1 13 ? -11.188 14.578 6.633 1 97.88 13 ILE B C 1
ATOM 2626 O O . ILE B 1 13 ? -11.664 15.562 7.195 1 97.88 13 ILE B O 1
ATOM 2630 N N . VAL B 1 14 ? -9.891 14.281 6.586 1 98.44 14 VAL B N 1
ATOM 2631 C CA . VAL B 1 14 ? -8.914 15.102 7.289 1 98.44 14 VAL B CA 1
ATOM 2632 C C . VAL B 1 14 ? -7.918 15.688 6.293 1 98.44 14 VAL B C 1
ATOM 2634 O O . VAL B 1 14 ? -7.316 14.961 5.504 1 98.44 14 VAL B O 1
ATOM 2637 N N . GLN B 1 15 ? -7.832 16.969 6.23 1 98.75 15 GLN B N 1
ATOM 2638 C CA . GLN B 1 15 ? -6.738 17.641 5.547 1 98.75 15 GLN B CA 1
ATOM 2639 C C . GLN B 1 15 ? -5.492 17.703 6.426 1 98.75 15 GLN B C 1
ATOM 2641 O O . GLN B 1 15 ? -5.543 18.219 7.547 1 98.75 15 GLN B O 1
ATOM 2646 N N . ALA B 1 16 ? -4.441 17.109 5.977 1 98.69 16 ALA B N 1
ATOM 2647 C CA . ALA B 1 16 ? -3.201 17 6.738 1 98.69 16 ALA B CA 1
ATOM 2648 C C . ALA B 1 16 ? -2.531 18.359 6.887 1 98.69 16 ALA B C 1
ATOM 2650 O O . ALA B 1 16 ? -2.771 19.266 6.09 1 98.69 16 ALA B O 1
ATOM 2651 N N . PRO B 1 17 ? -1.721 18.516 7.965 1 98.06 17 PRO B N 1
ATOM 2652 C CA . PRO B 1 17 ? -0.836 19.688 7.953 1 98.06 17 PRO B CA 1
ATOM 2653 C C . PRO B 1 17 ? 0.147 19.672 6.785 1 98.06 17 PRO B C 1
ATOM 2655 O O . PRO B 1 17 ? 0.874 18.688 6.598 1 98.06 17 PRO B O 1
ATOM 2658 N N . LEU B 1 18 ? 0.156 20.703 5.953 1 97.12 18 LEU B N 1
ATOM 2659 C CA . LEU B 1 18 ? 0.964 20.719 4.734 1 97.12 18 LEU B CA 1
ATOM 2660 C C . LEU B 1 18 ? 2.07 21.75 4.82 1 97.12 18 LEU B C 1
ATOM 2662 O O . LEU B 1 18 ? 1.806 22.922 5.121 1 97.12 18 LEU B O 1
ATOM 2666 N N . GLY B 1 19 ? 3.34 21.422 4.422 1 86.5 19 GLY B N 1
ATOM 2667 C CA . GLY B 1 19 ? 4.535 22.234 4.27 1 86.5 19 GLY B CA 1
ATOM 2668 C C . GLY B 1 19 ? 4.562 23.438 5.203 1 86.5 19 GLY B C 1
ATOM 2669 O O . GLY B 1 19 ? 3.648 23.625 6.012 1 86.5 19 GLY B O 1
ATOM 2670 N N . ALA B 1 20 ? 5.73 24.188 5.09 1 82.56 20 ALA B N 1
ATOM 2671 C CA . ALA B 1 20 ? 5.855 25.359 5.945 1 82.56 20 ALA B CA 1
ATOM 2672 C C . ALA B 1 20 ? 4.91 26.469 5.492 1 82.56 20 ALA B C 1
ATOM 2674 O O . ALA B 1 20 ? 5.32 27.391 4.781 1 82.56 20 ALA B O 1
ATOM 2675 N N . ASP B 1 21 ? 3.588 26.25 5.797 1 91.62 21 ASP B N 1
ATOM 2676 C CA . ASP B 1 21 ? 2.525 27.25 5.699 1 91.62 21 ASP B CA 1
ATOM 2677 C C . ASP B 1 21 ? 1.641 26.984 4.484 1 91.62 21 ASP B C 1
ATOM 2679 O O . ASP B 1 21 ? 1.013 27.922 3.959 1 91.62 21 ASP B O 1
ATOM 2683 N N . ILE B 1 22 ? 1.717 25.797 3.879 1 97.5 22 ILE B N 1
ATOM 2684 C CA . ILE B 1 22 ? 0.847 25.453 2.76 1 97.5 22 ILE B CA 1
ATOM 2685 C C . ILE B 1 22 ? -0.596 25.328 3.244 1 97.5 22 ILE B C 1
ATOM 2687 O O . ILE B 1 22 ? -1.525 25.766 2.562 1 97.5 22 ILE B O 1
ATOM 2691 N N . SER B 1 23 ? -0.784 24.703 4.324 1 97.75 23 SER B N 1
ATOM 2692 C CA . SER B 1 23 ? -2.109 24.609 4.926 1 97.75 23 SER B CA 1
ATOM 2693 C C . SER B 1 23 ? -2.357 25.766 5.895 1 97.75 23 SER B C 1
ATOM 2695 O O . SER B 1 23 ? -2.254 25.594 7.109 1 97.75 23 SER B O 1
ATOM 2697 N N . GLY B 1 24 ? -2.754 26.953 5.371 1 97.38 24 GLY B N 1
ATOM 2698 C CA . GLY B 1 24 ? -3.082 28.125 6.148 1 97.38 24 GLY B CA 1
ATOM 2699 C C . GLY B 1 24 ? -4.562 28.25 6.453 1 97.38 24 GLY B C 1
ATOM 2700 O O . GLY B 1 24 ? -5.332 27.328 6.203 1 97.38 24 GLY B O 1
ATOM 2701 N N . PRO B 1 25 ? -4.93 29.375 6.977 1 98.38 25 PRO B N 1
ATOM 2702 C CA . PRO B 1 25 ? -6.297 29.594 7.457 1 98.38 25 PRO B CA 1
ATOM 2703 C C . PRO B 1 25 ? -7.344 29.375 6.367 1 98.38 25 PRO B C 1
ATOM 2705 O O . PRO B 1 25 ? -8.398 28.781 6.625 1 98.38 25 PRO B O 1
ATOM 2708 N N . GLU B 1 26 ? -7.078 29.812 5.152 1 98.62 26 GLU B N 1
ATOM 2709 C CA . GLU B 1 26 ? -8.055 29.703 4.07 1 98.62 26 GLU B CA 1
ATOM 2710 C C . GLU B 1 26 ? -8.367 28.25 3.742 1 98.62 26 GLU B C 1
ATOM 2712 O O . GLU B 1 26 ? -9.531 27.891 3.578 1 98.62 26 GLU B O 1
ATOM 2717 N N . LEU B 1 27 ? -7.344 27.422 3.646 1 98.88 27 LEU B N 1
ATOM 2718 C CA . LEU B 1 27 ? -7.539 26.016 3.334 1 98.88 27 LEU B CA 1
ATOM 2719 C C . LEU B 1 27 ? -8.234 25.297 4.484 1 98.88 27 LEU B C 1
ATOM 2721 O O . LEU B 1 27 ? -9.211 24.562 4.27 1 98.88 27 LEU B O 1
ATOM 2725 N N . VAL B 1 28 ? -7.77 25.547 5.68 1 98.81 28 VAL B N 1
ATOM 2726 C CA . VAL B 1 28 ? -8.305 24.875 6.863 1 98.81 28 VAL B CA 1
ATOM 2727 C C . VAL B 1 28 ? -9.781 25.25 7.035 1 98.81 28 VAL B C 1
ATOM 2729 O O . VAL B 1 28 ? -10.609 24.375 7.293 1 98.81 28 VAL B O 1
ATOM 2732 N N . ALA B 1 29 ? -10.094 26.516 6.863 1 98.88 29 ALA B N 1
ATOM 2733 C CA . ALA B 1 29 ? -11.484 26.953 6.984 1 98.88 29 ALA B CA 1
ATOM 2734 C C . ALA B 1 29 ? -12.359 26.328 5.91 1 98.88 29 ALA B C 1
ATOM 2736 O O . ALA B 1 29 ? -13.5 25.938 6.184 1 98.88 29 ALA B O 1
ATOM 2737 N N . ALA B 1 30 ? -11.836 26.25 4.668 1 98.88 30 ALA B N 1
ATOM 2738 C CA . ALA B 1 30 ? -12.602 25.672 3.566 1 98.88 30 ALA B CA 1
ATOM 2739 C C . ALA B 1 30 ? -12.93 24.203 3.85 1 98.88 30 ALA B C 1
ATOM 2741 O O . ALA B 1 30 ? -14.062 23.766 3.625 1 98.88 30 ALA B O 1
ATOM 2742 N N . VAL B 1 31 ? -11.992 23.453 4.344 1 98.69 31 VAL B N 1
ATOM 2743 C CA . VAL B 1 31 ? -12.195 22.031 4.668 1 98.69 31 VAL B CA 1
ATOM 2744 C C . VAL B 1 31 ? -13.18 21.906 5.824 1 98.69 31 VAL B C 1
ATOM 2746 O O . VAL B 1 31 ? -14.102 21.078 5.773 1 98.69 31 VAL B O 1
ATOM 2749 N N . ALA B 1 32 ? -12.984 22.75 6.84 1 98.31 32 ALA B N 1
ATOM 2750 C CA . ALA B 1 32 ? -13.859 22.719 8.008 1 98.31 32 ALA B CA 1
ATOM 2751 C C . ALA B 1 32 ? -15.297 23.047 7.629 1 98.31 32 ALA B C 1
ATOM 2753 O O . ALA B 1 32 ? -16.234 22.344 8.039 1 98.31 32 ALA B O 1
ATOM 2754 N N . ASN B 1 33 ? -15.461 24.062 6.832 1 98.31 33 ASN B N 1
ATOM 2755 C CA . ASN B 1 33 ? -16.781 24.484 6.395 1 98.31 33 ASN B CA 1
ATOM 2756 C C . ASN B 1 33 ? -17.484 23.391 5.594 1 98.31 33 ASN B C 1
ATOM 2758 O O . ASN B 1 33 ? -18.719 23.312 5.578 1 98.31 33 ASN B O 1
ATOM 2762 N N . ALA B 1 34 ? -16.703 22.562 4.957 1 97.75 34 ALA B N 1
ATOM 2763 C CA . ALA B 1 34 ? -17.25 21.484 4.141 1 97.75 34 ALA B CA 1
ATOM 2764 C C . ALA B 1 34 ? -17.531 20.25 4.984 1 97.75 34 ALA B C 1
ATOM 2766 O O . ALA B 1 34 ? -18.016 19.234 4.473 1 97.75 34 ALA B O 1
ATOM 2767 N N . GLY B 1 35 ? -17.219 20.297 6.281 1 96.69 35 GLY B N 1
ATOM 2768 C CA . GLY B 1 35 ? -17.578 19.203 7.184 1 96.69 35 GLY B CA 1
ATOM 2769 C C . GLY B 1 35 ? -16.391 18.344 7.547 1 96.69 35 GLY B C 1
ATOM 2770 O O . GLY B 1 35 ? -16.531 17.375 8.305 1 96.69 35 GLY B O 1
ATOM 2771 N N . GLY B 1 36 ? -15.164 18.688 7.004 1 97.5 36 GLY B N 1
ATOM 2772 C CA . GLY B 1 36 ? -13.961 17.922 7.324 1 97.5 36 GLY B CA 1
ATOM 2773 C C . GLY B 1 36 ? -13.164 18.531 8.461 1 97.5 36 GLY B C 1
ATOM 2774 O O . GLY B 1 36 ? -13.578 19.531 9.062 1 97.5 36 GLY B O 1
ATOM 2775 N N . LEU B 1 37 ? -12.125 17.875 8.82 1 98.19 37 LEU B N 1
ATOM 2776 C CA . LEU B 1 37 ? -11.156 18.359 9.789 1 98.19 37 LEU B CA 1
ATOM 2777 C C . LEU B 1 37 ? -9.93 18.938 9.086 1 98.19 37 LEU B C 1
ATOM 2779 O O . LEU B 1 37 ? -9.203 18.219 8.406 1 98.19 37 LEU B O 1
ATOM 2783 N N . GLY B 1 38 ? -9.75 20.219 9.188 1 98.56 38 GLY B N 1
ATOM 2784 C CA . GLY B 1 38 ? -8.555 20.844 8.641 1 98.56 38 GLY B CA 1
ATOM 2785 C C . GLY B 1 38 ? -7.484 21.094 9.688 1 98.56 38 GLY B C 1
ATOM 2786 O O . GLY B 1 38 ? -7.793 21.469 10.828 1 98.56 38 GLY B O 1
ATOM 2787 N N . PHE B 1 39 ? -6.215 20.938 9.32 1 98.81 39 PHE B N 1
ATOM 2788 C CA . PHE B 1 39 ? -5.105 21.234 10.219 1 98.81 39 PHE B CA 1
ATOM 2789 C C . PHE B 1 39 ? -4.273 22.391 9.695 1 98.81 39 PHE B C 1
ATOM 2791 O O . PHE B 1 39 ? -3.779 22.344 8.562 1 98.81 39 PHE B O 1
ATOM 2798 N N . LEU B 1 40 ? -4.098 23.359 10.539 1 98.62 40 LEU B N 1
ATOM 2799 C CA . LEU B 1 40 ? -2.99 24.297 10.344 1 98.62 40 LEU B CA 1
ATOM 2800 C C . LEU B 1 40 ? -1.651 23.609 10.586 1 98.62 40 LEU B C 1
ATOM 2802 O O . LEU B 1 40 ? -1.592 22.578 11.258 1 98.62 40 LEU B O 1
ATOM 2806 N N . ARG B 1 41 ? -0.687 24.141 10.008 1 97.44 41 ARG B N 1
ATOM 2807 C CA . ARG B 1 41 ? 0.672 23.703 10.289 1 97.44 41 ARG B CA 1
ATOM 2808 C C . ARG B 1 41 ? 1.416 24.719 11.148 1 97.44 41 ARG B C 1
ATOM 2810 O O . ARG B 1 41 ? 1.603 25.859 10.75 1 97.44 41 ARG B O 1
ATOM 2817 N N . ALA B 1 42 ? 1.855 24.297 12.336 1 97.69 42 ALA B N 1
ATOM 2818 C CA . ALA B 1 42 ? 2.609 25.172 13.227 1 97.69 42 ALA B CA 1
ATOM 2819 C C . ALA B 1 42 ? 4.012 25.438 12.688 1 97.69 42 ALA B C 1
ATOM 2821 O O . ALA B 1 42 ? 4.574 24.594 11.977 1 97.69 42 ALA B O 1
ATOM 2822 N N . PRO B 1 43 ? 4.578 26.609 13.016 1 96.69 43 PRO B N 1
ATOM 2823 C CA . PRO B 1 43 ? 5.973 26.859 12.648 1 96.69 43 PRO B CA 1
ATOM 2824 C C . PRO B 1 43 ? 6.93 25.828 13.258 1 96.69 43 PRO B C 1
ATOM 2826 O O . PRO B 1 43 ? 6.68 25.328 14.359 1 96.69 43 PRO B O 1
ATOM 2829 N N . ASP B 1 44 ? 8.023 25.594 12.539 1 94.75 44 ASP B N 1
ATOM 2830 C CA . ASP B 1 44 ? 9.047 24.656 13.008 1 94.75 44 ASP B CA 1
ATOM 2831 C C . ASP B 1 44 ? 9.992 25.328 13.992 1 94.75 44 ASP B C 1
ATOM 2833 O O . ASP B 1 44 ? 11.094 24.828 14.242 1 94.75 44 ASP B O 1
ATOM 2837 N N . TRP B 1 45 ? 9.727 26.516 14.477 1 95.62 45 TRP B N 1
ATOM 2838 C CA . TRP B 1 45 ? 10.391 27.266 15.539 1 95.62 45 TRP B CA 1
ATOM 2839 C C . TRP B 1 45 ? 9.375 27.859 16.516 1 95.62 45 TRP B C 1
ATOM 2841 O O . TRP B 1 45 ? 8.172 27.859 16.234 1 95.62 45 TRP B O 1
ATOM 2851 N N . GLU B 1 46 ? 9.898 28.25 17.672 1 97 46 GLU B N 1
ATOM 2852 C CA . GLU B 1 46 ? 8.984 28.828 18.641 1 97 46 GLU B CA 1
ATOM 2853 C C . GLU B 1 46 ? 8.422 30.156 18.156 1 97 46 GLU B C 1
ATOM 2855 O O . GLU B 1 46 ? 9.172 31.125 17.969 1 97 46 GLU B O 1
ATOM 2860 N N . SER B 1 47 ? 7.176 30.172 17.938 1 96.75 47 SER B N 1
ATOM 2861 C CA . SER B 1 47 ? 6.473 31.375 17.5 1 96.75 47 SER B CA 1
ATOM 2862 C C . SER B 1 47 ? 5.031 31.391 18.016 1 96.75 47 SER B C 1
ATOM 2864 O O . SER B 1 47 ? 4.09 31.453 17.219 1 96.75 47 SER B O 1
ATOM 2866 N N . PRO B 1 48 ? 4.836 31.359 19.312 1 97.94 48 PRO B N 1
ATOM 2867 C CA . PRO B 1 48 ? 3.492 31.203 19.875 1 97.94 48 PRO B CA 1
ATOM 2868 C C . PRO B 1 48 ? 2.562 32.344 19.484 1 97.94 48 PRO B C 1
ATOM 2870 O O . PRO B 1 48 ? 1.376 32.125 19.234 1 97.94 48 PRO B O 1
ATOM 2873 N N . ASP B 1 49 ? 3.051 33.625 19.484 1 97.88 49 ASP B N 1
ATOM 2874 C CA . ASP B 1 49 ? 2.199 34.75 19.156 1 97.88 49 ASP B CA 1
ATOM 2875 C C . ASP B 1 49 ? 1.711 34.688 17.719 1 97.88 49 ASP B C 1
ATOM 2877 O O . ASP B 1 49 ? 0.536 34.938 17.438 1 97.88 49 ASP B O 1
ATOM 2881 N N . TYR B 1 50 ? 2.582 34.375 16.875 1 97.31 50 TYR B N 1
ATOM 2882 C CA . TYR B 1 50 ? 2.207 34.219 15.469 1 97.31 50 TYR B CA 1
ATOM 2883 C C . TYR B 1 50 ? 1.184 33.094 15.305 1 97.31 50 TYR B C 1
ATOM 2885 O O . TYR B 1 50 ? 0.22 33.25 14.547 1 97.31 50 TYR B O 1
ATOM 2893 N N . LEU B 1 51 ? 1.424 32.031 15.953 1 98.06 51 LEU B N 1
ATOM 2894 C CA . LEU B 1 51 ? 0.52 30.875 15.875 1 98.06 51 LEU B CA 1
ATOM 2895 C C . LEU B 1 51 ? -0.87 31.25 16.375 1 98.06 51 LEU B C 1
ATOM 2897 O O . LEU B 1 51 ? -1.877 30.859 15.781 1 98.06 51 LEU B O 1
ATOM 2901 N N . LYS B 1 52 ? -0.915 31.984 17.469 1 98.44 52 LYS B N 1
ATOM 2902 C CA . LYS B 1 52 ? -2.201 32.438 17.984 1 98.44 52 LYS B CA 1
ATOM 2903 C C . LYS B 1 52 ? -2.924 33.312 16.938 1 98.44 52 LYS B C 1
ATOM 2905 O O . LYS B 1 52 ? -4.141 33.188 16.781 1 98.44 52 LYS B O 1
ATOM 2910 N N . GLU B 1 53 ? -2.158 34.125 16.234 1 97.62 53 GLU B N 1
ATOM 2911 C CA . GLU B 1 53 ? -2.746 34.938 15.18 1 97.62 53 GLU B CA 1
ATOM 2912 C C . GLU B 1 53 ? -3.311 34.094 14.062 1 97.62 53 GLU B C 1
ATOM 2914 O O . GLU B 1 53 ? -4.375 34.375 13.516 1 97.62 53 GLU B O 1
ATOM 2919 N N . LEU B 1 54 ? -2.625 33.062 13.711 1 97.44 54 LEU B N 1
ATOM 2920 C CA . LEU B 1 54 ? -3.086 32.125 12.695 1 97.44 54 LEU B CA 1
ATOM 2921 C C . LEU B 1 54 ? -4.395 31.469 13.109 1 97.44 54 LEU B C 1
ATOM 2923 O O . LEU B 1 54 ? -5.309 31.312 12.297 1 97.44 54 LEU B O 1
ATOM 2927 N N . ILE B 1 55 ? -4.465 31.016 14.359 1 98.62 55 ILE B N 1
ATOM 2928 C CA . ILE B 1 55 ? -5.652 30.375 14.914 1 98.62 55 ILE B CA 1
ATOM 2929 C C . ILE B 1 55 ? -6.828 31.344 14.891 1 98.62 55 ILE B C 1
ATOM 2931 O O . ILE B 1 55 ? -7.926 31 14.453 1 98.62 55 ILE B O 1
ATOM 2935 N N . ARG B 1 56 ? -6.594 32.562 15.281 1 98.31 56 ARG B N 1
ATOM 2936 C CA . ARG B 1 56 ? -7.645 33.594 15.32 1 98.31 56 ARG B CA 1
ATOM 2937 C C . ARG B 1 56 ? -8.133 33.906 13.914 1 98.31 56 ARG B C 1
ATOM 2939 O O . ARG B 1 56 ? -9.328 34.094 13.695 1 98.31 56 ARG B O 1
ATOM 2946 N N . LYS B 1 57 ? -7.152 34.031 13.023 1 98.25 57 LYS B N 1
ATOM 2947 C CA . LYS B 1 57 ? -7.535 34.25 11.633 1 98.25 57 LYS B CA 1
ATOM 2948 C C . LYS B 1 57 ? -8.414 33.125 11.109 1 98.25 57 LYS B C 1
ATOM 2950 O O . LYS B 1 57 ? -9.398 33.375 10.414 1 98.25 57 LYS B O 1
ATOM 2955 N N . THR B 1 58 ? -8.086 31.922 11.375 1 98.75 58 THR B N 1
ATOM 2956 C CA . THR B 1 58 ? -8.891 30.781 10.953 1 98.75 58 THR B CA 1
ATOM 2957 C C . THR B 1 58 ? -10.297 30.859 11.531 1 98.75 58 THR B C 1
ATOM 2959 O O . THR B 1 58 ? -11.281 30.625 10.828 1 98.75 58 THR B O 1
ATOM 2962 N N . ARG B 1 59 ? -10.406 31.234 12.781 1 98.69 59 ARG B N 1
ATOM 2963 C CA . ARG B 1 59 ? -11.695 31.344 13.453 1 98.69 59 ARG B CA 1
ATOM 2964 C C . ARG B 1 59 ? -12.547 32.438 12.82 1 98.69 59 ARG B C 1
ATOM 2966 O O . ARG B 1 59 ? -13.781 32.406 12.867 1 98.69 59 ARG B O 1
ATOM 2973 N N . SER B 1 60 ? -11.883 33.438 12.266 1 98.69 60 SER B N 1
ATOM 2974 C CA . SER B 1 60 ? -12.625 34.469 11.586 1 98.69 60 SER B CA 1
ATOM 2975 C C . SER B 1 60 ? -13.203 34 10.266 1 98.69 60 SER B C 1
ATOM 2977 O O . SER B 1 60 ? -14.141 34.594 9.727 1 98.69 60 SER B O 1
ATOM 2979 N N . LEU B 1 61 ? -12.695 32.875 9.758 1 98.69 61 LEU B N 1
ATOM 2980 C CA . LEU B 1 61 ? -13.094 32.375 8.445 1 98.69 61 LEU B CA 1
ATOM 2981 C C . LEU B 1 61 ? -14.07 31.203 8.586 1 98.69 61 LEU B C 1
ATOM 2983 O O . LEU B 1 61 ? -14.719 30.812 7.613 1 98.69 61 LEU B O 1
ATOM 2987 N N . THR B 1 62 ? -14.125 30.656 9.805 1 98.56 62 THR B N 1
ATOM 2988 C CA . THR B 1 62 ? -15.047 29.547 10.039 1 98.56 62 THR B CA 1
ATOM 2989 C C . THR B 1 62 ? -15.445 29.469 11.508 1 98.56 62 THR B C 1
ATOM 2991 O O . THR B 1 62 ? -14.648 29.797 12.398 1 98.56 62 THR B O 1
ATOM 2994 N N . LYS B 1 63 ? -16.625 28.984 11.758 1 97.81 63 LYS B N 1
ATOM 2995 C CA . LYS B 1 63 ? -17.094 28.734 13.117 1 97.81 63 LYS B CA 1
ATOM 2996 C C . LYS B 1 63 ? -16.922 27.266 13.5 1 97.81 63 LYS B C 1
ATOM 2998 O O . LYS B 1 63 ? -17.203 26.875 14.633 1 97.81 63 LYS B O 1
ATOM 3003 N N . LYS B 1 64 ? -16.5 26.5 12.484 1 97.69 64 LYS B N 1
ATOM 3004 C CA . LYS B 1 64 ? -16.297 25.078 12.711 1 97.69 64 LYS B CA 1
ATOM 3005 C C . LYS B 1 64 ? -14.969 24.812 13.414 1 97.69 64 LYS B C 1
ATOM 3007 O O . LYS B 1 64 ? -14.031 25.594 13.289 1 97.69 64 LYS B O 1
ATOM 3012 N N . PRO B 1 65 ? -14.953 23.766 14.188 1 97.44 65 PRO B N 1
ATOM 3013 C CA . PRO B 1 65 ? -13.688 23.406 14.836 1 97.44 65 PRO B CA 1
ATOM 3014 C C . PRO B 1 65 ? -12.617 22.969 13.836 1 97.44 65 PRO B C 1
ATOM 3016 O O . PRO B 1 65 ? -12.945 22.547 12.727 1 97.44 65 PRO B O 1
ATOM 3019 N N . PHE B 1 66 ? -11.391 23.094 14.203 1 98.56 66 PHE B N 1
ATOM 3020 C CA . PHE B 1 66 ? -10.242 22.688 13.406 1 98.56 66 PHE B CA 1
ATOM 3021 C C . PHE B 1 66 ? -9.055 22.328 14.305 1 98.56 66 PHE B C 1
ATOM 3023 O O . PHE B 1 66 ? -9.18 22.328 15.531 1 98.56 66 PHE B O 1
ATOM 3030 N N . GLY B 1 67 ? -7.941 21.875 13.656 1 98.69 67 GLY B N 1
ATOM 3031 C CA . GLY B 1 67 ? -6.781 21.469 14.438 1 98.69 67 GLY B CA 1
ATOM 3032 C C . GLY B 1 67 ? -5.5 22.156 14.008 1 98.69 67 GLY B C 1
ATOM 3033 O O . GLY B 1 67 ? -5.512 22.984 13.086 1 98.69 67 GLY B O 1
ATOM 3034 N N . VAL B 1 68 ? -4.445 21.891 14.766 1 98.81 68 VAL B N 1
ATOM 3035 C CA . VAL B 1 68 ? -3.105 22.375 14.461 1 98.81 68 VAL B CA 1
ATOM 3036 C C . VAL B 1 68 ? -2.109 21.219 14.539 1 98.81 68 VAL B C 1
ATOM 3038 O O . VAL B 1 68 ? -2.129 20.438 15.492 1 98.81 68 VAL B O 1
ATOM 3041 N N . GLY B 1 69 ? -1.331 21.078 13.5 1 98.44 69 GLY B N 1
ATOM 3042 C CA . GLY B 1 69 ? -0.279 20.078 13.484 1 98.44 69 GLY B CA 1
ATOM 3043 C C . GLY B 1 69 ? 1.065 20.609 13.93 1 98.44 69 GLY B C 1
ATOM 3044 O O . GLY B 1 69 ? 1.438 21.734 13.586 1 98.44 69 GLY B O 1
ATOM 3045 N N . VAL B 1 70 ? 1.788 19.828 14.727 1 98.38 70 VAL B N 1
ATOM 3046 C CA . VAL B 1 70 ? 3.098 20.188 15.258 1 98.38 70 VAL B CA 1
ATOM 3047 C C . VAL B 1 70 ? 4.094 19.062 14.992 1 98.38 70 VAL B C 1
ATOM 3049 O O . VAL B 1 70 ? 3.801 17.891 15.25 1 98.38 70 VAL B O 1
ATOM 3052 N N . VAL B 1 71 ? 5.223 19.375 14.445 1 97.31 71 VAL B N 1
ATOM 3053 C CA . VAL B 1 71 ? 6.324 18.438 14.297 1 97.31 71 VAL B CA 1
ATOM 3054 C C . VAL B 1 71 ? 7.207 18.469 15.539 1 97.31 71 VAL B C 1
ATOM 3056 O O . VAL B 1 71 ? 7.859 19.469 15.82 1 97.31 71 VAL B O 1
ATOM 3059 N N . LEU B 1 72 ? 7.312 17.391 16.203 1 97.5 72 LEU B N 1
ATOM 3060 C CA . LEU B 1 72 ? 7.93 17.328 17.516 1 97.5 72 LEU B CA 1
ATOM 3061 C C . LEU B 1 72 ? 9.453 17.328 17.406 1 97.5 72 LEU B C 1
ATOM 3063 O O . LEU B 1 72 ? 10.148 17.531 18.406 1 97.5 72 LEU B O 1
ATOM 3067 N N . ALA B 1 73 ? 9.977 17.156 16.203 1 96.31 73 ALA B N 1
ATOM 3068 C CA . ALA B 1 73 ? 11.422 17.125 16 1 96.31 73 ALA B CA 1
ATOM 3069 C C . ALA B 1 73 ? 12.023 18.531 16.156 1 96.31 73 ALA B C 1
ATOM 3071 O O . ALA B 1 73 ? 13.234 18.688 16.266 1 96.31 73 ALA B O 1
ATOM 3072 N N . PHE B 1 74 ? 11.211 19.609 16.203 1 96.31 74 PHE B N 1
ATOM 3073 C CA . PHE B 1 74 ? 11.648 21 16.297 1 96.31 74 PHE B CA 1
ATOM 3074 C C . PHE B 1 74 ? 11.164 21.609 17.609 1 96.31 74 PHE B C 1
ATOM 3076 O O . PHE B 1 74 ? 10.281 21.062 18.266 1 96.31 74 PHE B O 1
ATOM 3083 N N . PRO B 1 75 ? 11.789 22.781 17.969 1 97.06 75 PRO B N 1
ATOM 3084 C CA . PRO B 1 75 ? 11.25 23.438 19.156 1 97.06 75 PRO B CA 1
ATOM 3085 C C . PRO B 1 75 ? 9.75 23.703 19.062 1 97.06 75 PRO B C 1
ATOM 3087 O O . PRO B 1 75 ? 9.281 24.25 18.062 1 97.06 75 PRO B O 1
ATOM 3090 N N . HIS B 1 76 ? 9.008 23.203 20.109 1 97.19 76 HIS B N 1
ATOM 3091 C CA . HIS B 1 76 ? 7.559 23.219 19.922 1 97.19 76 HIS B CA 1
ATOM 3092 C C . HIS B 1 76 ? 6.836 23.5 21.25 1 97.19 76 HIS B C 1
ATOM 3094 O O . HIS B 1 76 ? 5.609 23.594 21.281 1 97.19 76 HIS B O 1
ATOM 3100 N N . GLU B 1 77 ? 7.484 23.656 22.312 1 97.81 77 GLU B N 1
ATOM 3101 C CA . GLU B 1 77 ? 6.836 23.719 23.625 1 97.81 77 GLU B CA 1
ATOM 3102 C C . GLU B 1 77 ? 5.926 24.938 23.719 1 97.81 77 GLU B C 1
ATOM 3104 O O . GLU B 1 77 ? 4.766 24.812 24.141 1 97.81 77 GLU B O 1
ATOM 3109 N N . LYS B 1 78 ? 6.441 26.094 23.391 1 98.56 78 LYS B N 1
ATOM 3110 C CA . LYS B 1 78 ? 5.648 27.312 23.469 1 98.56 78 LYS B CA 1
ATOM 3111 C C . LYS B 1 78 ? 4.5 27.281 22.469 1 98.56 78 LYS B C 1
ATOM 3113 O O . LYS B 1 78 ? 3.42 27.812 22.734 1 98.56 78 LYS B O 1
ATOM 3118 N N . ASN B 1 79 ? 4.77 26.734 21.297 1 98.56 79 ASN B N 1
ATOM 3119 C CA . ASN B 1 79 ? 3.713 26.578 20.297 1 98.56 79 ASN B CA 1
ATOM 3120 C C . ASN B 1 79 ? 2.58 25.688 20.812 1 98.56 79 ASN B C 1
ATOM 3122 O O . ASN B 1 79 ? 1.405 26.031 20.672 1 98.56 79 ASN B O 1
ATOM 3126 N N . ILE B 1 80 ? 2.938 24.547 21.406 1 98.75 80 ILE B N 1
ATOM 3127 C CA . ILE B 1 80 ? 1.928 23.641 21.938 1 98.75 80 ILE B CA 1
ATOM 3128 C C . ILE B 1 80 ? 1.131 24.328 23.047 1 98.75 80 ILE B C 1
ATOM 3130 O O . ILE B 1 80 ? -0.096 24.219 23.094 1 98.75 80 ILE B O 1
ATOM 3134 N N . GLN B 1 81 ? 1.837 25.047 23.891 1 98.62 81 GLN B N 1
ATOM 3135 C CA . GLN B 1 81 ? 1.132 25.781 24.938 1 98.62 81 GLN B CA 1
ATOM 3136 C C . GLN B 1 81 ? 0.138 26.766 24.359 1 98.62 81 GLN B C 1
ATOM 3138 O O . GLN B 1 81 ? -0.976 26.922 24.859 1 98.62 81 GLN B O 1
ATOM 3143 N N . ALA B 1 82 ? 0.542 27.484 23.297 1 98.75 82 ALA B N 1
ATOM 3144 C CA . ALA B 1 82 ? -0.355 28.422 22.625 1 98.75 82 ALA B CA 1
ATOM 3145 C C . ALA B 1 82 ? -1.589 27.703 22.078 1 98.75 82 ALA B C 1
ATOM 3147 O O . ALA B 1 82 ? -2.705 28.219 22.172 1 98.75 82 ALA B O 1
ATOM 3148 N N . ILE B 1 83 ? -1.409 26.547 21.531 1 98.81 83 ILE B N 1
ATOM 3149 C CA . ILE B 1 83 ? -2.494 25.734 20.984 1 98.81 83 ILE B CA 1
ATOM 3150 C C . ILE B 1 83 ? -3.473 25.359 22.094 1 98.81 83 ILE B C 1
ATOM 3152 O O . ILE B 1 83 ? -4.688 25.484 21.922 1 98.81 83 ILE B O 1
ATOM 3156 N N . LEU B 1 84 ? -2.914 24.922 23.203 1 98.62 84 LEU B N 1
ATOM 3157 C CA . LEU B 1 84 ? -3.732 24.531 24.344 1 98.62 84 LEU B CA 1
ATOM 3158 C C . LEU B 1 84 ? -4.477 25.719 24.922 1 98.62 84 LEU B C 1
ATOM 3160 O O . LEU B 1 84 ? -5.66 25.625 25.25 1 98.62 84 LEU B O 1
ATOM 3164 N N . ASP B 1 85 ? -3.775 26.875 25.016 1 98.31 85 ASP B N 1
ATOM 3165 C CA . ASP B 1 85 ? -4.375 28.094 25.547 1 98.31 85 ASP B CA 1
ATOM 3166 C C . ASP B 1 85 ? -5.543 28.547 24.672 1 98.31 85 ASP B C 1
ATOM 3168 O O . ASP B 1 85 ? -6.547 29.047 25.188 1 98.31 85 ASP B O 1
ATOM 3172 N N . GLU B 1 86 ? -5.379 28.391 23.359 1 98.5 86 GLU B N 1
ATOM 3173 C CA . GLU B 1 86 ? -6.402 28.812 22.406 1 98.5 86 GLU B CA 1
ATOM 3174 C C . GLU B 1 86 ? -7.516 27.766 22.297 1 98.5 86 GLU B C 1
ATOM 3176 O O . GLU B 1 86 ? -8.508 28 21.594 1 98.5 86 GLU B O 1
ATOM 3181 N N . LYS B 1 87 ? -7.367 26.641 22.906 1 98.06 87 LYS B N 1
ATOM 3182 C CA . LYS B 1 87 ? -8.359 25.562 22.969 1 98.06 87 LYS B CA 1
ATOM 3183 C C . LYS B 1 87 ? -8.781 25.141 21.562 1 98.06 87 LYS B C 1
ATOM 3185 O O . LYS B 1 87 ? -9.977 25.047 21.266 1 98.06 87 LYS B O 1
ATOM 3190 N N . VAL B 1 88 ? -7.816 25.016 20.719 1 98.12 88 VAL B N 1
ATOM 3191 C CA . VAL B 1 88 ? -8.102 24.438 19.406 1 98.12 88 VAL B CA 1
ATOM 3192 C C . VAL B 1 88 ? -8.688 23.031 19.562 1 98.12 88 VAL B C 1
ATOM 3194 O O . VAL B 1 88 ? -8.492 22.391 20.609 1 98.12 88 VAL B O 1
ATOM 3197 N N . ALA B 1 89 ? -9.43 22.547 18.609 1 98.25 89 ALA B N 1
ATOM 3198 C CA . ALA B 1 89 ? -10.18 21.312 18.781 1 98.25 89 ALA B CA 1
ATOM 3199 C C . ALA B 1 89 ? -9.242 20.109 18.828 1 98.25 89 ALA B C 1
ATOM 3201 O O . ALA B 1 89 ? -9.445 19.172 19.609 1 98.25 89 ALA B O 1
ATOM 3202 N N . VAL B 1 90 ? -8.219 20.109 17.969 1 98.81 90 VAL B N 1
ATOM 3203 C CA . VAL B 1 90 ? -7.379 18.922 17.844 1 98.81 90 VAL B CA 1
ATOM 3204 C C . VAL B 1 90 ? -5.914 19.328 17.703 1 98.81 90 VAL B C 1
ATOM 3206 O O . VAL B 1 90 ? -5.574 20.188 16.875 1 98.81 90 VAL B O 1
ATOM 3209 N N . LEU B 1 91 ? -5.066 18.781 18.531 1 98.88 91 LEU B N 1
ATOM 3210 C CA . LEU B 1 91 ? -3.617 18.844 18.375 1 98.88 91 LEU B CA 1
ATOM 3211 C C . LEU B 1 91 ? -3.086 17.609 17.672 1 98.88 91 LEU B C 1
ATOM 3213 O O . LEU B 1 91 ? -3.217 16.5 18.188 1 98.88 91 LEU B O 1
ATOM 3217 N N . GLN B 1 92 ? -2.613 17.75 16.516 1 98.81 92 GLN B N 1
ATOM 3218 C CA . GLN B 1 92 ? -1.953 16.672 15.781 1 98.81 92 GLN B CA 1
ATOM 3219 C C . GLN B 1 92 ? -0.439 16.734 15.969 1 98.81 92 GLN B C 1
ATOM 3221 O O . GLN B 1 92 ? 0.164 17.812 15.844 1 98.81 92 GLN B O 1
ATOM 3226 N N . VAL B 1 93 ? 0.24 15.594 16.312 1 98.69 93 VAL B N 1
ATOM 3227 C CA . VAL B 1 93 ? 1.686 15.594 16.516 1 98.69 93 VAL B CA 1
ATOM 3228 C C . VAL B 1 93 ? 2.336 14.555 15.602 1 98.69 93 VAL B C 1
ATOM 3230 O O . VAL B 1 93 ? 1.719 13.547 15.266 1 98.69 93 VAL B O 1
ATOM 3233 N N . TYR B 1 94 ? 3.457 14.867 15.195 1 96.94 94 TYR B N 1
ATOM 3234 C CA . TYR B 1 94 ? 4.172 14.062 14.211 1 96.94 94 TYR B CA 1
ATOM 3235 C C . TYR B 1 94 ? 5.672 14.07 14.484 1 96.94 94 TYR B C 1
ATOM 3237 O O . TYR B 1 94 ? 6.211 15.062 14.984 1 96.94 94 TYR B O 1
ATOM 3245 N N . TRP B 1 95 ? 6.41 12.953 14.156 1 96.88 95 TRP B N 1
ATOM 3246 C CA . TRP B 1 95 ? 7.855 12.781 14.211 1 96.88 95 TRP B CA 1
ATOM 3247 C C . TRP B 1 95 ? 8.375 12.961 15.633 1 96.88 95 TRP B C 1
ATOM 3249 O O . TRP B 1 95 ? 9.281 13.75 15.875 1 96.88 95 TRP B O 1
ATOM 3259 N N . GLY B 1 96 ? 7.922 12.219 16.484 1 93.81 96 GLY B N 1
ATOM 3260 C CA . GLY B 1 96 ? 8.242 12.203 17.891 1 93.81 96 GLY B CA 1
ATOM 3261 C C . GLY B 1 96 ? 7.258 11.383 18.719 1 93.81 96 GLY B C 1
ATOM 3262 O O . GLY B 1 96 ? 6.207 10.984 18.219 1 93.81 96 GLY B O 1
ATOM 3263 N N . GLU B 1 97 ? 7.559 11.242 19.938 1 92 97 GLU B N 1
ATOM 3264 C CA . GLU B 1 97 ? 6.699 10.43 20.812 1 92 97 GLU B CA 1
ATOM 3265 C C . GLU B 1 97 ? 5.578 11.273 21.406 1 92 97 GLU B C 1
ATOM 3267 O O . GLU B 1 97 ? 5.824 12.359 21.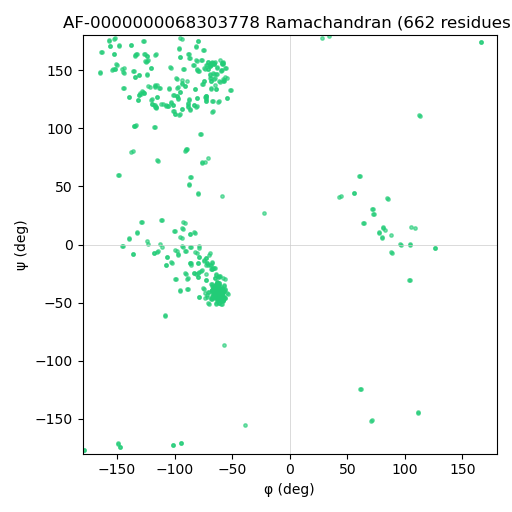938 1 92 97 GLU B O 1
ATOM 3272 N N . CYS B 1 98 ? 4.367 10.844 21.219 1 96.94 98 CYS B N 1
ATOM 3273 C CA . CYS B 1 98 ? 3.227 11.406 21.938 1 96.94 98 CYS B CA 1
ATOM 3274 C C . CYS B 1 98 ? 3.158 10.867 23.359 1 96.94 98 CYS B C 1
ATOM 3276 O O . CYS B 1 98 ? 2.51 9.852 23.609 1 96.94 98 CYS B O 1
ATOM 3278 N N . SER B 1 99 ? 3.717 11.594 24.297 1 97.31 99 SER B N 1
ATOM 3279 C CA . SER B 1 99 ? 3.875 11.109 25.672 1 97.31 99 SER B CA 1
ATOM 3280 C C . SER B 1 99 ? 2.557 11.172 26.422 1 97.31 99 SER B C 1
ATOM 3282 O O . SER B 1 99 ? 1.662 11.938 26.078 1 97.31 99 SER B O 1
ATOM 3284 N N . GLU B 1 100 ? 2.51 10.359 27.469 1 98.19 100 GLU B N 1
ATOM 3285 C CA . GLU B 1 100 ? 1.356 10.406 28.359 1 98.19 100 GLU B CA 1
ATOM 3286 C C . GLU B 1 100 ? 1.175 11.789 28.969 1 98.19 100 GLU B C 1
ATOM 3288 O O . GLU B 1 100 ? 0.046 12.25 29.156 1 98.19 100 GLU B O 1
ATOM 3293 N N . GLU B 1 101 ? 2.266 12.406 29.266 1 97.88 101 GLU B N 1
ATOM 3294 C CA . GLU B 1 101 ? 2.225 13.75 29.844 1 97.88 101 GLU B CA 1
ATOM 3295 C C . GLU B 1 101 ? 1.588 14.742 28.875 1 97.88 101 GLU B C 1
ATOM 3297 O O . GLU B 1 101 ? 0.766 15.57 29.266 1 97.88 101 GLU B O 1
ATOM 3302 N N . LEU B 1 102 ? 1.989 14.68 27.656 1 98.31 102 LEU B N 1
ATOM 3303 C CA . LEU B 1 102 ? 1.428 15.57 26.641 1 98.31 102 LEU B CA 1
ATOM 3304 C C . LEU B 1 102 ? -0.066 15.32 26.469 1 98.31 102 LEU B C 1
ATOM 3306 O O . LEU B 1 102 ? -0.846 16.266 26.312 1 98.31 102 LEU B O 1
ATOM 3310 N N . VAL B 1 103 ? -0.478 14.07 26.453 1 98.75 103 VAL B N 1
ATOM 3311 C CA . VAL B 1 103 ? -1.882 13.688 26.328 1 98.75 103 VAL B CA 1
ATOM 3312 C C . VAL B 1 103 ? -2.68 14.281 27.5 1 98.75 103 VAL B C 1
ATOM 3314 O O . VAL B 1 103 ? -3.742 14.867 27.297 1 98.75 103 VAL B O 1
ATOM 3317 N N . LEU B 1 104 ? -2.135 14.133 28.672 1 98.44 104 LEU B N 1
ATOM 3318 C CA . LEU B 1 104 ? -2.803 14.648 29.859 1 98.44 104 LEU B CA 1
ATOM 3319 C C . LEU B 1 104 ? -2.963 16.172 29.766 1 98.44 104 LEU B C 1
ATOM 3321 O O . LEU B 1 104 ? -4.031 16.703 30.078 1 98.44 104 LEU B O 1
ATOM 3325 N N . LYS B 1 105 ? -1.904 16.844 29.406 1 98.31 105 LYS B N 1
ATOM 3326 C CA . LYS B 1 105 ? -1.941 18.297 29.266 1 98.31 105 LYS B CA 1
ATOM 3327 C C . LYS B 1 105 ? -3 18.719 28.25 1 98.31 105 LYS B C 1
ATOM 3329 O O . LYS B 1 105 ? -3.736 19.672 28.484 1 98.31 105 LYS B O 1
ATOM 3334 N N . ALA B 1 106 ? -3.02 18.078 27.078 1 98.75 106 ALA B N 1
ATOM 3335 C CA . ALA B 1 106 ? -4.008 18.375 26.047 1 98.75 106 ALA B CA 1
ATOM 3336 C C . ALA B 1 106 ? -5.426 18.188 26.578 1 98.75 106 ALA B C 1
ATOM 3338 O O . ALA B 1 106 ? -6.266 19.078 26.453 1 98.75 106 ALA B O 1
ATOM 3339 N N . HIS B 1 107 ? -5.688 17.078 27.234 1 98.56 107 HIS B N 1
ATOM 3340 C CA . HIS B 1 107 ? -7.012 16.75 27.75 1 98.56 107 HIS B CA 1
ATOM 3341 C C . HIS B 1 107 ? -7.445 17.75 28.828 1 98.56 107 HIS B C 1
ATOM 3343 O O . HIS B 1 107 ? -8.617 18.156 28.859 1 98.56 107 HIS B O 1
ATOM 3349 N N . GLN B 1 108 ? -6.512 18.094 29.656 1 98.31 108 GLN B N 1
ATOM 3350 C CA . GLN B 1 108 ? -6.816 19.047 30.719 1 98.31 108 GLN B CA 1
ATOM 3351 C C . GLN B 1 108 ? -7.246 20.391 30.125 1 98.31 108 GLN B C 1
ATOM 3353 O O . GLN B 1 108 ? -8.016 21.125 30.75 1 98.31 108 GLN B O 1
ATOM 3358 N N . SER B 1 109 ? -6.785 20.688 28.953 1 98.12 109 SER B N 1
ATOM 3359 C CA . SER B 1 109 ? -7.121 21.953 28.297 1 98.12 109 SER B CA 1
ATOM 3360 C C . SER B 1 109 ? -8.336 21.781 27.391 1 98.12 109 SER B C 1
ATOM 3362 O O . SER B 1 109 ? -8.734 22.734 26.703 1 98.12 109 SER B O 1
ATOM 3364 N N . GLY B 1 110 ? -8.898 20.562 27.297 1 97.94 110 GLY B N 1
ATOM 3365 C CA . GLY B 1 110 ? -10.055 20.312 26.453 1 97.94 110 GLY B CA 1
ATOM 3366 C C . GLY B 1 110 ? -9.688 20.125 24.984 1 97.94 110 GLY B C 1
ATOM 3367 O O . GLY B 1 110 ? -10.539 20.25 24.109 1 97.94 110 GLY B O 1
ATOM 3368 N N . VAL B 1 111 ? -8.453 19.906 24.688 1 98.56 111 VAL B N 1
ATOM 3369 C CA . VAL B 1 111 ? -7.961 19.703 23.328 1 98.56 111 VAL B CA 1
ATOM 3370 C C . VAL B 1 111 ? -7.746 18.219 23.078 1 98.56 111 VAL B C 1
ATOM 3372 O O . VAL B 1 111 ? -7.156 17.516 23.891 1 98.56 111 VAL B O 1
ATOM 3375 N N . LYS B 1 112 ? -8.305 17.672 21.984 1 98.62 112 LYS B N 1
ATOM 3376 C CA . LYS B 1 112 ? -8.016 16.297 21.578 1 98.62 112 LYS B CA 1
ATOM 3377 C C . LYS B 1 112 ? -6.613 16.188 20.984 1 98.62 112 LYS B C 1
ATOM 3379 O O . LYS B 1 112 ? -6.105 17.141 20.406 1 98.62 112 LYS B O 1
ATOM 3384 N N . ILE B 1 113 ? -6.016 15.023 21.125 1 98.81 113 ILE B N 1
ATOM 3385 C CA . ILE B 1 113 ? -4.664 14.867 20.609 1 98.81 113 ILE B CA 1
ATOM 3386 C C . ILE B 1 113 ? -4.602 13.633 19.703 1 98.81 113 ILE B C 1
ATOM 3388 O O . ILE B 1 113 ? -5.113 12.57 20.062 1 98.81 113 ILE B O 1
ATOM 3392 N N . VAL B 1 114 ? -4.012 13.773 18.484 1 98.81 114 VAL B N 1
ATOM 3393 C CA . VAL B 1 114 ? -3.994 12.75 17.438 1 98.81 114 VAL B CA 1
ATOM 3394 C C . VAL B 1 114 ? -2.584 12.625 16.859 1 98.81 114 VAL B C 1
ATOM 3396 O O . VAL B 1 114 ? -2.176 13.414 16.016 1 98.81 114 VAL B O 1
ATOM 3399 N N . PRO B 1 115 ? -1.822 11.586 17.25 1 98.88 115 PRO B N 1
ATOM 3400 C CA . PRO B 1 115 ? -0.506 11.367 16.656 1 98.88 115 PRO B CA 1
ATOM 3401 C C . PRO B 1 115 ? -0.588 10.664 15.297 1 98.88 115 PRO B C 1
ATOM 3403 O O . PRO B 1 115 ? -1.564 9.961 15.023 1 98.88 115 PRO B O 1
ATOM 3406 N N . GLN B 1 116 ? 0.335 10.938 14.492 1 98.62 116 GLN B N 1
ATOM 3407 C CA . GLN B 1 116 ? 0.567 10.164 13.281 1 98.62 116 GLN B CA 1
ATOM 3408 C C . GLN B 1 116 ? 1.679 9.133 13.484 1 98.62 116 GLN B C 1
ATOM 3410 O O . GLN B 1 116 ? 2.771 9.477 13.938 1 98.62 116 GLN B O 1
ATOM 3415 N N . VAL B 1 117 ? 1.386 7.891 13.156 1 98.44 117 VAL B N 1
ATOM 3416 C CA . VAL B 1 117 ? 2.346 6.812 13.367 1 98.44 117 VAL B CA 1
ATOM 3417 C C . VAL B 1 117 ? 2.6 6.082 12.047 1 98.44 117 VAL B C 1
ATOM 3419 O O . VAL B 1 117 ? 1.815 6.203 11.102 1 98.44 117 VAL B O 1
ATOM 3422 N N . GLY B 1 118 ? 3.725 5.324 12 1 97.81 118 GLY B N 1
ATOM 3423 C CA . GLY B 1 118 ? 4.082 4.609 10.781 1 97.81 118 GLY B CA 1
ATOM 3424 C C . GLY B 1 118 ? 4.469 3.164 11.039 1 97.81 118 GLY B C 1
ATOM 3425 O O . GLY B 1 118 ? 4.992 2.49 10.148 1 97.81 118 GLY B O 1
ATOM 3426 N N . SER B 1 119 ? 4.227 2.695 12.281 1 97.25 119 SER B N 1
ATOM 3427 C CA . SER B 1 119 ? 4.566 1.324 12.648 1 97.25 119 SER B CA 1
ATOM 3428 C C . SER B 1 119 ? 3.66 0.807 13.758 1 97.25 119 SER B C 1
ATOM 3430 O O . SER B 1 119 ? 2.98 1.588 14.43 1 97.25 119 SER B O 1
ATOM 3432 N N . LEU B 1 120 ? 3.674 -0.492 13.914 1 96.81 120 LEU B N 1
ATOM 3433 C CA . LEU B 1 120 ? 2.891 -1.111 14.977 1 96.81 120 LEU B CA 1
ATOM 3434 C C . LEU B 1 120 ? 3.406 -0.688 16.344 1 96.81 120 LEU B C 1
ATOM 3436 O O . LEU B 1 120 ? 2.617 -0.47 17.266 1 96.81 120 LEU B O 1
ATOM 3440 N N . GLU B 1 121 ? 4.688 -0.61 16.453 1 96.81 121 GLU B N 1
ATOM 3441 C CA . GLU B 1 121 ? 5.297 -0.22 17.719 1 96.81 121 GLU B CA 1
ATOM 3442 C C . GLU B 1 121 ? 4.863 1.183 18.125 1 96.81 121 GLU B C 1
ATOM 3444 O O . GLU B 1 121 ? 4.523 1.414 19.297 1 96.81 121 GLU B O 1
ATOM 3449 N N . GLU B 1 122 ? 4.887 2.066 17.203 1 97.81 122 GLU B N 1
ATOM 3450 C CA . GLU B 1 122 ? 4.461 3.432 17.484 1 97.81 122 GLU B CA 1
ATOM 3451 C C . GLU B 1 122 ? 2.973 3.486 17.812 1 97.81 122 GLU B C 1
ATOM 3453 O O . GLU B 1 122 ? 2.551 4.262 18.672 1 97.81 122 GLU B O 1
ATOM 3458 N N . ALA B 1 123 ? 2.205 2.717 17.109 1 98.25 123 ALA B N 1
ATOM 3459 C CA . ALA B 1 123 ? 0.775 2.646 17.391 1 98.25 123 ALA B CA 1
ATOM 3460 C C . ALA B 1 123 ? 0.526 2.16 18.828 1 98.25 123 ALA B C 1
ATOM 3462 O O . ALA B 1 123 ? -0.327 2.701 19.531 1 98.25 123 ALA B O 1
ATOM 3463 N N . LYS B 1 124 ? 1.24 1.15 19.203 1 97.81 124 LYS B N 1
ATOM 3464 C CA . LYS B 1 124 ? 1.107 0.609 20.562 1 97.81 124 LYS B CA 1
ATOM 3465 C C . LYS B 1 124 ? 1.379 1.681 21.609 1 97.81 124 LYS B C 1
ATOM 3467 O O . LYS B 1 124 ? 0.635 1.804 22.578 1 97.81 124 LYS B O 1
ATOM 3472 N N . LYS B 1 125 ? 2.426 2.436 21.406 1 98.19 125 LYS B N 1
ATOM 3473 C CA . LYS B 1 125 ? 2.777 3.508 22.344 1 98.19 125 LYS B CA 1
ATOM 3474 C C . LYS B 1 125 ? 1.679 4.562 22.406 1 98.19 125 LYS B C 1
ATOM 3476 O O . LYS B 1 125 ? 1.346 5.059 23.484 1 98.19 125 LYS B O 1
ATOM 3481 N N . ALA B 1 126 ? 1.199 4.945 21.219 1 98.44 126 ALA B N 1
ATOM 3482 C CA . ALA B 1 126 ? 0.141 5.949 21.156 1 98.44 126 ALA B CA 1
ATOM 3483 C C . ALA B 1 126 ? -1.11 5.477 21.891 1 98.44 126 ALA B C 1
ATOM 3485 O O . ALA B 1 126 ? -1.738 6.25 22.625 1 98.44 126 ALA B O 1
ATOM 3486 N N . ILE B 1 127 ? -1.511 4.211 21.672 1 98.25 127 ILE B N 1
ATOM 3487 C CA . ILE B 1 127 ? -2.67 3.625 22.344 1 98.25 127 ILE B CA 1
ATOM 3488 C C . ILE B 1 127 ? -2.48 3.691 23.859 1 98.25 127 ILE B C 1
ATOM 3490 O O . ILE B 1 127 ? -3.383 4.113 24.578 1 98.25 127 ILE B O 1
ATOM 3494 N N . HIS B 1 128 ? -1.315 3.332 24.328 1 97.56 128 HIS B N 1
ATOM 3495 C CA . HIS B 1 128 ? -1.006 3.33 25.75 1 97.56 128 HIS B CA 1
ATOM 3496 C C . HIS B 1 128 ? -1.068 4.742 26.328 1 97.56 128 HIS B C 1
ATOM 3498 O O . HIS B 1 128 ? -1.47 4.926 27.469 1 97.56 128 HIS B O 1
ATOM 3504 N N . ALA B 1 129 ? -0.694 5.703 25.547 1 98.25 129 ALA B N 1
ATOM 3505 C CA . ALA B 1 129 ? -0.662 7.09 26 1 98.25 129 ALA B CA 1
ATOM 3506 C C . ALA B 1 129 ? -2.074 7.648 26.172 1 98.25 129 ALA B C 1
ATOM 3508 O O . ALA B 1 129 ? -2.27 8.688 26.797 1 98.25 129 ALA B O 1
ATOM 3509 N N . GLY B 1 130 ? -3.072 6.969 25.562 1 98 130 GLY B N 1
ATOM 3510 C CA . GLY B 1 130 ? -4.457 7.375 25.734 1 98 130 GLY B CA 1
ATOM 3511 C C . GLY B 1 130 ? -4.879 8.461 24.75 1 98 130 GLY B C 1
ATOM 3512 O O . GLY B 1 130 ? -5.613 9.383 25.125 1 98 130 GLY B O 1
ATOM 3513 N N . VAL B 1 131 ? -4.461 8.398 23.531 1 98.62 131 VAL B N 1
ATOM 3514 C CA . VAL B 1 131 ? -4.73 9.422 22.531 1 98.62 131 VAL B CA 1
ATOM 3515 C C . VAL B 1 131 ? -6.18 9.32 22.062 1 98.62 131 VAL B C 1
ATOM 3517 O O . VAL B 1 131 ? -6.863 8.336 22.344 1 98.62 131 VAL B O 1
ATOM 3520 N N . ASP B 1 132 ? -6.648 10.336 21.359 1 98.5 132 ASP B N 1
ATOM 3521 C CA . ASP B 1 132 ? -8.055 10.422 20.984 1 98.5 132 ASP B CA 1
ATOM 3522 C C . ASP B 1 132 ? -8.312 9.766 19.625 1 98.5 132 ASP B C 1
ATOM 3524 O O . ASP B 1 132 ? -9.445 9.391 19.312 1 98.5 132 ASP B O 1
ATOM 3528 N N . ALA B 1 133 ? -7.355 9.672 18.797 1 98.56 133 ALA B N 1
ATOM 3529 C CA . ALA B 1 133 ? -7.32 9.016 17.5 1 98.56 133 ALA B CA 1
ATOM 3530 C C . ALA B 1 133 ? -5.887 8.812 17.016 1 98.56 133 ALA B C 1
ATOM 3532 O O . ALA B 1 133 ? -4.945 9.336 17.625 1 98.56 133 ALA B O 1
ATOM 3533 N N . ILE B 1 134 ? -5.699 8.016 16.047 1 98.75 134 ILE B N 1
ATOM 3534 C CA . ILE B 1 134 ? -4.371 7.773 15.492 1 98.75 134 ILE B CA 1
ATOM 3535 C C . ILE B 1 134 ? -4.418 7.879 13.969 1 98.75 134 ILE B C 1
ATOM 3537 O O . ILE B 1 134 ? -5.277 7.273 13.328 1 98.75 134 ILE B O 1
ATOM 3541 N N . ILE B 1 135 ? -3.611 8.711 13.406 1 98.75 135 ILE B N 1
ATOM 3542 C CA . ILE B 1 135 ? -3.373 8.688 11.969 1 98.75 135 ILE B CA 1
ATOM 3543 C C . ILE B 1 135 ? -2.316 7.637 11.633 1 98.75 135 ILE B C 1
ATOM 3545 O O . ILE B 1 135 ? -1.199 7.684 12.156 1 98.75 135 ILE B O 1
ATOM 3549 N N . VAL B 1 136 ? -2.672 6.668 10.82 1 98.81 136 VAL B N 1
ATOM 3550 C CA . VAL B 1 136 ? -1.758 5.621 10.375 1 98.81 136 VAL B CA 1
ATOM 3551 C C . VAL B 1 136 ? -1.265 5.926 8.961 1 98.81 136 VAL B C 1
ATOM 3553 O O . VAL B 1 136 ? -2.039 5.883 8.008 1 98.81 136 VAL B O 1
ATOM 3556 N N . GLN B 1 137 ? 0.01 6.172 8.859 1 98.75 137 GLN B N 1
ATOM 3557 C CA . GLN B 1 137 ? 0.567 6.598 7.582 1 98.75 137 GLN B CA 1
ATOM 3558 C C . GLN B 1 137 ? 1.292 5.449 6.887 1 98.75 137 GLN B C 1
ATOM 3560 O O . GLN B 1 137 ? 2.184 4.828 7.469 1 98.75 137 GLN B O 1
ATOM 3565 N N . GLY B 1 138 ? 0.858 5.137 5.684 1 98.31 138 GLY B N 1
ATOM 3566 C CA . GLY B 1 138 ? 1.564 4.172 4.859 1 98.31 138 GLY B CA 1
ATOM 3567 C C . GLY B 1 138 ? 2.75 4.77 4.125 1 98.31 138 GLY B C 1
ATOM 3568 O O . GLY B 1 138 ? 2.898 5.992 4.062 1 98.31 138 GLY B O 1
ATOM 3569 N N . HIS B 1 139 ? 3.498 3.924 3.559 1 97.81 139 HIS B N 1
ATOM 3570 C CA . HIS B 1 139 ? 4.734 4.289 2.881 1 97.81 139 HIS B CA 1
ATOM 3571 C C . HIS B 1 139 ? 4.457 5.117 1.631 1 97.81 139 HIS B C 1
ATOM 3573 O O . HIS B 1 139 ? 5.355 5.777 1.103 1 97.81 139 HIS B O 1
ATOM 3579 N N . GLU B 1 140 ? 3.199 5.109 1.172 1 97.81 140 GLU B N 1
ATOM 3580 C CA . GLU B 1 140 ? 2.811 5.773 -0.069 1 97.81 140 GLU B CA 1
ATOM 3581 C C . GLU B 1 140 ? 2.648 7.277 0.136 1 97.81 140 GLU B C 1
ATOM 3583 O O . GLU B 1 140 ? 2.404 8.016 -0.82 1 97.81 140 GLU B O 1
ATOM 3588 N N . ALA B 1 141 ? 2.846 7.707 1.324 1 98.25 141 ALA B N 1
ATOM 3589 C CA . ALA B 1 141 ? 2.555 9.094 1.672 1 98.25 141 ALA B CA 1
ATOM 3590 C C . ALA B 1 141 ? 3.51 10.055 0.964 1 98.25 141 ALA B C 1
ATOM 3592 O O . ALA B 1 141 ? 4.574 9.641 0.49 1 98.25 141 ALA B O 1
ATOM 3593 N N . GLY B 1 142 ? 3.074 11.266 0.822 1 97 142 GLY B N 1
ATOM 3594 C CA . GLY B 1 142 ? 3.916 12.375 0.388 1 97 142 GLY B CA 1
ATOM 3595 C C . GLY B 1 142 ? 4.469 13.188 1.54 1 97 142 GLY B C 1
ATOM 3596 O O . GLY B 1 142 ? 4.016 13.055 2.678 1 97 142 GLY B O 1
ATOM 3597 N N . GLY B 1 143 ? 5.434 14.047 1.212 1 96.06 143 GLY B N 1
ATOM 3598 C CA . GLY B 1 143 ? 6.078 14.758 2.305 1 96.06 143 GLY B CA 1
ATOM 3599 C C . GLY B 1 143 ? 6.98 13.867 3.145 1 96.06 143 GLY B C 1
ATOM 3600 O O . GLY B 1 143 ? 7.609 12.945 2.627 1 96.06 143 GLY B O 1
ATOM 3601 N N . HIS B 1 144 ? 7.105 14.219 4.359 1 96.56 144 HIS B N 1
ATOM 3602 C CA . HIS B 1 144 ? 7.914 13.391 5.242 1 96.56 144 HIS B CA 1
ATOM 3603 C C . HIS B 1 144 ? 7.191 12.094 5.594 1 96.56 144 HIS B C 1
ATOM 3605 O O . HIS B 1 144 ? 6.023 12.117 5.992 1 96.56 144 HIS B O 1
ATOM 3611 N N . VAL B 1 145 ? 7.883 11.023 5.363 1 97.75 145 VAL B N 1
ATOM 3612 C CA . VAL B 1 145 ? 7.27 9.695 5.434 1 97.75 145 VAL B CA 1
ATOM 3613 C C . VAL B 1 145 ? 7.91 8.891 6.559 1 97.75 145 VAL B C 1
ATOM 3615 O O . VAL B 1 145 ? 9.086 8.539 6.484 1 97.75 145 VAL B O 1
ATOM 3618 N N . ILE B 1 146 ? 7.074 8.57 7.496 1 94.75 146 ILE B N 1
ATOM 3619 C CA . ILE B 1 146 ? 7.59 7.77 8.594 1 94.75 146 ILE B CA 1
ATOM 3620 C C . ILE B 1 146 ? 7.246 6.301 8.367 1 94.75 146 ILE B C 1
ATOM 3622 O O . ILE B 1 146 ? 7.934 5.406 8.875 1 94.75 146 ILE B O 1
ATOM 3626 N N . GLY B 1 147 ? 6.137 6.094 7.684 1 93.38 147 GLY B N 1
ATOM 3627 C CA . GLY B 1 147 ? 5.707 4.727 7.43 1 93.38 147 GLY B CA 1
ATOM 3628 C C . GLY B 1 147 ? 6.625 3.98 6.48 1 93.38 147 GLY B C 1
ATOM 3629 O O . GLY B 1 147 ? 7.043 4.52 5.453 1 93.38 147 GLY B O 1
ATOM 3630 N N . GLN B 1 148 ? 6.926 2.76 6.879 1 94.38 148 GLN B N 1
ATOM 3631 C CA . GLN B 1 148 ? 7.785 1.95 6.023 1 94.38 148 GLN B CA 1
ATOM 3632 C C . GLN B 1 148 ? 6.992 0.836 5.344 1 94.38 148 GLN B C 1
ATOM 3634 O O . GLN B 1 148 ? 7.461 0.238 4.371 1 94.38 148 GLN B O 1
ATOM 3639 N N . ASP B 1 149 ? 5.832 0.533 5.859 1 96.88 149 ASP B N 1
ATOM 3640 C CA . ASP B 1 149 ? 4.945 -0.464 5.266 1 96.88 149 ASP B CA 1
ATOM 3641 C C . ASP B 1 149 ? 3.793 0.202 4.516 1 96.88 149 ASP B C 1
ATOM 3643 O O . ASP B 1 149 ? 3.379 1.312 4.859 1 96.88 149 ASP B O 1
ATOM 3647 N N . ALA B 1 150 ? 3.312 -0.503 3.527 1 97.88 150 ALA B N 1
ATOM 3648 C CA . ALA B 1 150 ? 2.148 -0.014 2.793 1 97.88 150 ALA B CA 1
ATOM 3649 C C . ALA B 1 150 ? 0.895 -0.054 3.66 1 97.88 150 ALA B C 1
ATOM 3651 O O . ALA B 1 150 ? 0.78 -0.892 4.559 1 97.88 150 ALA B O 1
ATOM 3652 N N . LEU B 1 151 ? -0.029 0.788 3.375 1 98.19 151 LEU B N 1
ATOM 3653 C CA . LEU B 1 151 ? -1.246 0.943 4.164 1 98.19 151 LEU B CA 1
ATOM 3654 C C . LEU B 1 151 ? -2.035 -0.361 4.207 1 98.19 151 LEU B C 1
ATOM 3656 O O . LEU B 1 151 ? -2.584 -0.723 5.25 1 98.19 151 LEU B O 1
ATOM 3660 N N . ILE B 1 152 ? -2.098 -1.102 3.111 1 98.06 152 ILE B N 1
ATOM 3661 C CA . ILE B 1 152 ? -2.934 -2.293 3.016 1 98.06 152 ILE B CA 1
ATOM 3662 C C . ILE B 1 152 ? -2.447 -3.346 4.008 1 98.06 152 ILE B C 1
ATOM 3664 O O . ILE B 1 152 ? -3.215 -4.215 4.43 1 98.06 152 ILE B O 1
ATOM 3668 N N . SER B 1 153 ? -1.16 -3.289 4.352 1 98.06 153 SER B N 1
ATOM 3669 C CA . SER B 1 153 ? -0.576 -4.238 5.293 1 98.06 153 SER B CA 1
ATOM 3670 C C . SER B 1 153 ? -0.569 -3.676 6.711 1 98.06 153 SER B C 1
ATOM 3672 O O . SER B 1 153 ? -0.869 -4.391 7.672 1 98.06 153 SER B O 1
ATOM 3674 N N . LEU B 1 154 ? -0.29 -2.41 6.914 1 98.31 154 LEU B N 1
ATOM 3675 C CA . LEU B 1 154 ? -0.069 -1.799 8.219 1 98.31 154 LEU B CA 1
ATOM 3676 C C . LEU B 1 154 ? -1.394 -1.531 8.93 1 98.31 154 LEU B C 1
ATOM 3678 O O . LEU B 1 154 ? -1.546 -1.846 10.109 1 98.31 154 LEU B O 1
ATOM 3682 N N . LEU B 1 155 ? -2.377 -0.983 8.219 1 98.69 155 LEU B N 1
ATOM 3683 C CA . LEU B 1 155 ? -3.607 -0.489 8.828 1 98.69 155 LEU B CA 1
ATOM 3684 C C . LEU B 1 155 ? -4.379 -1.624 9.5 1 98.69 155 LEU B C 1
ATOM 3686 O O . LEU B 1 155 ? -4.766 -1.518 10.664 1 98.69 155 LEU B O 1
ATOM 3690 N N . PRO B 1 156 ? -4.59 -2.764 8.805 1 98.62 156 PRO B N 1
ATOM 3691 C CA . PRO B 1 156 ? -5.336 -3.826 9.477 1 98.62 156 PRO B CA 1
ATOM 3692 C C . PRO B 1 156 ? -4.617 -4.355 10.719 1 98.62 156 PRO B C 1
ATOM 3694 O O . PRO B 1 156 ? -5.266 -4.773 11.68 1 98.62 156 PRO B O 1
ATOM 3697 N N . LYS B 1 157 ? -3.287 -4.363 10.711 1 98.44 157 LYS B N 1
ATOM 3698 C CA . LYS B 1 157 ? -2.545 -4.773 11.898 1 98.44 157 LYS B CA 1
ATOM 3699 C C . LYS B 1 157 ? -2.797 -3.818 13.062 1 98.44 157 LYS B C 1
ATOM 3701 O O . LYS B 1 157 ? -2.951 -4.25 14.203 1 98.44 157 LYS B O 1
ATOM 3706 N N . VAL B 1 158 ? -2.814 -2.541 12.766 1 98.69 158 VAL B N 1
ATOM 3707 C CA . VAL B 1 158 ? -3.068 -1.543 13.797 1 98.69 158 VAL B CA 1
ATOM 3708 C C . VAL B 1 158 ? -4.512 -1.66 14.289 1 98.69 158 VAL B C 1
ATOM 3710 O O . VAL B 1 158 ? -4.785 -1.482 15.477 1 98.69 158 VAL B O 1
ATOM 3713 N N . VAL B 1 159 ? -5.488 -1.911 13.383 1 98.44 159 VAL B N 1
ATOM 3714 C CA . VAL B 1 159 ? -6.883 -2.127 13.758 1 98.44 159 VAL B CA 1
ATOM 3715 C C . VAL B 1 159 ? -6.977 -3.27 14.766 1 98.44 159 VAL B C 1
ATOM 3717 O O . VAL B 1 159 ? -7.66 -3.15 15.789 1 98.44 159 VAL B O 1
ATOM 3720 N N . ASP B 1 160 ? -6.273 -4.367 14.469 1 98 160 ASP B N 1
ATOM 3721 C CA . ASP B 1 160 ? -6.277 -5.512 15.375 1 98 160 ASP B CA 1
ATOM 3722 C C . ASP B 1 160 ? -5.684 -5.141 16.734 1 98 160 ASP B C 1
ATOM 3724 O O . ASP B 1 160 ? -6.125 -5.645 17.766 1 98 160 ASP B O 1
ATOM 3728 N N . LEU B 1 161 ? -4.676 -4.316 16.734 1 97.5 161 LEU B N 1
ATOM 3729 C CA . LEU B 1 161 ? -4.016 -3.875 17.953 1 97.5 161 LEU B CA 1
ATOM 3730 C C . LEU B 1 161 ? -4.957 -3.031 18.812 1 97.5 161 LEU B C 1
ATOM 3732 O O . LEU B 1 161 ? -4.961 -3.148 20.031 1 97.5 161 LEU B O 1
ATOM 3736 N N . VAL B 1 162 ? -5.691 -2.104 18.188 1 97.69 162 VAL B N 1
ATOM 3737 C CA . VAL B 1 162 ? -6.629 -1.231 18.875 1 97.69 162 VAL B CA 1
ATOM 3738 C C . VAL B 1 162 ? -7.746 -2.066 19.5 1 97.69 162 VAL B C 1
ATOM 3740 O O . VAL B 1 162 ? -8.18 -1.791 20.625 1 97.69 162 VAL B O 1
ATOM 3743 N N . GLY B 1 163 ? -8.25 -3.082 18.766 1 95 163 GLY B N 1
ATOM 3744 C CA . GLY B 1 163 ? -9.289 -3.971 19.266 1 95 163 GLY B CA 1
ATOM 3745 C C . GLY B 1 163 ? -10.586 -3.252 19.578 1 95 163 GLY B C 1
ATOM 3746 O O . GLY B 1 163 ? -11.102 -2.496 18.766 1 95 163 GLY B O 1
ATOM 3747 N N . ASP B 1 164 ? -11.055 -3.383 20.781 1 93.38 164 ASP B N 1
ATOM 3748 C CA . ASP B 1 164 ? -12.367 -2.855 21.156 1 93.38 164 ASP B CA 1
ATOM 3749 C C . ASP B 1 164 ? -12.234 -1.467 21.781 1 93.38 164 ASP B C 1
ATOM 3751 O O . ASP B 1 164 ? -13.227 -0.884 22.219 1 93.38 164 ASP B O 1
ATOM 3755 N N . ARG B 1 165 ? -11.008 -0.938 21.75 1 94.19 165 ARG B N 1
ATOM 3756 C CA . ARG B 1 165 ? -10.82 0.409 22.281 1 94.19 165 ARG B CA 1
ATOM 3757 C C . ARG B 1 165 ? -11.492 1.446 21.391 1 94.19 165 ARG B C 1
ATOM 3759 O O . ARG B 1 165 ? -11.578 1.264 20.172 1 94.19 165 ARG B O 1
ATOM 3766 N N . ASP B 1 166 ? -11.969 2.441 22 1 92.69 166 ASP B N 1
ATOM 3767 C CA . ASP B 1 166 ? -12.648 3.508 21.266 1 92.69 166 ASP B CA 1
ATOM 3768 C C . ASP B 1 166 ? -11.648 4.539 20.75 1 92.69 166 ASP B C 1
ATOM 3770 O O . ASP B 1 166 ? -11.703 5.711 21.125 1 92.69 166 ASP B O 1
ATOM 3774 N N . ILE B 1 167 ? -10.703 4.133 19.969 1 97.12 167 ILE B N 1
ATOM 3775 C CA . ILE B 1 167 ? -9.719 5 19.344 1 97.12 167 ILE B CA 1
ATOM 3776 C C . ILE B 1 167 ? -9.859 4.926 17.828 1 97.12 167 ILE B C 1
ATOM 3778 O O . ILE B 1 167 ? -9.422 3.953 17.203 1 97.12 167 ILE B O 1
ATOM 3782 N N . PRO B 1 168 ? -10.508 5.949 17.266 1 97.12 168 PRO B N 1
ATOM 3783 C CA . PRO B 1 168 ? -10.641 5.934 15.797 1 97.12 168 PRO B CA 1
ATOM 3784 C C . PRO B 1 168 ? -9.289 5.953 15.086 1 97.12 168 PRO B C 1
ATOM 3786 O O . PRO B 1 168 ? -8.359 6.625 15.539 1 97.12 168 PRO B O 1
ATOM 3789 N N . LEU B 1 169 ? -9.227 5.18 14.031 1 98.06 169 LEU B N 1
ATOM 3790 C CA . LEU B 1 169 ? -8.047 5.156 13.18 1 98.06 169 LEU B CA 1
ATOM 3791 C C . LEU B 1 169 ? -8.297 5.918 11.875 1 98.06 169 LEU B C 1
ATOM 3793 O O . LEU B 1 169 ? -9.367 5.801 11.281 1 98.06 169 LEU B O 1
ATOM 3797 N N . ILE B 1 170 ? -7.355 6.742 11.508 1 98.5 170 ILE B N 1
ATOM 3798 C CA . ILE B 1 170 ? -7.406 7.562 10.305 1 98.5 170 ILE B CA 1
ATOM 3799 C C . ILE B 1 170 ? -6.289 7.145 9.344 1 98.5 170 ILE B C 1
ATOM 3801 O O . ILE B 1 170 ? -5.109 7.211 9.695 1 98.5 170 ILE B O 1
ATOM 3805 N N . ALA B 1 171 ? -6.66 6.684 8.148 1 98.62 171 ALA B N 1
ATOM 3806 C CA . ALA B 1 171 ? -5.688 6.199 7.176 1 98.62 171 ALA B CA 1
ATOM 3807 C C . ALA B 1 171 ? -5.062 7.359 6.402 1 98.62 171 ALA B C 1
ATOM 3809 O O . ALA B 1 171 ? -5.77 8.25 5.93 1 98.62 171 ALA B O 1
ATOM 3810 N N . ALA B 1 172 ? -3.748 7.328 6.27 1 98.62 172 ALA B N 1
ATOM 3811 C CA . ALA B 1 172 ? -3.025 8.336 5.504 1 98.62 172 ALA B CA 1
ATOM 3812 C C . ALA B 1 172 ? -1.991 7.695 4.582 1 98.62 172 ALA B C 1
ATOM 3814 O O . ALA B 1 172 ? -1.341 6.719 4.957 1 98.62 172 ALA B O 1
ATOM 3815 N N . GLY B 1 173 ? -1.842 8.32 3.412 1 97.94 173 GLY B N 1
ATOM 3816 C CA . GLY B 1 173 ? -0.86 7.855 2.443 1 97.94 173 GLY B CA 1
ATOM 3817 C C . GLY B 1 173 ? -1.486 7.289 1.184 1 97.94 173 GLY B C 1
ATOM 3818 O O . GLY B 1 173 ? -2.105 6.223 1.219 1 97.94 173 GLY B O 1
ATOM 3819 N N . GLY B 1 174 ? -1.328 7.98 0.102 1 97.19 174 GLY B N 1
ATOM 3820 C CA . GLY B 1 174 ? -1.719 7.457 -1.198 1 97.19 174 GLY B CA 1
ATOM 3821 C C . GLY B 1 174 ? -3.215 7.527 -1.443 1 97.19 174 GLY B C 1
ATOM 3822 O O . GLY B 1 174 ? -3.732 6.867 -2.344 1 97.19 174 GLY B O 1
ATOM 3823 N N . ILE B 1 175 ? -3.979 8.203 -0.627 1 98.56 175 ILE B N 1
ATOM 3824 C CA . ILE B 1 175 ? -5.422 8.344 -0.801 1 98.56 175 ILE B CA 1
ATOM 3825 C C . ILE B 1 175 ? -5.738 9.711 -1.397 1 98.56 175 ILE B C 1
ATOM 3827 O O . ILE B 1 175 ? -5.434 10.75 -0.795 1 98.56 175 ILE B O 1
ATOM 3831 N N . VAL B 1 176 ? -6.379 9.688 -2.602 1 98.56 176 VAL B N 1
ATOM 3832 C CA . VAL B 1 176 ? -6.609 10.977 -3.238 1 98.56 176 VAL B CA 1
ATOM 3833 C C . VAL B 1 176 ? -8.031 11.039 -3.787 1 98.56 176 VAL B C 1
ATOM 3835 O O . VAL B 1 176 ? -8.477 12.094 -4.262 1 98.56 176 VAL B O 1
ATOM 3838 N N . ASP B 1 177 ? -8.781 9.891 -3.777 1 98.38 177 ASP B N 1
ATOM 3839 C CA . ASP B 1 177 ? -10.141 9.875 -4.305 1 98.38 177 ASP B CA 1
ATOM 3840 C C . ASP B 1 177 ? -11.016 8.875 -3.541 1 98.38 177 ASP B C 1
ATOM 3842 O O . ASP B 1 177 ? -10.594 8.328 -2.52 1 98.38 177 ASP B O 1
ATOM 3846 N N . ALA B 1 178 ? -12.25 8.695 -4.031 1 97.94 178 ALA B N 1
ATOM 3847 C CA . ALA B 1 178 ? -13.266 7.891 -3.344 1 97.94 178 ALA B CA 1
ATOM 3848 C C . ALA B 1 178 ? -12.828 6.43 -3.25 1 97.94 178 ALA B C 1
ATOM 3850 O O . ALA B 1 178 ? -13.141 5.746 -2.27 1 97.94 178 ALA B O 1
ATOM 3851 N N . ARG B 1 179 ? -12.148 5.895 -4.246 1 98.44 179 ARG B N 1
ATOM 3852 C CA . ARG B 1 179 ? -11.703 4.504 -4.234 1 98.44 179 ARG B CA 1
ATOM 3853 C C . ARG B 1 179 ? -10.781 4.238 -3.051 1 98.44 179 ARG B C 1
ATOM 3855 O O . ARG B 1 179 ? -10.961 3.266 -2.316 1 98.44 179 ARG B O 1
ATOM 3862 N N . GLY B 1 180 ? -9.766 5.18 -2.883 1 98.5 180 GLY B N 1
ATOM 3863 C CA . GLY B 1 180 ? -8.891 5.062 -1.728 1 98.5 180 GLY B CA 1
ATOM 3864 C C . GLY B 1 180 ? -9.625 5.207 -0.406 1 98.5 180 GLY B C 1
ATOM 3865 O O . GLY B 1 180 ? -9.281 4.543 0.574 1 98.5 180 GLY B O 1
ATOM 3866 N N . TYR B 1 181 ? -10.625 6.109 -0.396 1 97.94 181 TYR B N 1
ATOM 3867 C CA . TYR B 1 181 ? -11.422 6.316 0.812 1 97.94 181 TYR B CA 1
ATOM 3868 C C . TYR B 1 181 ? -12.148 5.035 1.211 1 97.94 181 TYR B C 1
ATOM 3870 O O . TYR B 1 181 ? -11.977 4.539 2.326 1 97.94 181 TYR B O 1
ATOM 3878 N N . VAL B 1 182 ? -12.844 4.383 0.306 1 97.38 182 VAL B N 1
ATOM 3879 C CA . VAL B 1 182 ? -13.617 3.176 0.578 1 97.38 182 VAL B CA 1
ATOM 3880 C C . VAL B 1 182 ? -12.672 2.023 0.913 1 97.38 182 VAL B C 1
ATOM 3882 O O . VAL B 1 182 ? -12.969 1.205 1.786 1 97.38 182 VAL B O 1
ATOM 3885 N N . ALA B 1 183 ? -11.555 1.939 0.225 1 98.5 183 ALA B N 1
ATOM 3886 C CA . ALA B 1 183 ? -10.555 0.92 0.546 1 98.5 183 ALA B CA 1
ATOM 3887 C C . ALA B 1 183 ? -10.078 1.051 1.99 1 98.5 183 ALA B C 1
ATOM 3889 O O . ALA B 1 183 ? -9.961 0.052 2.703 1 98.5 183 ALA B O 1
ATOM 3890 N N . ALA B 1 184 ? -9.812 2.318 2.428 1 98.12 184 ALA B N 1
ATOM 3891 C CA . ALA B 1 184 ? -9.375 2.555 3.799 1 98.12 184 ALA B CA 1
ATOM 3892 C C . ALA B 1 184 ? -10.438 2.111 4.801 1 98.12 184 ALA B C 1
ATOM 3894 O O . ALA B 1 184 ? -10.117 1.511 5.828 1 98.12 184 ALA B O 1
ATOM 3895 N N . LEU B 1 185 ? -11.664 2.402 4.512 1 96.56 185 LEU B N 1
ATOM 3896 C CA . LEU B 1 185 ? -12.75 1.967 5.371 1 96.56 185 LEU B CA 1
ATOM 3897 C C . LEU B 1 185 ? -12.797 0.445 5.465 1 96.56 185 LEU B C 1
ATOM 3899 O O . LEU B 1 185 ? -12.969 -0.109 6.555 1 96.56 185 LEU B O 1
ATOM 3903 N N . ALA B 1 186 ? -12.625 -0.202 4.332 1 97.12 186 ALA B N 1
ATOM 3904 C CA . ALA B 1 186 ? -12.641 -1.662 4.293 1 97.12 186 ALA B CA 1
ATOM 3905 C C . ALA B 1 186 ? -11.523 -2.244 5.148 1 97.12 186 ALA B C 1
ATOM 3907 O O . ALA B 1 186 ? -11.68 -3.307 5.754 1 97.12 186 ALA B O 1
ATOM 3908 N N . LEU B 1 187 ? -10.43 -1.562 5.207 1 98.19 187 LEU B N 1
ATOM 3909 C CA . LEU B 1 187 ? -9.273 -2.037 5.953 1 98.19 187 LEU B CA 1
ATOM 3910 C C . LEU B 1 187 ? -9.438 -1.771 7.445 1 98.19 187 LEU B C 1
ATOM 3912 O O . LEU B 1 187 ? -8.641 -2.25 8.258 1 98.19 187 LEU B O 1
ATOM 3916 N N . GLY B 1 188 ? -10.367 -0.908 7.832 1 96.75 188 GLY B N 1
ATOM 3917 C CA . GLY B 1 188 ? -10.695 -0.756 9.242 1 96.75 188 GLY B CA 1
ATOM 3918 C C . GLY B 1 188 ? -10.609 0.681 9.719 1 96.75 188 GLY B C 1
ATOM 3919 O O . GLY B 1 188 ? -10.938 0.977 10.867 1 96.75 188 GLY B O 1
ATOM 3920 N N . ALA B 1 189 ? -10.195 1.593 8.852 1 97.19 189 ALA B N 1
ATOM 3921 C CA . ALA B 1 189 ? -10.148 3 9.234 1 97.19 189 ALA B CA 1
ATOM 3922 C C . ALA B 1 189 ? -11.547 3.582 9.367 1 97.19 189 ALA B C 1
ATOM 3924 O O . ALA B 1 189 ? -12.5 3.057 8.781 1 97.19 189 ALA B O 1
ATOM 3925 N N . GLN B 1 190 ? -11.664 4.664 10.133 1 95.75 190 GLN B N 1
ATOM 3926 C CA . GLN B 1 190 ? -12.914 5.395 10.25 1 95.75 190 GLN B CA 1
ATOM 3927 C C . GLN B 1 190 ? -12.852 6.723 9.492 1 95.75 190 GLN B C 1
ATOM 3929 O O . GLN B 1 190 ? -13.867 7.398 9.328 1 95.75 190 GLN B O 1
ATOM 3934 N N . GLY B 1 191 ? -11.711 7.109 9.07 1 96.69 191 GLY B N 1
ATOM 3935 C CA . GLY B 1 191 ? -11.469 8.312 8.281 1 96.69 191 GLY B CA 1
ATOM 3936 C C . GLY B 1 191 ? -10.18 8.25 7.477 1 96.69 191 GLY B C 1
ATOM 3937 O O . GLY B 1 191 ? -9.453 7.258 7.543 1 96.69 191 GLY B O 1
ATOM 3938 N N . ILE B 1 192 ? -9.969 9.273 6.68 1 98.44 192 ILE B N 1
ATOM 3939 C CA . ILE B 1 192 ? -8.773 9.367 5.84 1 98.44 192 ILE B CA 1
ATOM 3940 C C . ILE B 1 192 ? -8.133 10.742 6.008 1 98.44 192 ILE B C 1
ATOM 3942 O O . ILE B 1 192 ? -8.828 11.727 6.258 1 98.44 192 ILE B O 1
ATOM 3946 N N . CYS B 1 193 ? -6.848 10.781 5.938 1 98.62 193 CYS B N 1
ATOM 3947 C CA . CYS B 1 193 ? -6.047 12 5.98 1 98.62 193 CYS B CA 1
ATOM 3948 C C . CYS B 1 193 ? -5.273 12.188 4.684 1 98.62 193 CYS B C 1
ATOM 3950 O O . CYS B 1 193 ? -4.496 11.32 4.285 1 98.62 193 CYS B O 1
ATOM 3952 N N . LEU B 1 194 ? -5.543 13.32 4.004 1 98.69 194 LEU B N 1
ATOM 3953 C CA . LEU B 1 194 ? -4.965 13.562 2.688 1 98.69 194 LEU B CA 1
ATOM 3954 C C . LEU B 1 194 ? -4.059 14.789 2.709 1 98.69 194 LEU B C 1
ATOM 3956 O O . LEU B 1 194 ? -4.402 15.812 3.311 1 98.69 194 LEU B O 1
ATOM 3960 N N . GLY B 1 195 ? -2.943 14.648 2.098 1 98.5 195 GLY B N 1
ATOM 3961 C CA . GLY B 1 195 ? -2.043 15.781 1.921 1 98.5 195 GLY B CA 1
ATOM 3962 C C . GLY B 1 195 ? -1.985 16.281 0.489 1 98.5 195 GLY B C 1
ATOM 3963 O O . GLY B 1 195 ? -2.568 17.312 0.164 1 98.5 195 GLY B O 1
ATOM 3964 N N . THR B 1 196 ? -1.556 15.422 -0.45 1 98.75 196 THR B N 1
ATOM 3965 C CA . THR B 1 196 ? -1.318 15.781 -1.843 1 98.75 196 THR B CA 1
ATOM 3966 C C . THR B 1 196 ? -2.607 16.266 -2.504 1 98.75 196 THR B C 1
ATOM 3968 O O . THR B 1 196 ? -2.602 17.25 -3.244 1 98.75 196 THR B O 1
ATOM 3971 N N . ARG B 1 197 ? -3.695 15.617 -2.252 1 98.81 197 ARG B N 1
ATOM 3972 C CA . ARG B 1 197 ? -4.969 16 -2.854 1 98.81 197 ARG B CA 1
ATOM 3973 C C . ARG B 1 197 ? -5.375 17.406 -2.432 1 98.81 197 ARG B C 1
ATOM 3975 O O . ARG B 1 197 ? -5.887 18.188 -3.242 1 98.81 197 ARG B O 1
ATOM 3982 N N . PHE B 1 198 ? -5.117 17.781 -1.188 1 98.88 198 PHE B N 1
ATOM 3983 C CA . PHE B 1 198 ? -5.516 19.094 -0.693 1 98.88 198 PHE B CA 1
ATOM 3984 C C . PHE B 1 198 ? -4.488 20.156 -1.081 1 98.88 198 PHE B C 1
ATOM 3986 O O . PHE B 1 198 ? -4.809 21.344 -1.147 1 98.88 198 PHE B O 1
ATOM 3993 N N . LEU B 1 199 ? -3.236 19.719 -1.304 1 98.69 199 LEU B N 1
ATOM 3994 C CA . LEU B 1 199 ? -2.252 20.641 -1.866 1 98.69 199 LEU B CA 1
ATOM 3995 C C . LEU B 1 199 ? -2.744 21.219 -3.188 1 98.69 199 LEU B C 1
ATOM 3997 O O . LEU B 1 199 ? -2.592 22.406 -3.439 1 98.69 199 LEU B O 1
ATOM 4001 N N . ALA B 1 200 ? -3.389 20.375 -3.984 1 98.5 200 ALA B N 1
ATOM 4002 C CA . ALA B 1 200 ? -3.898 20.781 -5.293 1 98.5 200 ALA B CA 1
ATOM 4003 C C . ALA B 1 200 ? -5.301 21.375 -5.18 1 98.5 200 ALA B C 1
ATOM 4005 O O . ALA B 1 200 ? -6.219 20.953 -5.887 1 98.5 200 ALA B O 1
ATOM 4006 N N . THR B 1 201 ? -5.508 22.328 -4.336 1 98.88 201 THR B N 1
ATOM 4007 C CA . THR B 1 201 ? -6.777 23.047 -4.188 1 98.88 201 THR B CA 1
ATOM 4008 C C . THR B 1 201 ? -6.57 24.547 -4.305 1 98.88 201 THR B C 1
ATOM 4010 O O . THR B 1 201 ? -5.445 25.031 -4.195 1 98.88 201 THR B O 1
ATOM 4013 N N . GLU B 1 202 ? -7.648 25.266 -4.512 1 98.75 202 GLU B N 1
ATOM 4014 C CA . GLU B 1 202 ? -7.59 26.703 -4.715 1 98.75 202 GLU B CA 1
ATOM 4015 C C . GLU B 1 202 ? -7.098 27.422 -3.461 1 98.75 202 GLU B C 1
ATOM 4017 O O . GLU B 1 202 ? -6.332 28.391 -3.547 1 98.75 202 GLU B O 1
ATOM 4022 N N . GLU B 1 203 ? -7.465 26.922 -2.305 1 98.75 203 GLU B N 1
ATOM 4023 C CA . GLU B 1 203 ? -7.211 27.609 -1.049 1 98.75 203 GLU B CA 1
ATOM 4024 C C . GLU B 1 203 ? -5.82 27.297 -0.507 1 98.75 203 GLU B C 1
ATOM 4026 O O . GLU B 1 203 ? -5.34 27.953 0.414 1 98.75 203 GLU B O 1
ATOM 4031 N N . SER B 1 204 ? -5.207 26.188 -1.046 1 98.62 204 SER B N 1
ATOM 4032 C CA . SER B 1 204 ? -3.84 25.859 -0.646 1 98.62 204 SER B CA 1
ATOM 4033 C C . SER B 1 204 ? -2.891 27.016 -0.927 1 98.62 204 SER B C 1
ATOM 4035 O O . SER B 1 204 ? -2.982 27.672 -1.973 1 98.62 204 SER B O 1
ATOM 4037 N N . HIS B 1 205 ? -1.964 27.25 -0.039 1 98.5 205 HIS B N 1
ATOM 4038 C CA . HIS B 1 205 ? -1.021 28.359 -0.189 1 98.5 205 HIS B CA 1
ATOM 4039 C C . HIS B 1 205 ? 0.187 27.938 -1.02 1 98.5 205 HIS B C 1
ATOM 4041 O O . HIS B 1 205 ? 1.188 28.656 -1.074 1 98.5 205 HIS B O 1
ATOM 4047 N N . ALA B 1 206 ? 0.163 26.75 -1.63 1 98.56 206 ALA B N 1
ATOM 4048 C CA . ALA B 1 206 ? 1.237 26.297 -2.508 1 98.56 206 ALA B CA 1
ATOM 4049 C C . ALA B 1 206 ? 1.365 27.203 -3.732 1 98.56 206 ALA B C 1
ATOM 4051 O O . ALA B 1 206 ? 0.37 27.734 -4.219 1 98.56 206 ALA B O 1
ATOM 4052 N N . HIS B 1 207 ? 2.523 27.375 -4.195 1 98.62 207 HIS B N 1
ATOM 4053 C CA . HIS B 1 207 ? 2.756 28.109 -5.426 1 98.62 207 HIS B CA 1
ATOM 4054 C C . HIS B 1 207 ? 1.946 27.531 -6.582 1 98.62 207 HIS B C 1
ATOM 4056 O O . HIS B 1 207 ? 1.826 26.312 -6.715 1 98.62 207 HIS B O 1
ATOM 4062 N N . PRO B 1 208 ? 1.427 28.375 -7.488 1 98.31 208 PRO B N 1
ATOM 4063 C CA . PRO B 1 208 ? 0.648 27.859 -8.625 1 98.31 208 PRO B CA 1
ATOM 4064 C C . PRO B 1 208 ? 1.423 26.859 -9.461 1 98.31 208 PRO B C 1
ATOM 4066 O O . PRO B 1 208 ? 0.848 25.875 -9.938 1 98.31 208 PRO B O 1
ATOM 4069 N N . ALA B 1 209 ? 2.686 27.078 -9.578 1 98.38 209 ALA B N 1
ATOM 4070 C CA . ALA B 1 209 ? 3.508 26.141 -10.336 1 98.38 209 ALA B CA 1
ATOM 4071 C C . ALA B 1 209 ? 3.553 24.766 -9.656 1 98.38 209 ALA B C 1
ATOM 4073 O O . ALA B 1 209 ? 3.564 23.734 -10.328 1 98.38 209 ALA B O 1
ATOM 4074 N N . TYR B 1 210 ? 3.668 24.797 -8.375 1 98.31 210 TYR B N 1
ATOM 4075 C CA . TYR B 1 210 ? 3.666 23.562 -7.602 1 98.31 210 TYR B CA 1
ATOM 4076 C C . TYR B 1 210 ? 2.352 22.797 -7.781 1 98.31 210 TYR B C 1
ATOM 4078 O O . TYR B 1 210 ? 2.35 21.609 -8.086 1 98.31 210 TYR B O 1
ATOM 4086 N N . LYS B 1 211 ? 1.245 23.484 -7.684 1 98.69 211 LYS B N 1
ATOM 4087 C CA . LYS B 1 211 ? -0.068 22.891 -7.895 1 98.69 211 LYS B CA 1
ATOM 4088 C C . LYS B 1 211 ? -0.179 22.281 -9.297 1 98.69 211 LYS B C 1
ATOM 4090 O O . LYS B 1 211 ? -0.672 21.172 -9.461 1 98.69 211 LYS B O 1
ATOM 4095 N N . ARG B 1 212 ? 0.269 23 -10.219 1 98.38 212 ARG B N 1
ATOM 4096 C CA . ARG B 1 212 ? 0.209 22.531 -11.602 1 98.38 212 ARG B CA 1
ATOM 4097 C C . ARG B 1 212 ? 1.022 21.25 -11.789 1 98.38 212 ARG B C 1
ATOM 4099 O O . ARG B 1 212 ? 0.598 20.344 -12.492 1 98.38 212 ARG B O 1
ATOM 4106 N N . LYS B 1 213 ? 2.148 21.188 -11.18 1 98.44 213 LYS B N 1
ATOM 4107 C CA . LYS B 1 213 ? 3.021 20.016 -11.328 1 98.44 213 LYS B CA 1
ATOM 4108 C C . LYS B 1 213 ? 2.406 18.781 -10.68 1 98.44 213 LYS B C 1
ATOM 4110 O O . LYS B 1 213 ? 2.592 17.672 -11.164 1 98.44 213 LYS B O 1
ATOM 4115 N N . VAL B 1 214 ? 1.698 18.953 -9.602 1 98.44 214 VAL B N 1
ATOM 4116 C CA . VAL B 1 214 ? 1.003 17.844 -8.953 1 98.44 214 VAL B CA 1
ATOM 4117 C C . VAL B 1 214 ? -0.015 17.234 -9.914 1 98.44 214 VAL B C 1
ATOM 4119 O O . VAL B 1 214 ? -0.217 16.016 -9.93 1 98.44 214 VAL B O 1
ATOM 4122 N N . VAL B 1 215 ? -0.643 18.094 -10.742 1 98.38 215 VAL B N 1
ATOM 4123 C CA . VAL B 1 215 ? -1.663 17.641 -11.688 1 98.38 215 VAL B CA 1
ATOM 4124 C C . VAL B 1 215 ? -0.998 17.031 -12.914 1 98.38 215 VAL B C 1
ATOM 4126 O O . VAL B 1 215 ? -1.524 16.078 -13.5 1 98.38 215 VAL B O 1
ATOM 4129 N N . GLU B 1 216 ? 0.191 17.5 -13.203 1 97.75 216 GLU B N 1
ATOM 4130 C CA . GLU B 1 216 ? 0.85 17.141 -14.453 1 97.75 216 GLU B CA 1
ATOM 4131 C C . GLU B 1 216 ? 1.664 15.852 -14.297 1 97.75 216 GLU B C 1
ATOM 4133 O O . GLU B 1 216 ? 1.737 15.039 -15.219 1 97.75 216 GLU B O 1
ATOM 4138 N N . TYR B 1 217 ? 2.287 15.68 -13.211 1 97.19 217 TYR B N 1
ATOM 4139 C CA . TYR B 1 217 ? 3.211 14.562 -13.023 1 97.19 217 TYR B CA 1
ATOM 4140 C C . TYR B 1 217 ? 2.482 13.328 -12.508 1 97.19 217 TYR B C 1
ATOM 4142 O O . TYR B 1 217 ? 1.362 13.43 -12 1 97.19 217 TYR B O 1
ATOM 4150 N N . ASP B 1 218 ? 3.15 12.156 -12.617 1 95.94 218 ASP B N 1
ATOM 4151 C CA . ASP B 1 218 ? 2.449 10.922 -12.258 1 95.94 218 ASP B CA 1
ATOM 4152 C C . ASP B 1 218 ? 3.365 9.977 -11.492 1 95.94 218 ASP B C 1
ATOM 4154 O O . ASP B 1 218 ? 2.986 8.836 -11.203 1 95.94 218 ASP B O 1
ATOM 4158 N N . ALA B 1 219 ? 4.531 10.43 -11.203 1 96.12 219 ALA B N 1
ATOM 4159 C CA . ALA B 1 219 ? 5.473 9.555 -10.508 1 96.12 219 ALA B CA 1
ATOM 4160 C C . ALA B 1 219 ? 6.18 10.297 -9.375 1 96.12 219 ALA B C 1
ATOM 4162 O O . ALA B 1 219 ? 6.375 11.508 -9.445 1 96.12 219 ALA B O 1
ATOM 4163 N N . THR B 1 220 ? 6.535 9.594 -8.359 1 97.94 220 THR B N 1
ATOM 4164 C CA . THR B 1 220 ? 7.254 10.125 -7.215 1 97.94 220 THR B CA 1
ATOM 4165 C C . THR B 1 220 ? 8.352 9.164 -6.77 1 97.94 220 THR B C 1
ATOM 4167 O O . THR B 1 220 ? 8.445 8.047 -7.273 1 97.94 220 THR B O 1
ATOM 4170 N N . GLU B 1 221 ? 9.164 9.625 -5.867 1 96.94 221 GLU B N 1
ATOM 4171 C CA . GLU B 1 221 ? 10.25 8.805 -5.34 1 96.94 221 GLU B CA 1
ATOM 4172 C C . GLU B 1 221 ? 10.484 9.086 -3.857 1 96.94 221 GLU B C 1
ATOM 4174 O O . GLU B 1 221 ? 10.414 10.234 -3.416 1 96.94 221 GLU B O 1
ATOM 4179 N N . TYR B 1 222 ? 10.648 8.016 -3.057 1 96.81 222 TYR B N 1
ATOM 4180 C CA . TYR B 1 222 ? 11.094 8.094 -1.672 1 96.81 222 TYR B CA 1
ATOM 4181 C C . TYR B 1 222 ? 12.578 8.43 -1.599 1 96.81 222 TYR B C 1
ATOM 4183 O O . TYR B 1 222 ? 13.414 7.746 -2.205 1 96.81 222 TYR B O 1
ATOM 4191 N N . THR B 1 223 ? 12.961 9.5 -0.851 1 96.94 223 THR B N 1
ATOM 4192 C CA . THR B 1 223 ? 14.328 10 -0.847 1 96.94 223 THR B CA 1
ATOM 4193 C C . THR B 1 223 ? 14.625 10.766 0.439 1 96.94 223 THR B C 1
ATOM 4195 O O . THR B 1 223 ? 13.742 10.922 1.288 1 96.94 223 THR B O 1
ATOM 4198 N N . ASP B 1 224 ? 15.82 11.086 0.625 1 96.06 224 ASP B N 1
ATOM 4199 C CA . ASP B 1 224 ? 16.203 11.938 1.751 1 96.06 224 ASP B CA 1
ATOM 4200 C C . ASP B 1 224 ? 17.062 13.109 1.288 1 96.06 224 ASP B C 1
ATOM 4202 O O . ASP B 1 224 ? 17.781 13.711 2.09 1 96.06 224 ASP B O 1
ATOM 4206 N N . VAL B 1 225 ? 17.016 13.43 0.037 1 95.5 225 VAL B N 1
ATOM 4207 C CA . VAL B 1 225 ? 18 14.305 -0.576 1 95.5 225 VAL B CA 1
ATOM 4208 C C . VAL B 1 225 ? 17.781 15.742 -0.12 1 95.5 225 VAL B C 1
ATOM 4210 O O . VAL B 1 225 ? 18.719 16.516 -0.001 1 95.5 225 VAL B O 1
ATOM 4213 N N . PHE B 1 226 ? 16.562 16.141 0.17 1 97.06 226 PHE B N 1
ATOM 4214 C CA . PHE B 1 226 ? 16.266 17.547 0.426 1 97.06 226 PHE B CA 1
ATOM 4215 C C . PHE B 1 226 ? 16.25 17.828 1.923 1 97.06 226 PHE B C 1
ATOM 4217 O O . PHE B 1 226 ? 15.602 17.109 2.688 1 97.06 226 PHE B O 1
ATOM 4224 N N . GLY B 1 227 ? 16.875 18.922 2.299 1 96.19 227 GLY B N 1
ATOM 4225 C CA . GLY B 1 227 ? 16.797 19.391 3.67 1 96.19 227 GLY B CA 1
ATOM 4226 C C . GLY B 1 227 ? 17.562 18.531 4.652 1 96.19 227 GLY B C 1
ATOM 4227 O O . GLY B 1 227 ? 17.188 18.422 5.82 1 96.19 227 GLY B O 1
ATOM 4228 N N . ARG B 1 228 ? 18.688 17.891 4.172 1 94.88 228 ARG B N 1
ATOM 4229 C CA . ARG B 1 228 ? 19.469 16.969 5 1 94.88 228 ARG B CA 1
ATOM 4230 C C . ARG B 1 228 ? 20.094 17.703 6.188 1 94.88 228 ARG B C 1
ATOM 4232 O O . ARG B 1 228 ? 20.234 17.141 7.273 1 94.88 228 ARG B O 1
ATOM 4239 N N . ALA B 1 229 ? 20.469 18.891 5.98 1 95.19 229 ALA B N 1
ATOM 4240 C CA . ALA B 1 229 ? 21.141 19.656 7.035 1 95.19 229 ALA B CA 1
ATOM 4241 C C . ALA B 1 229 ? 20.141 20.078 8.109 1 95.19 229 ALA B C 1
ATOM 4243 O O . ALA B 1 229 ? 20.422 19.953 9.305 1 95.19 229 ALA B O 1
ATOM 4244 N N . ARG B 1 230 ? 19.031 20.484 7.711 1 93.25 230 ARG B N 1
ATOM 4245 C CA . ARG B 1 230 ? 18 21 8.625 1 93.25 230 ARG B CA 1
ATOM 4246 C C . ARG B 1 230 ? 17.359 19.859 9.398 1 93.25 230 ARG B C 1
ATOM 4248 O O . ARG B 1 230 ? 17.062 19.984 10.586 1 93.25 230 ARG B O 1
ATOM 4255 N N . TRP B 1 231 ? 17.016 18.812 8.734 1 94.75 231 TRP B N 1
ATOM 4256 C CA . TRP B 1 231 ? 16.266 17.688 9.305 1 94.75 231 TRP B CA 1
ATOM 4257 C C . TRP B 1 231 ? 16.844 16.359 8.859 1 94.75 231 TRP B C 1
ATOM 4259 O O . TRP B 1 231 ? 16.234 15.648 8.055 1 94.75 231 TRP B O 1
ATOM 4269 N N . PRO B 1 232 ? 17.953 16 9.578 1 92.31 232 PRO B N 1
ATOM 4270 C CA . PRO B 1 232 ? 18.578 14.727 9.234 1 92.31 232 PRO B CA 1
ATOM 4271 C C . PRO B 1 232 ? 17.688 13.531 9.539 1 92.31 232 PRO B C 1
ATOM 4273 O O . PRO B 1 232 ? 16.906 13.57 10.492 1 92.31 232 PRO B O 1
ATOM 4276 N N . ASP B 1 233 ? 17.641 12.508 8.773 1 91.5 233 ASP B N 1
ATOM 4277 C CA . ASP B 1 233 ? 16.938 11.242 8.977 1 91.5 233 ASP B CA 1
ATOM 4278 C C . ASP B 1 233 ? 15.438 11.422 8.797 1 91.5 233 ASP B C 1
ATOM 4280 O O . ASP B 1 233 ? 14.648 10.82 9.531 1 91.5 233 ASP B O 1
ATOM 4284 N N . ALA B 1 234 ? 15.031 12.375 8.047 1 95.88 234 ALA B N 1
ATOM 4285 C CA . ALA B 1 234 ? 13.617 12.609 7.75 1 95.88 234 ALA B CA 1
ATOM 4286 C C . ALA B 1 234 ? 13.32 12.391 6.27 1 95.88 234 ALA B C 1
ATOM 4288 O O . ALA B 1 234 ? 13.062 13.352 5.535 1 95.88 234 ALA B O 1
ATOM 4289 N N . PRO B 1 235 ? 13.344 11.086 5.879 1 97.06 235 PRO B N 1
ATOM 4290 C CA . PRO B 1 235 ? 13.047 10.812 4.473 1 97.06 235 PRO B CA 1
ATOM 4291 C C . PRO B 1 235 ? 11.664 11.305 4.055 1 97.06 235 PRO B C 1
ATOM 4293 O O . PRO B 1 235 ? 10.812 11.555 4.906 1 97.06 235 PRO B O 1
ATOM 4296 N N . HIS B 1 236 ? 11.547 11.516 2.824 1 97.81 236 HIS B N 1
ATOM 4297 C CA . HIS B 1 236 ? 10.352 12.117 2.244 1 97.81 236 HIS B CA 1
ATOM 4298 C C . HIS B 1 236 ? 10.102 11.594 0.834 1 97.81 236 HIS B C 1
ATOM 4300 O O . HIS B 1 236 ? 10.859 10.758 0.335 1 97.81 236 HIS B O 1
ATOM 4306 N N . ARG B 1 237 ? 8.984 11.93 0.319 1 98.44 237 ARG B N 1
ATOM 4307 C CA . ARG B 1 237 ? 8.641 11.57 -1.054 1 98.44 237 ARG B CA 1
ATOM 4308 C C . ARG B 1 237 ? 8.344 12.812 -1.89 1 98.44 237 ARG B C 1
ATOM 4310 O O . ARG B 1 237 ? 7.656 13.727 -1.431 1 98.44 237 ARG B O 1
ATOM 4317 N N . VAL B 1 238 ? 8.93 12.781 -3.141 1 98.31 238 VAL B N 1
ATOM 4318 C CA . VAL B 1 238 ? 8.852 13.977 -3.969 1 98.31 238 VAL B CA 1
ATOM 4319 C C . VAL B 1 238 ? 8.461 13.594 -5.395 1 98.31 238 VAL B C 1
ATOM 4321 O O . VAL B 1 238 ? 8.57 12.43 -5.785 1 98.31 238 VAL B O 1
ATOM 4324 N N . LEU B 1 239 ? 8 14.594 -6.152 1 98.38 239 LEU B N 1
ATOM 4325 C CA . LEU B 1 239 ? 7.715 14.461 -7.578 1 98.38 239 LEU B CA 1
ATOM 4326 C C . LEU B 1 239 ? 8.992 14.203 -8.367 1 98.38 239 LEU B C 1
ATOM 4328 O O . LEU B 1 239 ? 10.047 14.773 -8.062 1 98.38 239 LEU B O 1
ATOM 4332 N N . HIS B 1 240 ? 8.805 13.43 -9.422 1 97.25 240 HIS B N 1
ATOM 4333 C CA . HIS B 1 240 ? 9.883 13.25 -10.391 1 97.25 240 HIS B CA 1
ATOM 4334 C C . HIS B 1 240 ? 10.023 14.469 -11.297 1 97.25 240 HIS B C 1
ATOM 4336 O O . HIS B 1 240 ? 9.773 14.383 -12.5 1 97.25 240 HIS B O 1
ATOM 4342 N N . THR B 1 241 ? 10.477 15.484 -10.797 1 97.5 241 THR B N 1
ATOM 4343 C CA . THR B 1 241 ? 10.766 16.656 -11.625 1 97.5 241 THR B CA 1
ATOM 4344 C C . THR B 1 241 ? 12.109 16.5 -12.328 1 97.5 241 THR B C 1
ATOM 4346 O O . THR B 1 241 ? 12.945 15.688 -11.914 1 97.5 241 THR B O 1
ATOM 4349 N N . PRO B 1 242 ? 12.297 17.25 -13.43 1 97.12 242 PRO B N 1
ATOM 4350 C CA . PRO B 1 242 ? 13.617 17.203 -14.062 1 97.12 242 PRO B CA 1
ATOM 4351 C C . PRO B 1 242 ? 14.75 17.531 -13.094 1 97.12 242 PRO B C 1
ATOM 4353 O O . PRO B 1 242 ? 15.781 16.859 -13.094 1 97.12 242 PRO B O 1
ATOM 4356 N N . PHE B 1 243 ? 14.562 18.484 -12.289 1 96.94 243 PHE B N 1
ATOM 4357 C CA . PHE B 1 243 ? 15.586 18.844 -11.312 1 96.94 243 PHE B CA 1
ATOM 4358 C C . PHE B 1 243 ? 15.891 17.672 -10.383 1 96.94 243 PHE B C 1
ATOM 4360 O O . PHE B 1 243 ? 17.062 17.328 -10.195 1 96.94 243 PHE B O 1
ATOM 4367 N N . PHE B 1 244 ? 14.859 17.062 -9.781 1 96.81 244 PHE B N 1
ATOM 4368 C CA . PHE B 1 244 ? 15.07 15.938 -8.875 1 96.81 244 PHE B CA 1
ATOM 4369 C C . PHE B 1 244 ? 15.812 14.812 -9.586 1 96.81 244 PHE B C 1
ATOM 4371 O O . PHE B 1 244 ? 16.734 14.219 -9.031 1 96.81 244 PHE B O 1
ATOM 4378 N N . ASN B 1 245 ? 15.367 14.5 -10.742 1 96.06 245 ASN B N 1
ATOM 4379 C CA . ASN B 1 245 ? 15.977 13.406 -11.484 1 96.06 245 ASN B CA 1
ATOM 4380 C C . ASN B 1 245 ? 17.469 13.641 -11.703 1 96.06 245 ASN B C 1
ATOM 4382 O O . ASN B 1 245 ? 18.25 12.688 -11.75 1 96.06 245 ASN B O 1
ATOM 4386 N N . ASP B 1 246 ? 17.859 14.875 -11.766 1 93 246 ASP B N 1
ATOM 4387 C CA . ASP B 1 246 ? 19.266 15.234 -11.953 1 93 246 ASP B CA 1
ATOM 4388 C C . ASP B 1 246 ? 20.031 15.125 -10.648 1 93 246 ASP B C 1
ATOM 4390 O O . ASP B 1 246 ? 21.25 14.898 -10.656 1 93 246 ASP B O 1
ATOM 4394 N N . CYS B 1 247 ? 19.375 15.227 -9.531 1 89.56 247 CYS B N 1
ATOM 4395 C CA . CYS B 1 247 ? 20.109 15.344 -8.273 1 89.56 247 CYS B CA 1
ATOM 4396 C C . CYS B 1 247 ? 19.906 14.102 -7.406 1 89.56 247 CYS B C 1
ATOM 4398 O O . CYS B 1 247 ? 20.5 13.992 -6.328 1 89.56 247 CYS B O 1
ATOM 4400 N N . LYS B 1 248 ? 19.172 13.141 -7.855 1 85.06 248 LYS B N 1
ATOM 4401 C CA . LYS B 1 248 ? 18.766 12.039 -6.98 1 85.06 248 LYS B CA 1
ATOM 4402 C C . LYS B 1 248 ? 19.969 11.156 -6.637 1 85.06 248 LYS B C 1
ATOM 4404 O O . LYS B 1 248 ? 19.906 10.367 -5.691 1 85.06 248 LYS B O 1
ATOM 4409 N N . TYR B 1 249 ? 21.094 11.344 -7.266 1 86.12 249 TYR B N 1
ATOM 4410 C CA . TYR B 1 249 ? 22.266 10.523 -6.984 1 86.12 249 TYR B CA 1
ATOM 4411 C C . TYR B 1 249 ? 23.344 11.336 -6.293 1 86.12 249 TYR B C 1
ATOM 4413 O O . TYR B 1 249 ? 24.516 10.945 -6.281 1 86.12 249 TYR B O 1
ATOM 4421 N N . ILE B 1 250 ? 22.938 12.438 -5.691 1 90.44 250 ILE B N 1
ATOM 4422 C CA . ILE B 1 250 ? 23.906 13.266 -4.98 1 90.44 250 ILE B CA 1
ATOM 4423 C C . ILE B 1 250 ? 24.406 12.516 -3.746 1 90.44 250 ILE B C 1
ATOM 4425 O O . ILE B 1 250 ? 23.641 11.844 -3.062 1 90.44 250 ILE B O 1
ATOM 4429 N N . PRO B 1 251 ? 25.656 12.648 -3.488 1 90.62 251 PRO B N 1
ATOM 4430 C CA . PRO B 1 251 ? 26.234 11.945 -2.342 1 90.62 251 PRO B CA 1
ATOM 4431 C C . PRO B 1 251 ? 25.547 12.305 -1.024 1 90.62 251 PRO B C 1
ATOM 4433 O O . PRO B 1 251 ? 25.031 13.414 -0.871 1 90.62 251 PRO B O 1
ATOM 4436 N N . ALA B 1 252 ? 25.656 11.398 -0.116 1 87.69 252 ALA B N 1
ATOM 4437 C CA . ALA B 1 252 ? 24.953 11.516 1.159 1 87.69 252 ALA B CA 1
ATOM 4438 C C . ALA B 1 252 ? 25.5 12.68 1.982 1 87.69 252 ALA B C 1
ATOM 4440 O O . ALA B 1 252 ? 24.812 13.203 2.861 1 87.69 252 ALA B O 1
ATOM 4441 N N . ASP B 1 253 ? 26.672 13.109 1.694 1 90.31 253 ASP B N 1
ATOM 4442 C CA . ASP B 1 253 ? 27.297 14.156 2.496 1 90.31 253 ASP B CA 1
ATOM 4443 C C . ASP B 1 253 ? 26.984 15.539 1.933 1 90.31 253 ASP B C 1
ATOM 4445 O O . ASP B 1 253 ? 27.328 16.547 2.543 1 90.31 253 ASP B O 1
ATOM 4449 N N . GLN B 1 254 ? 26.328 15.562 0.804 1 92.88 254 GLN B N 1
ATOM 4450 C CA . GLN B 1 254 ? 25.891 16.844 0.235 1 92.88 254 GLN B CA 1
ATOM 4451 C C . GLN B 1 254 ? 24.5 17.219 0.712 1 92.88 254 GLN B C 1
ATOM 4453 O O . GLN B 1 254 ? 23.625 16.344 0.824 1 92.88 254 GLN B O 1
ATOM 4458 N N . ASN B 1 255 ? 24.375 18.453 1.059 1 95 255 ASN B N 1
ATOM 4459 C CA . ASN B 1 255 ? 23.109 18.984 1.552 1 95 255 ASN B CA 1
ATOM 4460 C C . ASN B 1 255 ? 22.938 20.453 1.194 1 95 255 ASN B C 1
ATOM 4462 O O . ASN B 1 255 ? 23.672 20.984 0.354 1 95 255 ASN B O 1
ATOM 4466 N N . GLU B 1 256 ? 21.953 21.094 1.694 1 95.94 256 GLU B N 1
ATOM 4467 C CA . GLU B 1 256 ? 21.609 22.469 1.299 1 95.94 256 GLU B CA 1
ATOM 4468 C C . GLU B 1 256 ? 22.594 23.469 1.889 1 95.94 256 GLU B C 1
ATOM 4470 O O . GLU B 1 256 ? 22.672 24.609 1.44 1 95.94 256 GLU B O 1
ATOM 4475 N N . ALA B 1 257 ? 23.359 22.969 2.818 1 93.56 257 ALA B N 1
ATOM 4476 C CA . ALA B 1 257 ? 24.344 23.875 3.414 1 93.56 257 ALA B CA 1
ATOM 4477 C C . ALA B 1 257 ? 25.406 24.266 2.4 1 93.56 257 ALA B C 1
ATOM 4479 O O . ALA B 1 257 ? 26.031 23.391 1.777 1 93.56 257 ALA B O 1
ATOM 4480 N N . GLY B 1 258 ? 25.594 25.469 2.162 1 90.81 258 GLY B N 1
ATOM 4481 C CA . GLY B 1 258 ? 26.641 25.953 1.263 1 90.81 258 GLY B CA 1
ATOM 4482 C C . GLY B 1 258 ? 26.188 26.016 -0.184 1 90.81 258 GLY B C 1
ATOM 4483 O O . GLY B 1 258 ? 26.953 26.438 -1.059 1 90.81 258 GLY B O 1
ATOM 4484 N N . GLN B 1 259 ? 25.031 25.531 -0.457 1 95.44 259 GLN B N 1
ATOM 4485 C CA . GLN B 1 259 ? 24.484 25.625 -1.808 1 95.44 259 GLN B CA 1
ATOM 4486 C C . GLN B 1 259 ? 24.078 27.047 -2.143 1 95.44 259 GLN B C 1
ATOM 4488 O O . GLN B 1 259 ? 23.844 27.859 -1.245 1 95.44 259 GLN B O 1
ATOM 4493 N N . PRO B 1 260 ? 24.062 27.391 -3.412 1 97.25 260 PRO B N 1
ATOM 4494 C CA . PRO B 1 260 ? 23.609 28.75 -3.789 1 97.25 260 PRO B CA 1
ATOM 4495 C C . PRO B 1 260 ? 22.156 29 -3.432 1 97.25 260 PRO B C 1
ATOM 4497 O O . PRO B 1 260 ? 21.344 28.078 -3.377 1 97.25 260 PRO B O 1
ATOM 4500 N N . VAL B 1 261 ? 21.828 30.266 -3.189 1 98.25 261 VAL B N 1
ATOM 4501 C CA . VAL B 1 261 ? 20.453 30.688 -3.014 1 98.25 261 VAL B CA 1
ATOM 4502 C C . VAL B 1 261 ? 19.719 30.672 -4.355 1 98.25 261 VAL B C 1
ATOM 4504 O O . VAL B 1 261 ? 20.203 31.25 -5.336 1 98.25 261 VAL B O 1
ATOM 4507 N N . ILE B 1 262 ? 18.625 30.016 -4.34 1 98.38 262 ILE B N 1
ATOM 4508 C CA . ILE B 1 262 ? 17.922 29.891 -5.621 1 98.38 262 ILE B CA 1
ATOM 4509 C C . ILE B 1 262 ? 16.594 30.625 -5.559 1 98.38 262 ILE B C 1
ATOM 4511 O O . ILE B 1 262 ? 15.883 30.719 -6.562 1 98.38 262 ILE B O 1
ATOM 4515 N N . GLY B 1 263 ? 16.234 31.141 -4.41 1 97.88 263 GLY B N 1
ATOM 4516 C CA . GLY B 1 263 ? 14.977 31.859 -4.277 1 97.88 263 GLY B CA 1
ATOM 4517 C C . GLY B 1 263 ? 14.734 32.406 -2.877 1 97.88 263 GLY B C 1
ATOM 4518 O O . GLY B 1 263 ? 15.625 32.312 -2.023 1 97.88 263 GLY B O 1
ATOM 4519 N N . CYS B 1 264 ? 13.562 33 -2.721 1 98.06 264 CYS B N 1
ATOM 4520 C CA . CYS B 1 264 ? 13.133 33.531 -1.437 1 98.06 264 CYS B CA 1
ATOM 4521 C C . CYS B 1 264 ? 11.625 33.375 -1.26 1 98.06 264 CYS B C 1
ATOM 4523 O O . CYS B 1 264 ? 10.883 33.312 -2.242 1 98.06 264 CYS B O 1
ATOM 4525 N N . ALA B 1 265 ? 11.219 33.25 -0.017 1 97.44 265 ALA B N 1
ATOM 4526 C CA . ALA B 1 265 ? 9.805 33.125 0.304 1 97.44 265 ALA B CA 1
ATOM 4527 C C . ALA B 1 265 ? 9.508 33.719 1.684 1 97.44 265 ALA B C 1
ATOM 4529 O O . ALA B 1 265 ? 10.406 33.844 2.516 1 97.44 265 ALA B O 1
ATOM 4530 N N . ILE B 1 266 ? 8.32 34.125 1.88 1 97.19 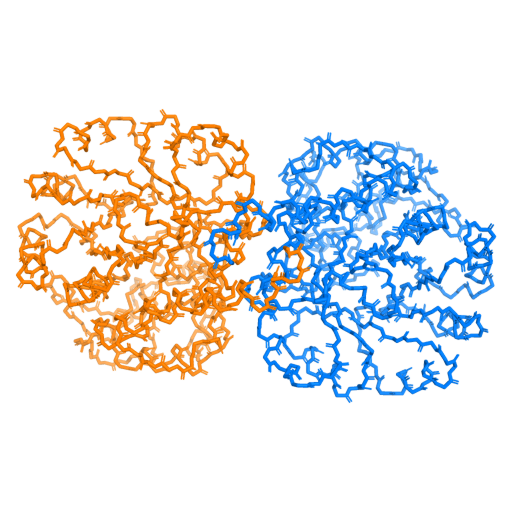266 ILE B N 1
ATOM 4531 C CA . ILE B 1 266 ? 7.832 34.438 3.217 1 97.19 266 ILE B CA 1
ATOM 4532 C C . ILE B 1 266 ? 7.148 33.219 3.826 1 97.19 266 ILE B C 1
ATOM 4534 O O . ILE B 1 266 ? 6.137 32.75 3.309 1 97.19 266 ILE B O 1
ATOM 4538 N N . ILE B 1 267 ? 7.727 32.719 4.918 1 95.25 267 ILE B N 1
ATOM 4539 C CA . ILE B 1 267 ? 7.184 31.562 5.617 1 95.25 267 ILE B CA 1
ATOM 4540 C C . ILE B 1 267 ? 6.855 31.938 7.059 1 95.25 267 ILE B C 1
ATOM 4542 O O . ILE B 1 267 ? 7.75 32.281 7.836 1 95.25 267 ILE B O 1
ATOM 4546 N N . HIS B 1 268 ? 5.641 31.75 7.512 1 91.81 268 HIS B N 1
ATOM 4547 C CA . HIS B 1 268 ? 5.168 32.094 8.844 1 91.81 268 HIS B CA 1
ATOM 4548 C C . HIS B 1 268 ? 5.656 33.5 9.242 1 91.81 268 HIS B C 1
ATOM 4550 O O . HIS B 1 268 ? 6.215 33.688 10.328 1 91.81 268 HIS B O 1
ATOM 4556 N N . ASP B 1 269 ? 5.602 34.406 8.344 1 85.69 269 ASP B N 1
ATOM 4557 C CA . ASP B 1 269 ? 5.844 35.844 8.562 1 85.69 269 ASP B CA 1
ATOM 4558 C C . ASP B 1 269 ? 7.34 36.156 8.539 1 85.69 269 ASP B C 1
ATOM 4560 O O . ASP B 1 269 ? 7.77 37.188 9.023 1 85.69 269 ASP B O 1
ATOM 4564 N N . ARG B 1 270 ? 8.156 35.188 8.086 1 93.38 270 ARG B N 1
ATOM 4565 C CA . ARG B 1 270 ? 9.594 35.406 7.938 1 93.38 270 ARG B CA 1
ATOM 4566 C C . ARG B 1 270 ? 10.016 35.281 6.477 1 93.38 270 ARG B C 1
ATOM 4568 O O . ARG B 1 270 ? 9.531 34.406 5.754 1 93.38 270 ARG B O 1
ATOM 4575 N N . GLU B 1 271 ? 10.828 36.188 6.168 1 95.56 271 GLU B N 1
ATOM 4576 C CA . GLU B 1 271 ? 11.461 36.031 4.863 1 95.56 271 GLU B CA 1
ATOM 4577 C C . GLU B 1 271 ? 12.625 35.031 4.93 1 95.56 271 GLU B C 1
ATOM 4579 O O . GLU B 1 271 ? 13.539 35.219 5.734 1 95.56 271 GLU B O 1
ATOM 4584 N N . ILE B 1 272 ? 12.586 34.062 4.094 1 94.94 272 ILE B N 1
ATOM 4585 C CA . ILE B 1 272 ? 13.57 33 4.148 1 94.94 272 ILE B CA 1
ATOM 4586 C C . ILE B 1 272 ? 14.227 32.844 2.777 1 94.94 272 ILE B C 1
ATOM 4588 O O . ILE B 1 272 ? 13.539 32.812 1.751 1 94.94 272 ILE B O 1
ATOM 4592 N N . GLU B 1 273 ? 15.531 32.812 2.799 1 96.81 273 GLU B N 1
ATOM 4593 C CA . GLU B 1 273 ? 16.25 32.406 1.592 1 96.81 273 GLU B CA 1
ATOM 4594 C C . GLU B 1 273 ? 16.188 30.906 1.369 1 96.81 273 GLU B C 1
ATOM 4596 O O . GLU B 1 273 ? 16.297 30.125 2.318 1 96.81 273 GLU B O 1
ATOM 4601 N N . ILE B 1 274 ? 15.992 30.562 0.144 1 97.38 274 ILE B N 1
ATOM 4602 C CA . ILE B 1 274 ? 15.891 29.141 -0.205 1 97.38 274 ILE B CA 1
ATOM 4603 C C . ILE B 1 274 ? 17.156 28.703 -0.938 1 97.38 274 ILE B C 1
ATOM 4605 O O . ILE B 1 274 ? 17.453 29.188 -2.033 1 97.38 274 ILE B O 1
ATOM 4609 N N . HIS B 1 275 ? 17.828 27.766 -0.365 1 97.94 275 HIS B N 1
ATOM 4610 C CA . HIS B 1 275 ? 19.031 27.219 -0.973 1 97.94 275 HIS B CA 1
ATOM 4611 C C . HIS B 1 275 ? 18.719 26 -1.838 1 97.94 275 HIS B C 1
ATOM 4613 O O . HIS B 1 275 ? 17.734 25.297 -1.589 1 97.94 275 HIS B O 1
ATOM 4619 N N . ARG B 1 276 ? 19.562 25.844 -2.836 1 97.31 276 ARG B N 1
ATOM 4620 C CA . ARG B 1 276 ? 19.469 24.594 -3.572 1 97.31 276 ARG B CA 1
ATOM 4621 C C . ARG B 1 276 ? 19.516 23.391 -2.627 1 97.31 276 ARG B C 1
ATOM 4623 O O . ARG B 1 276 ? 20.312 23.375 -1.684 1 97.31 276 ARG B O 1
ATOM 4630 N N . LEU B 1 277 ? 18.578 22.375 -2.787 1 97.38 277 LEU B N 1
ATOM 4631 C CA . LEU B 1 277 ? 18.469 21.125 -2.029 1 97.38 277 LEU B CA 1
ATOM 4632 C C . LEU B 1 277 ? 17.781 21.375 -0.689 1 97.38 277 LEU B C 1
ATOM 4634 O O . LEU B 1 277 ? 17.703 20.469 0.141 1 97.38 277 LEU B O 1
ATOM 4638 N N . ALA B 1 278 ? 17.266 22.625 -0.469 1 97.19 278 ALA B N 1
ATOM 4639 C CA . ALA B 1 278 ? 16.5 22.875 0.754 1 97.19 278 ALA B CA 1
ATOM 4640 C C . ALA B 1 278 ? 15.211 22.078 0.777 1 97.19 278 ALA B C 1
ATOM 4642 O O . ALA B 1 278 ? 14.695 21.688 -0.275 1 97.19 278 ALA B O 1
ATOM 4643 N N . GLY B 1 279 ? 14.711 21.828 1.962 1 96.69 279 GLY B N 1
ATOM 4644 C CA . GLY B 1 279 ? 13.484 21.062 2.125 1 96.69 279 GLY B CA 1
ATOM 4645 C C . GLY B 1 279 ? 12.234 21.922 2.154 1 96.69 279 GLY B C 1
ATOM 4646 O O . GLY B 1 279 ? 11.18 21.484 2.615 1 96.69 279 GLY B O 1
ATOM 4647 N N . VAL B 1 280 ? 12.32 23.125 1.683 1 95.69 280 VAL B N 1
ATOM 4648 C CA . VAL B 1 280 ? 11.203 24.062 1.702 1 95.69 280 VAL B CA 1
ATOM 4649 C C . VAL B 1 280 ? 10.492 24.047 0.348 1 95.69 280 VAL B C 1
ATOM 4651 O O . VAL B 1 280 ? 11.125 24.266 -0.69 1 95.69 280 VAL B O 1
ATOM 4654 N N . VAL B 1 281 ? 9.195 23.797 0.411 1 97.69 281 VAL B N 1
ATOM 4655 C CA . VAL B 1 281 ? 8.422 23.781 -0.826 1 97.69 281 VAL B CA 1
ATOM 4656 C C . VAL B 1 281 ? 8.031 25.203 -1.218 1 97.69 281 VAL B C 1
ATOM 4658 O O . VAL B 1 281 ? 7.957 26.094 -0.365 1 97.69 281 VAL B O 1
ATOM 4661 N N . PRO B 1 282 ? 7.809 25.438 -2.5 1 98.25 282 PRO B N 1
ATOM 4662 C CA . PRO B 1 282 ? 7.395 26.781 -2.912 1 98.25 282 PRO B CA 1
ATOM 4663 C C . PRO B 1 282 ? 5.953 27.109 -2.527 1 98.25 282 PRO B C 1
ATOM 4665 O O . PRO B 1 282 ? 5.035 26.375 -2.908 1 98.25 282 PRO B O 1
ATOM 4668 N N . ASN B 1 283 ? 5.785 28.172 -1.792 1 98 283 ASN B N 1
ATOM 4669 C CA . ASN B 1 283 ? 4.453 28.672 -1.497 1 98 283 ASN B CA 1
ATOM 4670 C C . ASN B 1 283 ? 4.102 29.875 -2.379 1 98 283 ASN B C 1
ATOM 4672 O O . ASN B 1 283 ? 4.816 30.172 -3.336 1 98 283 ASN B O 1
ATOM 4676 N N . ALA B 1 284 ? 2.996 30.531 -2.119 1 97.56 284 ALA B N 1
ATOM 4677 C CA . ALA B 1 284 ? 2.447 31.547 -3.012 1 97.56 284 ALA B CA 1
ATOM 4678 C C . ALA B 1 284 ? 3.375 32.75 -3.104 1 97.56 284 ALA B C 1
ATOM 4680 O O . ALA B 1 284 ? 3.326 33.5 -4.078 1 97.56 284 ALA B O 1
ATOM 4681 N N . THR B 1 285 ? 4.27 32.969 -2.17 1 97.88 285 THR B N 1
ATOM 4682 C CA . THR B 1 285 ? 5.117 34.156 -2.125 1 97.88 285 THR B CA 1
ATOM 4683 C C . THR B 1 285 ? 6.488 33.875 -2.73 1 97.88 285 THR B C 1
ATOM 4685 O O . THR B 1 285 ? 7.309 34.781 -2.887 1 97.88 285 THR B O 1
ATOM 4688 N N . THR B 1 286 ? 6.738 32.625 -3.01 1 98.31 286 THR B N 1
ATOM 4689 C CA . THR B 1 286 ? 8.078 32.219 -3.416 1 98.31 286 THR B CA 1
ATOM 4690 C C . THR B 1 286 ? 8.469 32.875 -4.734 1 98.31 286 THR B C 1
ATOM 4692 O O . THR B 1 286 ? 7.656 32.969 -5.66 1 98.31 286 THR B O 1
ATOM 4695 N N . THR B 1 287 ? 9.617 33.375 -4.777 1 98.31 287 THR B N 1
ATOM 4696 C CA . THR B 1 287 ? 10.234 33.906 -5.992 1 98.31 287 THR B CA 1
ATOM 4697 C C . THR B 1 287 ? 11.578 33.219 -6.258 1 98.31 287 THR B C 1
ATOM 4699 O O . THR B 1 287 ? 12.141 32.594 -5.363 1 98.31 287 THR B O 1
ATOM 4702 N N . GLY B 1 288 ? 12 33.281 -7.531 1 98.25 288 GLY B N 1
ATOM 4703 C CA . GLY B 1 288 ? 13.266 32.656 -7.902 1 98.25 288 GLY B CA 1
ATOM 4704 C C . GLY B 1 288 ? 13.102 31.438 -8.789 1 98.25 288 GLY B C 1
ATOM 4705 O O . GLY B 1 288 ? 12.234 31.422 -9.664 1 98.25 288 GLY B O 1
ATOM 4706 N N . ASP B 1 289 ? 13.984 30.438 -8.578 1 98.44 289 ASP B N 1
ATOM 4707 C CA . ASP B 1 289 ? 13.984 29.234 -9.406 1 98.44 289 ASP B CA 1
ATOM 4708 C C . ASP B 1 289 ? 13.094 28.156 -8.812 1 98.44 289 ASP B C 1
ATOM 4710 O O . ASP B 1 289 ? 13.586 27.156 -8.281 1 98.44 289 ASP B O 1
ATOM 4714 N N . ILE B 1 290 ? 11.867 28.312 -9.047 1 98 290 ILE B N 1
ATOM 4715 C CA . ILE B 1 290 ? 10.844 27.438 -8.484 1 98 290 ILE B CA 1
ATOM 4716 C C . ILE B 1 290 ? 11.055 26.016 -8.984 1 98 290 ILE B C 1
ATOM 4718 O O . ILE B 1 290 ? 10.883 25.047 -8.234 1 98 290 ILE B O 1
ATOM 4722 N N . GLU B 1 291 ? 11.5 25.844 -10.18 1 97.25 291 GLU B N 1
ATOM 4723 C CA . GLU B 1 291 ? 11.641 24.547 -10.828 1 97.25 291 GLU B CA 1
ATOM 4724 C C . GLU B 1 291 ? 12.719 23.703 -10.156 1 97.25 291 GLU B C 1
ATOM 4726 O O . GLU B 1 291 ? 12.727 22.484 -10.297 1 97.25 291 GLU B O 1
ATOM 4731 N N . SER B 1 292 ? 13.586 24.375 -9.469 1 97.62 292 SER B N 1
ATOM 4732 C CA . SER B 1 292 ? 14.688 23.672 -8.828 1 97.62 292 SER B CA 1
ATOM 4733 C C . SER B 1 292 ? 14.414 23.438 -7.344 1 97.62 292 SER B C 1
ATOM 4735 O O . SER B 1 292 ? 15.32 23.078 -6.59 1 97.62 292 SER B O 1
ATOM 4737 N N . MET B 1 293 ? 13.211 23.656 -6.891 1 97.75 293 MET B N 1
ATOM 4738 C CA . MET B 1 293 ? 12.836 23.438 -5.496 1 97.75 293 MET B CA 1
ATOM 4739 C C . MET B 1 293 ? 12.211 22.062 -5.305 1 97.75 293 MET B C 1
ATOM 4741 O O . MET B 1 293 ? 11.797 21.422 -6.273 1 97.75 293 MET B O 1
ATOM 4745 N N . VAL B 1 294 ? 12.195 21.625 -4.047 1 97.5 294 VAL B N 1
ATOM 4746 C CA . VAL B 1 294 ? 11.562 20.344 -3.715 1 97.5 294 VAL B CA 1
ATOM 4747 C C . VAL B 1 294 ? 10.047 20.469 -3.881 1 97.5 294 VAL B C 1
ATOM 4749 O O . VAL B 1 294 ? 9.461 21.5 -3.564 1 97.5 294 VAL B O 1
ATOM 4752 N N . MET B 1 295 ? 9.43 19.391 -4.352 1 98.19 295 MET B N 1
ATOM 4753 C CA . MET B 1 295 ? 7.977 19.297 -4.484 1 98.19 295 MET B CA 1
ATOM 4754 C C . MET B 1 295 ? 7.469 17.953 -3.975 1 98.19 295 MET B C 1
ATOM 4756 O O . MET B 1 295 ? 7.52 16.953 -4.695 1 98.19 295 MET B O 1
ATOM 4760 N N . TYR B 1 296 ? 6.926 17.984 -2.756 1 98.38 296 TYR B N 1
ATOM 4761 C CA . TYR B 1 296 ? 6.445 16.781 -2.082 1 98.38 296 TYR B CA 1
ATOM 4762 C C . TYR B 1 296 ? 5.133 16.312 -2.689 1 98.38 296 TYR B C 1
ATOM 4764 O O . TYR B 1 296 ? 4.273 17.125 -3.043 1 98.38 296 TYR B O 1
ATOM 4772 N N . ALA B 1 297 ? 4.973 15.008 -2.83 1 98.56 297 ALA B N 1
ATOM 4773 C CA . ALA B 1 297 ? 3.729 14.398 -3.289 1 98.56 297 ALA B CA 1
ATOM 4774 C C . ALA B 1 297 ? 3.715 12.898 -2.996 1 98.56 297 ALA B C 1
ATOM 4776 O O . ALA B 1 297 ? 4.766 12.25 -2.982 1 98.56 297 ALA B O 1
ATOM 4777 N N . GLY B 1 298 ? 2.529 12.391 -2.742 1 98.38 298 GLY B N 1
ATOM 4778 C CA . GLY B 1 298 ? 2.389 10.961 -2.506 1 98.38 298 GLY B CA 1
ATOM 4779 C C . GLY B 1 298 ? 2.371 10.141 -3.783 1 98.38 298 GLY B C 1
ATOM 4780 O O . GLY B 1 298 ? 2.328 10.703 -4.883 1 98.38 298 GLY B O 1
ATOM 4781 N N . GLN B 1 299 ? 2.34 8.859 -3.629 1 98.25 299 GLN B N 1
ATOM 4782 C CA . GLN B 1 299 ? 2.5 7.918 -4.73 1 98.25 299 GLN B CA 1
ATOM 4783 C C . GLN B 1 299 ? 1.296 7.961 -5.668 1 98.25 299 GLN B C 1
ATOM 4785 O O . GLN B 1 299 ? 1.367 7.48 -6.805 1 98.25 299 GLN B O 1
ATOM 4790 N N . SER B 1 300 ? 0.212 8.484 -5.25 1 98.25 300 SER B N 1
ATOM 4791 C CA . SER B 1 300 ? -1.011 8.445 -6.047 1 98.25 300 SER B CA 1
ATOM 4792 C C . SER B 1 300 ? -1.154 9.695 -6.91 1 98.25 300 SER B C 1
ATOM 4794 O O . SER B 1 300 ? -2.227 9.953 -7.457 1 98.25 300 SER B O 1
ATOM 4796 N N . VAL B 1 301 ? 0.046 10.383 -6.926 1 97.31 301 VAL B N 1
ATOM 4797 C CA . VAL B 1 301 ? 0.017 11.438 -7.938 1 97.31 301 VAL B CA 1
ATOM 4798 C C . VAL B 1 301 ? -0.323 10.836 -9.297 1 97.31 301 VAL B C 1
ATOM 4800 O O . VAL B 1 301 ? -0.079 9.648 -9.539 1 97.31 301 VAL B O 1
ATOM 4803 N N . GLY B 1 302 ? -0.851 11.375 -10.18 1 96.31 302 GLY B N 1
ATOM 4804 C CA . GLY B 1 302 ? -1.344 10.828 -11.438 1 96.31 302 GLY B CA 1
ATOM 4805 C C . GLY B 1 302 ? -2.852 10.672 -11.469 1 96.31 302 GLY B C 1
ATOM 4806 O O . GLY B 1 302 ? -3.455 10.641 -12.539 1 96.31 302 GLY B O 1
ATOM 4807 N N . LEU B 1 303 ? -3.371 10.414 -10.219 1 98.38 303 LEU B N 1
ATOM 4808 C CA . LEU B 1 303 ? -4.824 10.32 -10.125 1 98.38 303 LEU B CA 1
ATOM 4809 C C . LEU B 1 303 ? -5.449 11.695 -9.922 1 98.38 303 LEU B C 1
ATOM 4811 O O . LEU B 1 303 ? -6.668 11.844 -10.016 1 98.38 303 LEU B O 1
ATOM 4815 N N . ILE B 1 304 ? -4.652 12.695 -9.539 1 98.62 304 ILE B N 1
ATOM 4816 C CA . ILE B 1 304 ? -5.121 14.07 -9.375 1 98.62 304 ILE B CA 1
ATOM 4817 C C . ILE B 1 304 ? -5.039 14.805 -10.711 1 98.62 304 ILE B C 1
ATOM 4819 O O . ILE B 1 304 ? -3.947 15.07 -11.219 1 98.62 304 ILE B O 1
ATOM 4823 N N . LYS B 1 305 ? -6.18 15.219 -11.25 1 97.81 305 LYS B N 1
ATOM 4824 C CA . LYS B 1 305 ? -6.191 15.711 -12.625 1 97.81 305 LYS B CA 1
ATOM 4825 C C . LYS B 1 305 ? -6.621 17.172 -12.68 1 97.81 305 LYS B C 1
ATOM 4827 O O . LYS B 1 305 ? -6.59 17.797 -13.742 1 97.81 305 LYS B O 1
ATOM 4832 N N . GLU B 1 306 ? -7.051 17.688 -11.516 1 98.25 306 GLU B N 1
ATOM 4833 C CA . GLU B 1 306 ? -7.547 19.062 -11.516 1 98.25 306 GLU B CA 1
ATOM 4834 C C . GLU B 1 306 ? -7.336 19.734 -10.156 1 98.25 306 GLU B C 1
ATOM 4836 O O . GLU B 1 306 ? -7.254 19.047 -9.133 1 98.25 306 GLU B O 1
ATOM 4841 N N . ILE B 1 307 ? -7.188 21.047 -10.234 1 98.75 307 ILE B N 1
ATOM 4842 C CA . ILE B 1 307 ? -7.195 21.891 -9.039 1 98.75 307 ILE B CA 1
ATOM 4843 C C . ILE B 1 307 ? -8.625 22.312 -8.719 1 98.75 307 ILE B C 1
ATOM 4845 O O . ILE B 1 307 ? -9.297 22.938 -9.547 1 98.75 307 ILE B O 1
ATOM 4849 N N . LEU B 1 308 ? -9.133 22.016 -7.57 1 98.75 308 LEU B N 1
ATOM 4850 C CA . LEU B 1 308 ? -10.508 22.281 -7.168 1 98.75 308 LEU B CA 1
ATOM 4851 C C . LEU B 1 308 ? -10.555 23.078 -5.867 1 98.75 308 LEU B C 1
ATOM 4853 O O . LEU B 1 308 ? -9.586 23.078 -5.102 1 98.75 308 LEU B O 1
ATOM 4857 N N . PRO B 1 309 ? -11.703 23.781 -5.625 1 98.88 309 PRO B N 1
ATOM 4858 C CA . PRO B 1 309 ? -11.891 24.266 -4.254 1 98.88 309 PRO B CA 1
ATOM 4859 C C . PRO B 1 309 ? -11.867 23.141 -3.223 1 98.88 309 PRO B C 1
ATOM 4861 O O . PRO B 1 309 ? -12.383 22.047 -3.48 1 98.88 309 PRO B O 1
ATOM 4864 N N . ALA B 1 310 ? -11.289 23.406 -2.094 1 98.88 310 ALA B N 1
ATOM 4865 C CA . ALA B 1 310 ? -11.117 22.375 -1.07 1 98.88 310 ALA B CA 1
ATOM 4866 C C . ALA B 1 310 ? -12.461 21.781 -0.658 1 98.88 310 ALA B C 1
ATOM 4868 O O . ALA B 1 310 ? -12.562 20.578 -0.423 1 98.88 310 ALA B O 1
ATOM 4869 N N . GLY B 1 311 ? -13.445 22.656 -0.527 1 98.69 311 GLY B N 1
ATOM 4870 C CA . GLY B 1 311 ? -14.766 22.141 -0.189 1 98.69 311 GLY B CA 1
ATOM 4871 C C . GLY B 1 311 ? -15.297 21.141 -1.197 1 98.69 311 GLY B C 1
ATOM 4872 O O . GLY B 1 311 ? -15.977 20.188 -0.826 1 98.69 311 GLY B O 1
ATOM 4873 N N . GLU B 1 312 ? -15.062 21.406 -2.477 1 98.69 312 GLU B N 1
ATOM 4874 C CA . GLU B 1 312 ? -15.477 20.5 -3.533 1 98.69 312 GLU B CA 1
ATOM 4875 C C . GLU B 1 312 ? -14.758 19.156 -3.418 1 98.69 312 GLU B C 1
ATOM 4877 O O . GLU B 1 312 ? -15.336 18.109 -3.713 1 98.69 312 GLU B O 1
ATOM 4882 N N . VAL B 1 313 ? -13.508 19.141 -3.021 1 98.69 313 VAL B N 1
ATOM 4883 C CA . VAL B 1 313 ? -12.75 17.906 -2.809 1 98.69 313 VAL B CA 1
ATOM 4884 C C . VAL B 1 313 ? -13.43 17.062 -1.73 1 98.69 313 VAL B C 1
ATOM 4886 O O . VAL B 1 313 ? -13.656 15.875 -1.918 1 98.69 313 VAL B O 1
ATOM 4889 N N . VAL B 1 314 ? -13.781 17.719 -0.609 1 98.25 314 VAL B N 1
ATOM 4890 C CA . VAL B 1 314 ? -14.461 17.016 0.478 1 98.25 314 VAL B CA 1
ATOM 4891 C C . VAL B 1 314 ? -15.766 16.406 -0.031 1 98.25 314 VAL B C 1
ATOM 4893 O O . VAL B 1 314 ? -16.031 15.227 0.196 1 98.25 314 VAL B O 1
ATOM 4896 N N . LYS B 1 315 ? -16.5 17.188 -0.735 1 97.56 315 LYS B N 1
ATOM 4897 C CA . LYS B 1 315 ? -17.797 16.734 -1.257 1 97.56 315 LYS B CA 1
ATOM 4898 C C . LYS B 1 315 ? -17.641 15.547 -2.195 1 97.56 315 LYS B C 1
ATOM 4900 O O . LYS B 1 315 ? -18.359 14.562 -2.082 1 97.56 315 LYS B O 1
ATOM 4905 N N . ARG B 1 316 ? -16.688 15.633 -3.074 1 97.75 316 ARG B N 1
ATOM 4906 C CA . ARG B 1 316 ? -16.484 14.578 -4.062 1 97.75 316 ARG B CA 1
ATOM 4907 C C . ARG B 1 316 ? -16.016 13.289 -3.396 1 97.75 316 ARG B C 1
ATOM 4909 O O . ARG B 1 316 ? -16.344 12.188 -3.848 1 97.75 316 ARG B O 1
ATOM 4916 N N . LEU B 1 317 ? -15.211 13.414 -2.373 1 97.75 317 LEU B N 1
ATOM 4917 C CA . LEU B 1 317 ? -14.773 12.227 -1.641 1 97.75 317 LEU B CA 1
ATOM 4918 C C . LEU B 1 317 ? -15.953 11.523 -0.981 1 97.75 317 LEU B C 1
ATOM 4920 O O . LEU B 1 317 ? -16.094 10.305 -1.1 1 97.75 317 LEU B O 1
ATOM 4924 N N . VAL B 1 318 ? -16.797 12.281 -0.352 1 95.88 318 VAL B N 1
ATOM 4925 C CA . VAL B 1 318 ? -17.922 11.719 0.394 1 95.88 318 VAL B CA 1
ATOM 4926 C C . VAL B 1 318 ? -18.953 11.133 -0.575 1 95.88 318 VAL B C 1
ATOM 4928 O O . VAL B 1 318 ? -19.312 9.969 -0.464 1 95.88 318 VAL B O 1
ATOM 4931 N N . GLU B 1 319 ? -19.344 11.938 -1.561 1 96.12 319 GLU B N 1
ATOM 4932 C CA . GLU B 1 319 ? -20.344 11.484 -2.518 1 96.12 319 GLU B CA 1
ATOM 4933 C C . GLU B 1 319 ? -19.812 10.344 -3.383 1 96.12 319 GLU B C 1
ATOM 4935 O O . GLU B 1 319 ? -20.562 9.414 -3.707 1 96.12 319 GLU B O 1
ATOM 4940 N N . GLY B 1 320 ? -18.562 10.523 -3.764 1 96.62 320 GLY B N 1
ATOM 4941 C CA . GLY B 1 320 ? -17.953 9.461 -4.543 1 96.62 320 GLY B CA 1
ATOM 4942 C C . GLY B 1 320 ? -17.891 8.133 -3.809 1 96.62 320 GLY B C 1
ATOM 4943 O O . GLY B 1 320 ? -18.141 7.078 -4.398 1 96.62 320 GLY B O 1
ATOM 4944 N N . ALA B 1 321 ? -17.531 8.188 -2.557 1 95.88 321 ALA B N 1
ATOM 4945 C CA . ALA B 1 321 ? -17.469 6.977 -1.746 1 95.88 321 ALA B CA 1
ATOM 4946 C C . ALA B 1 321 ? -18.844 6.324 -1.637 1 95.88 321 ALA B C 1
ATOM 4948 O O . ALA B 1 321 ? -18.969 5.105 -1.781 1 95.88 321 ALA B O 1
ATOM 4949 N N . GLN B 1 322 ? -19.844 7.125 -1.378 1 93.81 322 GLN B N 1
ATOM 4950 C CA . GLN B 1 322 ? -21.203 6.613 -1.274 1 93.81 322 GLN B CA 1
ATOM 4951 C C . GLN B 1 322 ? -21.641 5.945 -2.574 1 93.81 322 GLN B C 1
ATOM 4953 O O . GLN B 1 322 ? -22.219 4.859 -2.557 1 93.81 322 GLN B O 1
ATOM 4958 N N . LEU B 1 323 ? -21.375 6.578 -3.641 1 94.94 323 LEU B N 1
ATOM 4959 C CA . LEU B 1 323 ? -21.734 6.051 -4.949 1 94.94 323 LEU B CA 1
ATOM 4960 C C . LEU B 1 323 ? -21 4.75 -5.238 1 94.94 323 LEU B C 1
ATOM 4962 O O . LEU B 1 323 ? -21.578 3.801 -5.77 1 94.94 323 LEU B O 1
ATOM 4966 N N . LEU B 1 324 ? -19.75 4.781 -4.891 1 94.94 324 LEU B N 1
ATOM 4967 C CA . LEU B 1 324 ? -18.938 3.588 -5.113 1 94.94 324 LEU B CA 1
ATOM 4968 C C . LEU B 1 324 ? -19.469 2.408 -4.312 1 94.94 324 LEU B C 1
ATOM 4970 O O . LEU B 1 324 ? -19.578 1.295 -4.828 1 94.94 324 LEU B O 1
ATOM 4974 N N . ILE B 1 325 ? -19.75 2.643 -3.074 1 93.19 325 ILE B N 1
ATOM 4975 C CA . ILE B 1 325 ? -20.266 1.596 -2.201 1 93.19 325 ILE B CA 1
ATOM 4976 C C . ILE B 1 325 ? -21.594 1.067 -2.758 1 93.19 325 ILE B C 1
ATOM 4978 O O . ILE B 1 325 ? -21.797 -0.145 -2.83 1 93.19 325 ILE B O 1
ATOM 4982 N N . LYS B 1 326 ? -22.438 1.913 -3.186 1 91.31 326 LYS B N 1
ATOM 4983 C CA . LYS B 1 326 ? -23.734 1.529 -3.734 1 91.31 326 LYS B CA 1
ATOM 4984 C C . LYS B 1 326 ? -23.562 0.717 -5.016 1 91.31 326 LYS B C 1
ATOM 4986 O O . LYS B 1 326 ? -24.219 -0.313 -5.191 1 91.31 326 LYS B O 1
ATOM 4991 N N . ASN B 1 327 ? -22.719 1.187 -5.855 1 90 327 ASN B N 1
ATOM 4992 C CA . ASN B 1 327 ? -22.578 0.554 -7.164 1 90 327 ASN B CA 1
ATOM 4993 C C . ASN B 1 327 ? -21.812 -0.769 -7.062 1 90 327 ASN B C 1
ATOM 4995 O O . ASN B 1 327 ? -22.125 -1.72 -7.781 1 90 327 ASN B O 1
ATOM 4999 N N . LYS B 1 328 ? -20.859 -0.796 -6.223 1 87.56 328 LYS B N 1
ATOM 5000 C CA . LYS B 1 328 ? -19.969 -1.954 -6.199 1 87.56 328 LYS B CA 1
ATOM 5001 C C . LYS B 1 328 ? -20.5 -3.035 -5.266 1 87.56 328 LYS B C 1
ATOM 5003 O O . LYS B 1 328 ? -20.281 -4.227 -5.496 1 87.56 328 LYS B O 1
ATOM 5008 N N . PHE B 1 329 ? -21.219 -2.633 -4.238 1 87.69 329 PHE B N 1
ATOM 5009 C CA . PHE B 1 329 ? -21.453 -3.617 -3.191 1 87.69 329 PHE B CA 1
ATOM 5010 C C . PHE B 1 329 ? -22.953 -3.818 -2.965 1 87.69 329 PHE B C 1
ATOM 5012 O O . PHE B 1 329 ? -23.359 -4.633 -2.133 1 87.69 329 PHE B O 1
ATOM 5019 N N . SER B 1 330 ? -23.75 -3.16 -3.68 1 81.62 330 SER B N 1
ATOM 5020 C CA . SER B 1 330 ? -25.188 -3.23 -3.459 1 81.62 330 SER B CA 1
ATOM 5021 C C . SER B 1 330 ? -25.719 -4.645 -3.693 1 81.62 330 SER B C 1
ATOM 5023 O O . SER B 1 330 ? -26.656 -5.078 -3.027 1 81.62 330 SER B O 1
ATOM 5025 N N . ASP B 1 331 ? -25.078 -5.336 -4.656 1 74.25 331 ASP B N 1
ATOM 5026 C CA . ASP B 1 331 ? -25.594 -6.656 -4.996 1 74.25 331 ASP B CA 1
ATOM 5027 C C . ASP B 1 331 ? -25.188 -7.695 -3.957 1 74.25 331 ASP B C 1
ATOM 5029 O O . ASP B 1 331 ? -25.703 -8.812 -3.947 1 74.25 331 ASP B O 1
ATOM 5033 N N . ILE B 1 332 ? -24.219 -7.387 -3.33 1 70.19 332 ILE B N 1
ATOM 5034 C CA . ILE B 1 332 ? -23.781 -8.312 -2.289 1 70.19 332 ILE B CA 1
ATOM 5035 C C . ILE B 1 332 ? -24.688 -8.188 -1.073 1 70.19 332 ILE B C 1
ATOM 5037 O O . ILE B 1 332 ? -24.859 -9.148 -0.318 1 70.19 332 ILE B O 1
ATOM 5041 N N . LEU B 1 333 ? -25.391 -7.023 -0.933 1 59.66 333 LEU B N 1
ATOM 5042 C CA . LEU B 1 333 ? -26.25 -6.75 0.211 1 59.66 333 LEU B CA 1
ATOM 5043 C C . LEU B 1 333 ? -27.688 -7.152 -0.087 1 59.66 333 LEU B C 1
ATOM 5045 O O . LEU B 1 333 ? -28.172 -6.984 -1.212 1 59.66 333 LEU B O 1
#

Nearest PDB structures (foldseek):
  5gvj-assembly2_B-3  TM=9.013E-01  e=1.666E-28  Thermotoga maritima MSB8
  3bw4-assembly1_A-2  TM=8.247E-01  e=2.183E-25  Streptomyces ansochromogenes
  3bw2-assembly1_A-2  TM=8.251E-01  e=4.588E-25  Streptomyces ansochromogenes
  4qiu-assembly1_B  TM=7.714E-01  e=1.077E-23  Pseudomonas aeruginosa PAO581
  5lsm-assembly4_B  TM=7.600E-01  e=4.355E-21  Shewanella oneidensis MR-1

Secondary structure (DSSP, 8-state):
--SPPSTT-SSSEEEPP-TTTTS-HHHHHHHHHTTSEEEEE--SS--HHHHHHHHHHHHHH-SS--EEEEETTS--HHHHHHHHHTT-SEEEEESS---HHHHHHHHHTT-EEEEEESSHHHHHHHHHHT-S-EEEE-TT-SEE----S-HHHHHHHHHHHHTTS---EEEESS--SHHHHHHHHHHT-SEEEESHHHHTBSS--B-HHHHHHHHH---EEEE--TTTTTSTT--EEEE--HHHHHHTT--TT--STTPPEEEEEEETTEEEEEETT-SPPPBTT-EE-GGGS--B--TTTTS----B-HHHHHHHHHHHHHHHHHHHHTTT-/--SPPSTT-SSSEEEPP-GGGTS-HHHHHHHHHTTSEEEEE--SS--HHHHHHHHHHHHHH-SS--EEEEETTS--HHHHHHHHHTT-SEEEEESS---HHHHHHHHHTT-EEEEEESSHHHHHHHHHHT-S-EEEE-TT-SEE----S-HHHHHHHHHHHHTTS---EEEESS--SHHHHHHHHHHT-SEEEESHHHHTBTT--B-HHHHHHHHH---EEEE--TTTTTSTT--EEEE--HHHHHHTT--TT--STTPPEEEEEEETTEEEEEETT-SPPPBTT-EE-GGGS--B--TTTTS----B-HHHHHHHHHHHHHHHHHHHHTTT-